Protein AF-0000000079813641 (afdb_homodimer)

Secondary structure (DSSP, 8-state):
-------------------------------------------------HHHHHHHHHHHHH-HHHHTSTTSSEEEEEEEEEEEE-TT--HHHHHHHHHHHHHHHHH-B-TTS-BS-SEEEEEE----SS-STT--EEEEEEEEEHHHHHHHH-TTT---GGGS-HHHHHHHHHHGGGEEEEEEEEEE------------------------/-------------------------------------------------HHHHHHHHHHHHH-HHHHTSTTSSEEEEEEEEEEEE-TT--HHHHHHHHHHHHHHHHH-B-TTS-BS-SEEEEEE----SS-STT--EEEEEEEEEHHHHHHHH-TTT---GGGS-HHHHHHHHHHGGGEEEEEEEEEE------------------------

Sequence (424 aa):
MKLQFTNTVGATLFAAGCFSFAGPLHADTAPASAPAAGATGNVAAEQISDATRAERLMASQIGLRVFTSAGFHPGTVRHIVLFRFLPTITDAQRAEVVRRFMALGQISRREDGSPVVAAIETGAQISGEGVDEGLQQAFLVTFRSEGDRNYYVGRPVVTDPAYFDPAHEAFKKFAAPYVIATVVFDYAIPPKSVPRKAPVRTGRVQVPQLQGMKLQFTNTVGATLFAAGCFSFAGPLHADTAPASAPAAGATGNVAAEQISDATRAERLMASQIGLRVFTSAGFHPGTVRHIVLFRFLPTITDAQRAEVVRRFMALGQISRREDGSPVVAAIETGAQISGEGVDEGLQQAFLVTFRSEGDRNYYVGRPVVTDPAYFDPAHEAFKKFAAPYVIATVVFDYAIPPKSVPRKAPVRTGRVQVPQLQG

InterPro domains:
  IPR011008 Dimeric alpha-beta barrel [SSF54909] (77-189)
  IPR013097 Stress responsive alpha+beta-barrel [PF07876] (77-188)
  IPR013097 Stress responsive alpha+beta-barrel [PS51502] (77-187)
  IPR013097 Stress responsive alpha+beta-barrel [SM00886] (77-189)

Solvent-accessible surface area (backbone atoms only — not comparable to full-atom values): 25219 Å² total; per-residue (Å²): 138,80,79,68,90,72,86,80,84,86,71,86,67,85,74,84,84,79,80,69,87,67,77,80,77,68,83,77,75,76,78,78,77,71,77,79,76,66,71,69,72,69,71,70,68,82,84,69,39,71,46,19,51,53,46,34,52,50,28,67,72,68,30,57,70,50,46,29,24,66,74,28,65,64,41,47,25,43,40,39,40,35,31,19,61,39,90,81,58,46,73,66,56,50,49,48,51,54,51,55,58,58,46,40,55,73,64,29,48,46,96,87,61,46,74,40,46,73,45,70,51,60,30,51,55,67,55,31,70,62,39,38,86,76,43,44,39,39,35,46,34,30,21,57,6,51,3,23,44,40,13,44,61,19,64,76,44,44,78,56,73,91,52,30,31,65,56,48,52,51,46,52,65,67,43,51,86,46,48,73,42,65,42,44,48,22,26,55,47,72,72,76,72,64,74,71,72,67,76,76,76,78,72,78,78,76,74,79,77,74,80,126,146,81,82,73,89,79,74,87,85,78,83,78,78,87,74,83,86,81,83,72,83,70,78,82,73,83,77,83,73,74,77,75,78,70,76,77,74,65,69,69,71,70,68,71,69,81,82,73,38,71,47,19,52,55,47,33,52,50,29,68,74,67,31,58,70,50,47,30,24,66,74,28,66,64,41,46,25,44,41,38,39,35,32,19,61,37,88,82,58,46,72,68,55,52,50,48,52,53,52,55,57,58,46,39,53,72,62,29,48,47,96,87,63,45,75,42,45,73,45,70,49,61,31,51,56,68,54,32,71,61,39,38,88,73,44,44,38,41,36,46,36,31,21,56,6,50,3,22,46,42,14,45,61,17,64,75,43,43,80,56,73,92,52,29,32,65,55,49,52,51,46,51,65,68,42,51,87,45,48,73,42,65,42,45,49,21,24,56,49,72,73,76,73,63,75,70,69,70,77,76,75,77,73,78,80,79,74,79,77,77,77,127

Nearest PDB structures (foldseek):
  7w6e-assembly1_A  TM=8.570E-01  e=6.498E-09  Cannabis sativa
  5b0e-assembly1_A  TM=8.551E-01  e=2.233E-08  Cannabis sativa
  5b08-assembly1_A  TM=8.560E-01  e=2.858E-08  Cannabis sativa
  8ozo-assembly1_A  TM=8.310E-01  e=9.821E-08  Populus tremula
  4v8m-assembly1_AQ  TM=3.017E-01  e=2.833E-01  Trypanosoma brucei brucei TREU927

pLDDT: mean 76.83, std 30.69, range [17.89, 98.88]

Foldseek 3Di:
DDDDDDDDDDDPPPDDDDDDPPPCPPPPPPPDDDPPPPPVPPPVPPPDDPVLVVLLVVCVVPHLCQLQDLPAAFAKKKKKKWFAWDPPDDPVNVVVLVVLVQCCQQQFADPVRDGLWPDKDKDFDDDPPPPCVRTTMMMITMGRGSSSVCQAPAPPNNPDVNRHTVSNVVSCVSCVNTTDDMDIDMDGDDDPPPPPPDPPPPPPPPDPPPDD/DDDDDDDDDDDDDDDDDDPPPPDPDDDDPPPDDDPPPPPVPPPVPPPDDPVLVVLLVVCVVPHLCQLQDLPAAFAKKKKKKWFAWDPPDDPVNVVVLVVLVQCCQQQFADPVRDGLWPDKDKDFDDDPPPPCVRTTMMMITMGRGSSSVCQAPAPPNNPDVNRHTVSNVVSCVSCVNTTDDMDIDMDGDPDPPPPPPDPPPPPPPPDPPPDD

Organism: NCBI:txid265959

Radius of gyration: 43.56 Å; Cα contacts (8 Å, |Δi|>4): 606; chains: 2; bounding box: 112×153×140 Å

Structure (mmCIF, N/CA/C/O backbone):
data_AF-0000000079813641-model_v1
#
loop_
_entity.id
_entity.type
_entity.pdbx_description
1 polymer 'Stress responsive A/B Barrel Domain protein'
#
loop_
_atom_site.group_PDB
_atom_site.id
_atom_site.type_symbol
_atom_site.label_atom_id
_atom_site.label_alt_id
_atom_site.label_comp_id
_atom_site.label_asym_id
_atom_site.label_entity_id
_atom_site.label_seq_id
_atom_site.pdbx_PDB_ins_code
_atom_site.Cartn_x
_atom_site.Cartn_y
_atom_site.Cartn_z
_atom_site.occupancy
_atom_site.B_iso_or_equiv
_atom_site.auth_seq_id
_atom_site.auth_comp_id
_atom_site.auth_asym_id
_atom_site.auth_atom_id
_atom_site.pdbx_PDB_model_num
ATOM 1 N N . MET A 1 1 ? -55.406 -58.969 -68.938 1 21.22 1 MET A N 1
ATOM 2 C CA . MET A 1 1 ? -55.25 -58.906 -70.375 1 21.22 1 MET A CA 1
ATOM 3 C C . MET A 1 1 ? -54.25 -57.812 -70.75 1 21.22 1 MET A C 1
ATOM 5 O O . MET A 1 1 ? -54.438 -56.625 -70.438 1 21.22 1 MET A O 1
ATOM 9 N N . LYS A 1 2 ? -53.094 -58.281 -71.062 1 23.44 2 LYS A N 1
ATOM 10 C CA . LYS A 1 2 ? -51.688 -57.969 -71.125 1 23.44 2 LYS A CA 1
ATOM 11 C C . LYS A 1 2 ? -51.312 -57.156 -72.312 1 23.44 2 LYS A C 1
ATOM 13 O O . LYS A 1 2 ? -50.156 -57.031 -72.688 1 23.44 2 LYS A O 1
ATOM 18 N N . LEU A 1 3 ? -52.344 -56.312 -72.625 1 20.34 3 LEU A N 1
ATOM 19 C CA . LEU A 1 3 ? -52.156 -55.938 -74 1 20.34 3 LEU A CA 1
ATOM 20 C C . LEU A 1 3 ? -50.812 -55.25 -74.25 1 20.34 3 LEU A C 1
ATOM 22 O O . LEU A 1 3 ? -50.281 -54.594 -73.312 1 20.34 3 LEU A O 1
ATOM 26 N N . GLN A 1 4 ? -50.406 -55.25 -75.438 1 18.39 4 GLN A N 1
ATOM 27 C CA . GLN A 1 4 ? -49.25 -55.469 -76.312 1 18.39 4 GLN A CA 1
ATOM 28 C C . GLN A 1 4 ? -48.594 -54.156 -76.75 1 18.39 4 GLN A C 1
ATOM 30 O O . GLN A 1 4 ? -47.406 -54.125 -77.062 1 18.39 4 GLN A O 1
ATOM 35 N N . PHE A 1 5 ? -49.312 -53.031 -76.625 1 21.02 5 PHE A N 1
ATOM 36 C CA . PHE A 1 5 ? -49.031 -52.375 -77.875 1 21.02 5 PHE A CA 1
ATOM 37 C C . PHE A 1 5 ? -47.562 -51.938 -77.938 1 21.02 5 PHE A C 1
ATOM 39 O O . PHE A 1 5 ? -47 -51.438 -77 1 21.02 5 PHE A O 1
ATOM 46 N N . THR A 1 6 ? -46.969 -52.156 -79.125 1 18.34 6 THR A N 1
ATOM 47 C CA . THR A 1 6 ? -45.656 -52.406 -79.75 1 18.34 6 THR A CA 1
ATOM 48 C C . THR A 1 6 ? -44.938 -51.094 -80.062 1 18.34 6 THR A C 1
ATOM 50 O O . THR A 1 6 ? -43.75 -50.969 -79.875 1 18.34 6 THR A O 1
ATOM 53 N N . ASN A 1 7 ? -45.656 -50.062 -80.562 1 19.39 7 ASN A N 1
ATOM 54 C CA . ASN A 1 7 ? -45.062 -49.719 -81.875 1 19.39 7 ASN A CA 1
ATOM 55 C C . ASN A 1 7 ? -43.688 -49.094 -81.75 1 19.39 7 ASN A C 1
ATOM 57 O O . ASN A 1 7 ? -43.375 -48.5 -80.688 1 19.39 7 ASN A O 1
ATOM 61 N N . THR A 1 8 ? -43.031 -48.844 -82.875 1 18.17 8 THR A N 1
ATOM 62 C CA . THR A 1 8 ? -41.781 -49 -83.625 1 18.17 8 THR A CA 1
ATOM 63 C C . THR A 1 8 ? -40.906 -47.75 -83.438 1 18.17 8 THR A C 1
ATOM 65 O O . THR A 1 8 ? -39.75 -47.844 -83.062 1 18.17 8 THR A O 1
ATOM 68 N N . VAL A 1 9 ? -40.875 -46.875 -84.5 1 18.95 9 VAL A N 1
ATOM 69 C CA . VAL A 1 9 ? -39.781 -46.938 -85.438 1 18.95 9 VAL A CA 1
ATOM 70 C C . VAL A 1 9 ? -38.719 -45.906 -85.062 1 18.95 9 VAL A C 1
ATOM 72 O O . VAL A 1 9 ? -37.531 -46.25 -84.875 1 18.95 9 VAL A O 1
ATOM 75 N N . GLY A 1 10 ? -38.625 -44.688 -85.875 1 17.91 10 GLY A N 1
ATOM 76 C CA . GLY A 1 10 ? -37.625 -44.406 -86.875 1 17.91 10 GLY A CA 1
ATOM 77 C C . GLY A 1 10 ? -36.5 -43.5 -86.312 1 17.91 10 GLY A C 1
ATOM 78 O O . GLY A 1 10 ? -36.75 -42.688 -85.438 1 17.91 10 GLY A O 1
ATOM 79 N N . ALA A 1 11 ? -35.25 -43.781 -86.688 1 19.7 11 ALA A N 1
ATOM 80 C CA . ALA A 1 11 ? -33.812 -43.656 -86.375 1 19.7 11 ALA A CA 1
ATOM 81 C C . ALA A 1 11 ? -33.25 -42.312 -86.75 1 19.7 11 ALA A C 1
ATOM 83 O O . ALA A 1 11 ? -32.125 -42 -86.5 1 19.7 11 ALA A O 1
ATOM 84 N N . THR A 1 12 ? -34.125 -41.281 -87.125 1 19.95 12 THR A N 1
ATOM 85 C CA . THR A 1 12 ? -33.344 -40.5 -88.125 1 19.95 12 THR A CA 1
ATOM 86 C C . THR A 1 12 ? -32.094 -39.906 -87.5 1 19.95 12 THR A C 1
ATOM 88 O O . THR A 1 12 ? -32.188 -39.25 -86.438 1 19.95 12 THR A O 1
ATOM 91 N N . LEU A 1 13 ? -30.938 -40.25 -88 1 20.05 13 LEU A N 1
ATOM 92 C CA . LEU A 1 13 ? -29.5 -40.219 -87.75 1 20.05 13 LEU A CA 1
ATOM 93 C C . LEU A 1 13 ? -28.938 -38.812 -87.938 1 20.05 13 LEU A C 1
ATOM 95 O O . LEU A 1 13 ? -27.797 -38.531 -87.562 1 20.05 13 LEU A O 1
ATOM 99 N N . PHE A 1 14 ? -29.734 -37.75 -88.125 1 20.22 14 PHE A N 1
ATOM 100 C CA . PHE A 1 14 ? -28.953 -36.875 -89 1 20.22 14 PHE A CA 1
ATOM 101 C C . PHE A 1 14 ? -27.672 -36.438 -88.312 1 20.22 14 PHE A C 1
ATOM 103 O O . PHE A 1 14 ? -27.688 -36.031 -87.125 1 20.22 14 PHE A O 1
ATOM 110 N N . ALA A 1 15 ? -26.469 -36.656 -88.938 1 18.14 15 ALA A N 1
ATOM 111 C CA . ALA A 1 15 ? -25.031 -36.719 -88.75 1 18.14 15 ALA A CA 1
ATOM 112 C C . ALA A 1 15 ? -24.422 -35.344 -88.625 1 18.14 15 ALA A C 1
ATOM 114 O O . ALA A 1 15 ? -23.359 -35.156 -88 1 18.14 15 ALA A O 1
ATOM 115 N N . ALA A 1 16 ? -25.062 -34.219 -89 1 19.45 16 ALA A N 1
ATOM 116 C CA . ALA A 1 16 ? -24.125 -33.406 -89.75 1 19.45 16 ALA A CA 1
ATOM 117 C C . ALA A 1 16 ? -22.938 -33 -88.875 1 19.45 16 ALA A C 1
ATOM 119 O O . ALA A 1 16 ? -23.031 -32.938 -87.688 1 19.45 16 ALA A O 1
ATOM 120 N N . GLY A 1 17 ? -21.812 -32.312 -89.625 1 19.31 17 GLY A N 1
ATOM 121 C CA . GLY A 1 17 ? -20.391 -32.125 -89.812 1 19.31 17 GLY A CA 1
ATOM 122 C C . GLY A 1 17 ? -19.781 -31.109 -88.875 1 19.31 17 GLY A C 1
ATOM 123 O O . GLY A 1 17 ? -20.391 -30.062 -88.625 1 19.31 17 GLY A O 1
ATOM 124 N N . CYS A 1 18 ? -18.859 -31.469 -88 1 22 18 CYS A N 1
ATOM 125 C CA . CYS A 1 18 ? -18.094 -31 -86.875 1 22 18 CYS A CA 1
ATOM 126 C C . CYS A 1 18 ? -17.062 -29.953 -87.25 1 22 18 CYS A C 1
ATOM 128 O O . CYS A 1 18 ? -16.141 -29.656 -86.5 1 22 18 CYS A O 1
ATOM 130 N N . PHE A 1 19 ? -17.422 -28.922 -88.125 1 21.42 19 PHE A N 1
ATOM 131 C CA . PHE A 1 19 ? -16.234 -28.234 -88.688 1 21.42 19 PHE A CA 1
ATOM 132 C C . PHE A 1 19 ? -15.367 -27.703 -87.562 1 21.42 19 PHE A C 1
ATOM 134 O O . PHE A 1 19 ? -15.867 -27.375 -86.5 1 21.42 19 PHE A O 1
ATOM 141 N N . SER A 1 20 ? -13.984 -27.719 -87.75 1 20.69 20 SER A N 1
ATOM 142 C CA . SER A 1 20 ? -12.688 -27.781 -87.062 1 20.69 20 SER A CA 1
ATOM 143 C C . SER A 1 20 ? -12.242 -26.391 -86.625 1 20.69 20 SER A C 1
ATOM 145 O O . SER A 1 20 ? -11.227 -26.266 -85.938 1 20.69 20 SER A O 1
ATOM 147 N N . PHE A 1 21 ? -12.961 -25.281 -86.688 1 22.2 21 PHE A N 1
ATOM 148 C CA . PHE A 1 21 ? -12.039 -24.156 -86.875 1 22.2 21 PHE A CA 1
ATOM 149 C C . PHE A 1 21 ? -11.195 -23.953 -85.625 1 22.2 21 PHE A C 1
ATOM 151 O O . PHE A 1 21 ? -11.727 -23.781 -84.5 1 22.2 21 PHE A O 1
ATOM 158 N N . ALA A 1 22 ? -9.938 -24.375 -85.625 1 22.78 22 ALA A N 1
ATOM 159 C CA . ALA A 1 22 ? -8.875 -24.453 -84.625 1 22.78 22 ALA A CA 1
ATOM 160 C C . ALA A 1 22 ? -8.375 -23.078 -84.25 1 22.78 22 ALA A C 1
ATOM 162 O O . ALA A 1 22 ? -7.582 -22.922 -83.312 1 22.78 22 ALA A O 1
ATOM 163 N N . GLY A 1 23 ? -9.008 -21.922 -84.375 1 23.77 23 GLY A N 1
ATOM 164 C CA . GLY A 1 23 ? -8.023 -20.859 -84.375 1 23.77 23 GLY A CA 1
ATOM 165 C C . GLY A 1 23 ? -7.254 -20.75 -83.062 1 23.77 23 GLY A C 1
ATOM 166 O O . GLY A 1 23 ? -7.723 -21.219 -82 1 23.77 23 GLY A O 1
ATOM 167 N N . PRO A 1 24 ? -5.852 -20.5 -83.062 1 25.61 24 PRO A N 1
ATOM 168 C CA . PRO A 1 24 ? -4.777 -20.609 -82.062 1 25.61 24 PRO A CA 1
ATOM 169 C C . PRO A 1 24 ? -4.875 -19.562 -81 1 25.61 24 PRO A C 1
ATOM 171 O O . PRO A 1 24 ? -4.832 -18.359 -81.25 1 25.61 24 PRO A O 1
ATOM 174 N N . LEU A 1 25 ? -5.945 -19.344 -80.25 1 23.94 25 LEU A N 1
ATOM 175 C CA . LEU A 1 25 ? -5.887 -18.141 -79.438 1 23.94 25 LEU A CA 1
ATOM 176 C C . LEU A 1 25 ? -4.793 -18.266 -78.375 1 23.94 25 LEU A C 1
ATOM 178 O O . LEU A 1 25 ? -4.891 -19.109 -77.5 1 23.94 25 LEU A O 1
ATOM 182 N N . HIS A 1 26 ? -3.547 -18.047 -78.625 1 24.98 26 HIS A N 1
ATOM 183 C CA . HIS A 1 26 ? -2.469 -18.234 -77.688 1 24.98 26 HIS A CA 1
ATOM 184 C C . HIS A 1 26 ? -2.578 -17.234 -76.5 1 24.98 26 HIS A C 1
ATOM 186 O O . HIS A 1 26 ? -1.84 -17.328 -75.562 1 24.98 26 HIS A O 1
ATOM 192 N N . ALA A 1 27 ? -3.43 -16.219 -76.375 1 25.55 27 ALA A N 1
ATOM 193 C CA . ALA A 1 27 ? -2.764 -15.117 -75.688 1 25.55 27 ALA A CA 1
ATOM 194 C C . ALA A 1 27 ? -2.391 -15.508 -74.25 1 25.55 27 ALA A C 1
ATOM 196 O O . ALA A 1 27 ? -3.178 -16.156 -73.562 1 25.55 27 ALA A O 1
ATOM 197 N N . ASP A 1 28 ? -1.131 -15.367 -73.812 1 26.09 28 ASP A N 1
ATOM 198 C CA . ASP A 1 28 ? -0.282 -15.617 -72.688 1 26.09 28 ASP A CA 1
ATOM 199 C C . ASP A 1 28 ? -0.764 -14.82 -71.438 1 26.09 28 ASP A C 1
ATOM 201 O O . ASP A 1 28 ? -0.632 -13.602 -71.438 1 26.09 28 ASP A O 1
ATOM 205 N N . THR A 1 29 ? -2.025 -14.75 -71.125 1 27.91 29 THR A N 1
ATOM 206 C CA . THR A 1 29 ? -2.23 -13.805 -70.062 1 27.91 29 THR A CA 1
ATOM 207 C C . THR A 1 29 ? -1.458 -14.242 -68.812 1 27.91 29 THR A C 1
ATOM 209 O O . THR A 1 29 ? -1.613 -15.375 -68.312 1 27.91 29 THR A O 1
ATOM 212 N N . ALA A 1 30 ? -0.322 -13.508 -68.438 1 32.5 30 ALA A N 1
ATOM 213 C CA . ALA A 1 30 ? 0.564 -13.664 -67.312 1 32.5 30 ALA A CA 1
ATOM 214 C C . ALA A 1 30 ? -0.228 -13.695 -66 1 32.5 30 ALA A C 1
ATOM 216 O O . ALA A 1 30 ? -1.146 -12.891 -65.812 1 32.5 30 ALA A O 1
ATOM 217 N N . PRO A 1 31 ? -0.259 -14.836 -65.312 1 28.67 31 PRO A N 1
ATOM 218 C CA . PRO A 1 31 ? -0.98 -14.938 -64 1 28.67 31 PRO A CA 1
ATOM 219 C C . PRO A 1 31 ? -0.53 -13.898 -63 1 28.67 31 PRO A C 1
ATOM 221 O O . PRO A 1 31 ? 0.638 -13.5 -63 1 28.67 31 PRO A O 1
ATOM 224 N N . ALA A 1 32 ? -1.348 -12.859 -62.719 1 32.66 32 ALA A N 1
ATOM 225 C CA . ALA A 1 32 ? -1.156 -11.914 -61.625 1 32.66 32 ALA A CA 1
ATOM 226 C C . ALA A 1 32 ? -0.747 -12.641 -60.344 1 32.66 32 ALA A C 1
ATOM 228 O O . ALA A 1 32 ? -1.289 -13.703 -60.031 1 32.66 32 ALA A O 1
ATOM 229 N N . SER A 1 33 ? 0.541 -12.445 -59.969 1 31.84 33 SER A N 1
ATOM 230 C CA . SER A 1 33 ? 1.157 -12.906 -58.75 1 31.84 33 SER A CA 1
ATOM 231 C C . SER A 1 33 ? 0.3 -12.547 -57.531 1 31.84 33 SER A C 1
ATOM 233 O O . SER A 1 33 ? -0.199 -11.422 -57.438 1 31.84 33 SER A O 1
ATOM 235 N N . ALA A 1 34 ? -0.418 -13.508 -56.938 1 34.38 34 ALA A N 1
ATOM 236 C CA . ALA A 1 34 ? -1.125 -13.359 -55.656 1 34.38 34 ALA A CA 1
ATOM 237 C C . ALA A 1 34 ? -0.231 -12.711 -54.625 1 34.38 34 ALA A C 1
ATOM 239 O O . ALA A 1 34 ? 0.959 -13.023 -54.531 1 34.38 34 ALA A O 1
ATOM 240 N N . PRO A 1 35 ? -0.516 -11.391 -54.344 1 34.47 35 PRO A N 1
ATOM 241 C CA . PRO A 1 35 ? 0.304 -10.844 -53.25 1 34.47 35 PRO A CA 1
ATOM 242 C C . PRO A 1 35 ? 0.397 -11.789 -52.062 1 34.47 35 PRO A C 1
ATOM 244 O O . PRO A 1 35 ? -0.548 -12.531 -51.781 1 34.47 35 PRO A O 1
ATOM 247 N N . ALA A 1 36 ? 1.587 -12.367 -51.844 1 35.09 36 ALA A N 1
ATOM 248 C CA . ALA A 1 36 ? 1.888 -13.117 -50.625 1 35.09 36 ALA A CA 1
ATOM 249 C C . ALA A 1 36 ? 1.379 -12.375 -49.375 1 35.09 36 ALA A C 1
ATOM 251 O O . ALA A 1 36 ? 1.699 -11.203 -49.188 1 35.09 36 ALA A O 1
ATOM 252 N N . ALA A 1 37 ? 0.202 -12.625 -48.906 1 34.47 37 ALA A N 1
ATOM 253 C CA . ALA A 1 37 ? -0.339 -12.227 -47.625 1 34.47 37 ALA A CA 1
ATOM 254 C C . ALA A 1 37 ? 0.644 -12.531 -46.5 1 34.47 37 ALA A C 1
ATOM 256 O O . ALA A 1 37 ? 0.408 -13.438 -45.688 1 34.47 37 ALA A O 1
ATOM 257 N N . GLY A 1 38 ? 1.891 -12.75 -46.781 1 30 38 GLY A N 1
ATOM 258 C CA . GLY A 1 38 ? 2.549 -13.109 -45.531 1 30 38 GLY A CA 1
ATOM 259 C C . GLY A 1 38 ? 2.496 -12 -44.5 1 30 38 GLY A C 1
ATOM 260 O O . GLY A 1 38 ? 3.408 -11.18 -44.406 1 30 38 GLY A O 1
ATOM 261 N N . ALA A 1 39 ? 1.464 -11.164 -44.375 1 34.56 39 ALA A N 1
ATOM 262 C CA . ALA A 1 39 ? 1.639 -10.406 -43.125 1 34.56 39 ALA A CA 1
ATOM 263 C C . ALA A 1 39 ? 1.993 -11.328 -41.969 1 34.56 39 ALA A C 1
ATOM 265 O O . ALA A 1 39 ? 1.174 -12.148 -41.531 1 34.56 39 ALA A O 1
ATOM 266 N N . THR A 1 40 ? 3.186 -11.844 -41.938 1 33.69 40 THR A N 1
ATOM 267 C CA . THR A 1 40 ? 3.57 -12.375 -40.656 1 33.69 40 THR A CA 1
ATOM 268 C C . THR A 1 40 ? 3.047 -11.477 -39.531 1 33.69 40 THR A C 1
ATOM 270 O O . THR A 1 40 ? 3.359 -10.289 -39.469 1 33.69 40 THR A O 1
ATOM 273 N N . GLY A 1 41 ? 1.825 -11.586 -39.188 1 35.03 41 GLY A N 1
ATOM 274 C CA . GLY A 1 41 ? 1.418 -11 -37.906 1 35.03 41 GLY A CA 1
ATOM 275 C C . GLY A 1 41 ? 2.514 -11.031 -36.875 1 35.03 41 GLY A C 1
ATOM 276 O O . GLY A 1 41 ? 2.949 -12.102 -36.438 1 35.03 41 GLY A O 1
ATOM 277 N N . ASN A 1 42 ? 3.545 -10.156 -37 1 35.22 42 ASN A N 1
ATOM 278 C CA . ASN A 1 42 ? 4.379 -9.867 -35.844 1 35.22 42 ASN A CA 1
ATOM 279 C C . ASN A 1 42 ? 3.59 -9.977 -34.531 1 35.22 42 ASN A C 1
ATOM 281 O O . ASN A 1 42 ? 2.715 -9.156 -34.25 1 35.22 42 ASN A O 1
ATOM 285 N N . VAL A 1 43 ? 3.129 -11.102 -34.156 1 35.72 43 VAL A N 1
ATOM 286 C CA . VAL A 1 43 ? 2.783 -11.148 -32.719 1 35.72 43 VAL A CA 1
ATOM 287 C C . VAL A 1 43 ? 3.703 -10.227 -31.938 1 35.72 43 VAL A C 1
ATOM 289 O O . VAL A 1 43 ? 4.918 -10.438 -31.891 1 35.72 43 VAL A O 1
ATOM 292 N N . ALA A 1 44 ? 3.527 -8.977 -31.969 1 40.12 44 ALA A N 1
ATOM 293 C CA . ALA A 1 44 ? 4.254 -8.07 -31.078 1 40.12 44 ALA A CA 1
ATOM 294 C C . ALA A 1 44 ? 4.633 -8.758 -29.781 1 40.12 44 ALA A C 1
ATOM 296 O O . ALA A 1 44 ? 3.768 -9.273 -29.062 1 40.12 44 ALA A O 1
ATOM 297 N N . ALA A 1 45 ? 5.676 -9.562 -29.641 1 44.03 45 ALA A N 1
ATOM 298 C CA . ALA A 1 45 ? 6.238 -10.047 -28.391 1 44.03 45 ALA A CA 1
ATOM 299 C C . ALA A 1 45 ? 5.781 -9.195 -27.219 1 44.03 45 ALA A C 1
ATOM 301 O O . ALA A 1 45 ? 5.73 -7.965 -27.312 1 44.03 45 ALA A O 1
ATOM 302 N N . GLU A 1 46 ? 4.887 -9.664 -26.391 1 59.03 46 GLU A N 1
ATOM 303 C CA . GLU A 1 46 ? 4.438 -8.969 -25.188 1 59.03 46 GLU A CA 1
ATOM 304 C C . GLU A 1 46 ? 5.57 -8.156 -24.578 1 59.03 46 GLU A C 1
ATOM 306 O O . GLU A 1 46 ? 6.633 -8.703 -24.266 1 59.03 46 GLU A O 1
ATOM 311 N N . GLN A 1 47 ? 5.734 -6.836 -24.828 1 80.94 47 GLN A N 1
ATOM 312 C CA . GLN A 1 47 ? 6.793 -5.98 -24.312 1 80.94 47 GLN A CA 1
ATOM 313 C C . GLN A 1 47 ? 6.793 -5.977 -22.781 1 80.94 47 GLN A C 1
ATOM 315 O O . GLN A 1 47 ? 5.836 -5.512 -22.156 1 80.94 47 GLN A O 1
ATOM 320 N N . ILE A 1 48 ? 7.566 -6.895 -22.156 1 89 48 ILE A N 1
ATOM 321 C CA . ILE A 1 48 ? 7.703 -6.953 -20.719 1 89 48 ILE A CA 1
ATOM 322 C C . ILE A 1 48 ? 8.492 -5.742 -20.219 1 89 48 ILE A C 1
ATOM 324 O O . ILE A 1 48 ? 9.305 -5.176 -20.953 1 89 48 ILE A O 1
ATOM 328 N N . SER A 1 49 ? 8.172 -5.289 -19.016 1 92.88 49 SER A N 1
ATOM 329 C CA . SER A 1 49 ? 8.797 -4.113 -18.422 1 92.88 49 SER A CA 1
ATOM 330 C C . SER A 1 49 ? 10.273 -4.363 -18.125 1 92.88 49 SER A C 1
ATOM 332 O O . SER A 1 49 ? 10.727 -5.512 -18.109 1 92.88 49 SER A O 1
ATOM 334 N N . ASP A 1 50 ? 11.023 -3.295 -17.875 1 93.88 50 ASP A N 1
ATOM 335 C CA . ASP A 1 50 ? 12.422 -3.418 -17.469 1 93.88 50 ASP A CA 1
ATOM 336 C C . ASP A 1 50 ? 12.539 -4.156 -16.125 1 93.88 50 ASP A C 1
ATOM 338 O O . ASP A 1 50 ? 13.469 -4.938 -15.93 1 93.88 50 ASP A O 1
ATOM 342 N N . ALA A 1 51 ? 11.625 -3.91 -15.258 1 93.88 51 ALA A N 1
ATOM 343 C CA . ALA A 1 51 ? 11.625 -4.598 -13.969 1 93.88 51 ALA A CA 1
ATOM 344 C C . ALA A 1 51 ? 11.453 -6.102 -14.148 1 93.88 51 ALA A C 1
ATOM 346 O O . ALA A 1 51 ? 12.133 -6.895 -13.5 1 93.88 51 ALA A O 1
ATOM 347 N N . THR A 1 52 ? 10.625 -6.473 -15.016 1 96.25 52 THR A N 1
ATOM 348 C CA . THR A 1 52 ? 10.422 -7.887 -15.305 1 96.25 52 THR A CA 1
ATOM 349 C C . THR A 1 52 ? 11.695 -8.508 -15.883 1 96.25 52 THR A C 1
ATOM 351 O O . THR A 1 52 ? 12.109 -9.586 -15.453 1 96.25 52 THR A O 1
ATOM 354 N N . ARG A 1 53 ? 12.25 -7.836 -16.812 1 96.62 53 ARG A N 1
ATOM 355 C CA . ARG A 1 53 ? 13.469 -8.328 -17.453 1 96.62 53 ARG A CA 1
ATOM 356 C C . ARG A 1 53 ? 14.578 -8.547 -16.422 1 96.62 53 ARG A C 1
ATOM 358 O O . ARG A 1 53 ? 15.281 -9.555 -16.469 1 96.62 53 ARG A O 1
ATOM 365 N N . ALA A 1 54 ? 14.711 -7.629 -15.508 1 95.69 54 ALA A N 1
ATOM 366 C CA . ALA A 1 54 ? 15.758 -7.727 -14.492 1 95.69 54 ALA A CA 1
ATOM 367 C C . ALA A 1 54 ? 15.539 -8.938 -13.594 1 95.69 54 ALA A C 1
ATOM 369 O O . ALA A 1 54 ? 16.484 -9.68 -13.297 1 95.69 54 ALA A O 1
ATOM 370 N N . GLU A 1 55 ? 14.312 -9.18 -13.211 1 96.69 55 GLU A N 1
ATOM 371 C CA . GLU A 1 55 ? 14.008 -10.32 -12.352 1 96.69 55 GLU A CA 1
ATOM 372 C C . GLU A 1 55 ? 14.18 -11.641 -13.102 1 96.69 55 GLU A C 1
ATOM 374 O O . GLU A 1 55 ? 14.641 -12.633 -12.531 1 96.69 55 GLU A O 1
ATOM 379 N N . ARG A 1 56 ? 13.805 -11.656 -14.359 1 97.38 56 ARG A N 1
ATOM 380 C CA . ARG A 1 56 ? 13.992 -12.859 -15.164 1 97.38 56 ARG A CA 1
ATOM 381 C C . ARG A 1 56 ? 15.477 -13.18 -15.328 1 97.38 56 ARG A C 1
ATOM 383 O O . ARG A 1 56 ? 15.867 -14.352 -15.32 1 97.38 56 ARG A O 1
ATOM 390 N N . LEU A 1 57 ? 16.25 -12.141 -15.531 1 96.94 57 LEU A N 1
ATOM 391 C CA . LEU A 1 57 ? 17.688 -12.352 -15.648 1 96.94 57 LEU A CA 1
ATOM 392 C C . LEU A 1 57 ? 18.25 -12.969 -14.367 1 96.94 57 LEU A C 1
ATOM 394 O O . LEU A 1 57 ? 19.031 -13.922 -14.43 1 96.94 57 LEU A O 1
ATOM 398 N N . MET A 1 58 ? 17.828 -12.43 -13.266 1 97.31 58 MET A N 1
ATOM 399 C CA . MET A 1 58 ? 18.266 -12.992 -11.992 1 97.31 58 MET A CA 1
ATOM 400 C C . MET A 1 58 ? 17.844 -14.453 -11.859 1 97.31 58 MET A C 1
ATOM 402 O O . MET A 1 58 ? 18.641 -15.312 -11.516 1 97.31 58 MET A O 1
ATOM 406 N N . ALA A 1 59 ? 16.641 -14.719 -12.133 1 98 59 ALA A N 1
ATOM 407 C CA . ALA A 1 59 ? 16.109 -16.078 -12.062 1 98 59 ALA A CA 1
ATOM 408 C C . ALA A 1 59 ? 16.891 -17.016 -12.961 1 98 59 ALA A C 1
ATOM 410 O O . ALA A 1 59 ? 17.172 -18.156 -12.586 1 98 59 ALA A O 1
ATOM 411 N N . SER A 1 60 ? 17.234 -16.547 -14.141 1 97.5 60 SER A N 1
ATOM 412 C CA . SER A 1 60 ? 17.984 -17.375 -15.094 1 97.5 60 SER A CA 1
ATOM 413 C C . SER A 1 60 ? 19.391 -17.688 -14.578 1 97.5 60 SER A C 1
ATOM 415 O O . SER A 1 60 ? 19.922 -18.766 -14.828 1 97.5 60 SER A O 1
ATOM 417 N N . GLN A 1 61 ? 19.922 -16.797 -13.859 1 97.81 61 GLN A N 1
ATOM 418 C CA . GLN A 1 61 ? 21.297 -16.938 -13.375 1 97.81 61 GLN A CA 1
ATOM 419 C C . GLN A 1 61 ? 21.359 -17.906 -12.195 1 97.81 61 GLN A C 1
ATOM 421 O O . GLN A 1 61 ? 22.25 -18.75 -12.125 1 97.81 61 GLN A O 1
ATOM 426 N N . ILE A 1 62 ? 20.375 -17.938 -11.375 1 97.75 62 ILE A N 1
ATOM 427 C CA . ILE A 1 62 ? 20.5 -18.703 -10.141 1 97.75 62 ILE A CA 1
ATOM 428 C C . ILE A 1 62 ? 19.625 -19.953 -10.211 1 97.75 62 ILE A C 1
ATOM 430 O O . ILE A 1 62 ? 19.75 -20.844 -9.383 1 97.75 62 ILE A O 1
ATOM 434 N N . GLY A 1 63 ? 18.688 -19.953 -11.148 1 98.5 63 GLY A N 1
ATOM 435 C CA . GLY A 1 63 ? 17.766 -21.062 -11.297 1 98.5 63 GLY A CA 1
ATOM 436 C C . GLY A 1 63 ? 16.438 -20.844 -10.609 1 98.5 63 GLY A C 1
ATOM 437 O O . GLY A 1 63 ? 16.391 -20.312 -9.492 1 98.5 63 GLY A O 1
ATOM 438 N N . LEU A 1 64 ? 15.367 -21.312 -11.195 1 98.56 64 LEU A N 1
ATOM 439 C CA . LEU A 1 64 ? 14.016 -21.062 -10.719 1 98.56 64 LEU A CA 1
ATOM 440 C C . LEU A 1 64 ? 13.773 -21.734 -9.375 1 98.56 64 LEU A C 1
ATOM 442 O O . LEU A 1 64 ? 13.023 -21.219 -8.539 1 98.56 64 LEU A O 1
ATOM 446 N N . ARG A 1 65 ? 14.438 -22.891 -9.203 1 98.19 65 ARG A N 1
ATOM 447 C CA . ARG A 1 65 ? 14.273 -23.578 -7.938 1 98.19 65 ARG A CA 1
ATOM 448 C C . ARG A 1 65 ? 14.734 -22.719 -6.77 1 98.19 65 ARG A C 1
ATOM 450 O O . ARG A 1 65 ? 14.039 -22.594 -5.762 1 98.19 65 ARG A O 1
ATOM 457 N N . VAL A 1 66 ? 15.844 -22.141 -6.902 1 98.56 66 VAL A N 1
ATOM 458 C CA . VAL A 1 66 ? 16.406 -21.297 -5.859 1 98.56 66 VAL A CA 1
ATOM 459 C C . VAL A 1 66 ? 15.633 -19.969 -5.793 1 98.56 66 VAL A C 1
ATOM 461 O O . VAL A 1 66 ? 15.258 -19.531 -4.707 1 98.56 66 VAL A O 1
ATOM 464 N N . PHE A 1 67 ? 15.336 -19.406 -6.941 1 98.69 67 PHE A N 1
ATOM 465 C CA . PHE A 1 67 ? 14.688 -18.109 -7.078 1 98.69 67 PHE A CA 1
ATOM 466 C C . PHE A 1 67 ? 13.32 -18.109 -6.398 1 98.69 67 PHE A C 1
ATOM 468 O O . PHE A 1 67 ? 12.898 -17.094 -5.844 1 98.69 67 PHE A O 1
ATOM 475 N N . THR A 1 68 ? 12.633 -19.266 -6.352 1 98.69 68 THR A N 1
ATOM 476 C CA . THR A 1 68 ? 11.289 -19.344 -5.801 1 98.69 68 THR A CA 1
ATOM 477 C C . THR A 1 68 ? 11.289 -20.094 -4.473 1 98.69 68 THR A C 1
ATOM 479 O O . THR A 1 68 ? 10.227 -20.406 -3.928 1 98.69 68 THR A O 1
ATOM 482 N N . SER A 1 69 ? 12.477 -20.391 -3.932 1 98.44 69 SER A N 1
ATOM 483 C CA . SER A 1 69 ? 12.547 -21.125 -2.674 1 98.44 69 SER A CA 1
ATOM 484 C C . SER A 1 69 ? 12.289 -20.219 -1.482 1 98.44 69 SER A C 1
ATOM 486 O O . SER A 1 69 ? 12.562 -19.016 -1.544 1 98.44 69 SER A O 1
ATOM 488 N N . ALA A 1 70 ? 11.836 -20.812 -0.406 1 98 70 ALA A N 1
ATOM 489 C CA . ALA A 1 70 ? 11.555 -20.047 0.81 1 98 70 ALA A CA 1
ATOM 490 C C . ALA A 1 70 ? 12.828 -19.438 1.384 1 98 70 ALA A C 1
ATOM 492 O O . ALA A 1 70 ? 12.773 -18.469 2.146 1 98 70 ALA A O 1
ATOM 493 N N . GLY A 1 71 ? 13.914 -19.953 1.017 1 97.31 71 GLY A N 1
ATOM 494 C CA . GLY A 1 71 ? 15.18 -19.516 1.575 1 97.31 71 GLY A CA 1
ATOM 495 C C . GLY A 1 71 ? 15.828 -18.406 0.767 1 97.31 71 GLY A C 1
ATOM 496 O O . GLY A 1 71 ? 16.859 -17.859 1.169 1 97.31 71 GLY A O 1
ATOM 497 N N . PHE A 1 72 ? 15.266 -18.062 -0.37 1 97.88 72 PHE A N 1
ATOM 498 C CA . PHE A 1 72 ? 15.859 -17.031 -1.215 1 97.88 72 PHE A CA 1
ATOM 499 C C . PHE A 1 72 ? 15.586 -15.648 -0.642 1 97.88 72 PHE A C 1
ATOM 501 O O . PHE A 1 72 ? 14.438 -15.219 -0.551 1 97.88 72 PHE A O 1
ATOM 508 N N . HIS A 1 73 ? 16.609 -14.852 -0.232 1 97 73 HIS A N 1
ATOM 509 C CA . HIS A 1 73 ? 16.547 -13.516 0.343 1 97 73 HIS A CA 1
ATOM 510 C C . HIS A 1 73 ? 15.547 -13.453 1.485 1 97 73 HIS A C 1
ATOM 512 O O . HIS A 1 73 ? 14.531 -12.758 1.384 1 97 73 HIS A O 1
ATOM 518 N N . PRO A 1 74 ? 15.945 -14.133 2.555 1 97.38 74 PRO A N 1
ATOM 519 C CA . PRO A 1 74 ? 15.039 -14.133 3.701 1 97.38 74 PRO A CA 1
ATOM 520 C C . PRO A 1 74 ? 14.812 -12.742 4.281 1 97.38 74 PRO A C 1
ATOM 522 O O . PRO A 1 74 ? 15.68 -11.867 4.148 1 97.38 74 PRO A O 1
ATOM 525 N N . GLY A 1 75 ? 13.672 -12.5 4.852 1 97.25 75 GLY A N 1
ATOM 526 C CA . GLY A 1 75 ? 13.234 -11.25 5.438 1 97.25 75 GLY A CA 1
ATOM 527 C C . GLY A 1 75 ? 11.797 -10.898 5.102 1 97.25 75 GLY A C 1
ATOM 528 O O . GLY A 1 75 ? 11.211 -11.477 4.184 1 97.25 75 GLY A O 1
ATOM 529 N N . THR A 1 76 ? 11.266 -9.969 5.809 1 98.25 76 THR A N 1
ATOM 530 C CA . THR A 1 76 ? 9.867 -9.594 5.594 1 98.25 76 THR A CA 1
ATOM 531 C C . THR A 1 76 ? 9.703 -8.852 4.273 1 98.25 76 THR A C 1
ATOM 533 O O . THR A 1 76 ? 10.43 -7.887 4.004 1 98.25 76 THR A O 1
ATOM 536 N N . VAL A 1 77 ? 8.844 -9.328 3.449 1 98.62 77 VAL A N 1
ATOM 537 C CA . VAL A 1 77 ? 8.484 -8.664 2.197 1 98.62 77 VAL A CA 1
ATOM 538 C C . VAL A 1 77 ? 7.004 -8.289 2.219 1 98.62 77 VAL A C 1
ATOM 540 O O . VAL A 1 77 ? 6.148 -9.133 2.518 1 98.62 77 VAL A O 1
ATOM 543 N N . ARG A 1 78 ? 6.762 -7.008 1.95 1 98.81 78 ARG A N 1
ATOM 544 C CA . ARG A 1 78 ? 5.391 -6.547 1.756 1 98.81 78 ARG A CA 1
ATOM 545 C C . ARG A 1 78 ? 5.016 -6.551 0.278 1 98.81 78 ARG A C 1
ATOM 547 O O . ARG A 1 78 ? 5.801 -6.113 -0.569 1 98.81 78 ARG A O 1
ATOM 554 N N . HIS A 1 79 ? 3.877 -7.121 -0.008 1 98.88 79 HIS A N 1
ATOM 555 C CA . HIS A 1 79 ? 3.262 -7.137 -1.33 1 98.88 79 HIS A CA 1
ATOM 556 C C . HIS A 1 79 ? 1.923 -6.402 -1.322 1 98.88 79 HIS A C 1
ATOM 558 O O . HIS A 1 79 ? 0.905 -6.969 -0.916 1 98.88 79 HIS A O 1
ATOM 564 N N . ILE A 1 80 ? 1.963 -5.113 -1.736 1 98.88 80 ILE A N 1
ATOM 565 C CA . ILE A 1 80 ? 0.759 -4.293 -1.821 1 98.88 80 ILE A CA 1
ATOM 566 C C . ILE A 1 80 ? 0.096 -4.488 -3.184 1 98.88 80 ILE A C 1
ATOM 568 O O . ILE A 1 80 ? 0.757 -4.395 -4.223 1 98.88 80 ILE A O 1
ATOM 572 N N . VAL A 1 81 ? -1.166 -4.809 -3.168 1 98.88 81 VAL A N 1
ATOM 573 C CA . VAL A 1 81 ? -1.979 -4.922 -4.375 1 98.88 81 VAL A CA 1
ATOM 574 C C . VAL A 1 81 ? -3.195 -4.004 -4.266 1 98.88 81 VAL A C 1
ATOM 576 O O . VAL A 1 81 ? -3.971 -4.102 -3.312 1 98.88 81 VAL A O 1
ATOM 579 N N . LEU A 1 82 ? -3.363 -3.09 -5.203 1 98.75 82 LEU A N 1
ATOM 580 C CA . LEU A 1 82 ? -4.488 -2.166 -5.258 1 98.75 82 LEU A CA 1
ATOM 581 C C . LEU A 1 82 ? -5.301 -2.375 -6.531 1 98.75 82 LEU A C 1
ATOM 583 O O . LEU A 1 82 ? -4.742 -2.414 -7.633 1 98.75 82 LEU A O 1
ATOM 587 N N . PHE A 1 83 ? -6.668 -2.5 -6.359 1 98.75 83 PHE A N 1
ATOM 588 C CA . PHE A 1 83 ? -7.535 -2.768 -7.5 1 98.75 83 PHE A CA 1
ATOM 589 C C . PHE A 1 83 ? -8.461 -1.584 -7.77 1 98.75 83 PHE A C 1
ATOM 591 O O . PHE A 1 83 ? -8.961 -0.957 -6.832 1 98.75 83 PHE A O 1
ATOM 598 N N . ARG A 1 84 ? -8.648 -1.336 -9.023 1 98.25 84 ARG A N 1
ATOM 599 C CA . ARG A 1 84 ? -9.836 -0.662 -9.531 1 98.25 84 ARG A CA 1
ATOM 600 C C . ARG A 1 84 ? -10.734 -1.635 -10.289 1 98.25 84 ARG A C 1
ATOM 602 O O . ARG A 1 84 ? -10.281 -2.328 -11.203 1 98.25 84 ARG A O 1
ATOM 609 N N . PHE A 1 85 ? -11.977 -1.677 -9.906 1 98.5 85 PHE A N 1
ATOM 610 C CA . PHE A 1 85 ? -12.898 -2.646 -10.484 1 98.5 85 PHE A CA 1
ATOM 611 C C . PHE A 1 85 ? -13.578 -2.07 -11.719 1 98.5 85 PHE A C 1
ATOM 613 O O . PHE A 1 85 ? -13.609 -0.852 -11.906 1 98.5 85 PHE A O 1
ATOM 620 N N . LEU A 1 86 ? -14.047 -3.016 -12.539 1 97.69 86 LEU A N 1
ATOM 621 C CA . LEU A 1 86 ? -14.969 -2.615 -13.594 1 97.69 86 LEU A CA 1
ATOM 622 C C . LEU A 1 86 ? -16.172 -1.872 -13.023 1 97.69 86 LEU A C 1
ATOM 624 O O . LEU A 1 86 ? -16.719 -2.281 -12 1 97.69 86 LEU A O 1
ATOM 628 N N . PRO A 1 87 ? -16.5 -0.782 -13.75 1 96.75 87 PRO A N 1
ATOM 629 C CA . PRO A 1 87 ? -17.609 0.007 -13.219 1 96.75 87 PRO A CA 1
ATOM 630 C C . PRO A 1 87 ? -18.906 -0.795 -13.109 1 96.75 87 PRO A C 1
ATOM 632 O O . PRO A 1 87 ? -19.766 -0.483 -12.281 1 96.75 87 PRO A O 1
ATOM 635 N N . THR A 1 88 ? -19.031 -1.862 -13.867 1 97.31 88 THR A N 1
ATOM 636 C CA . THR A 1 88 ? -20.266 -2.627 -13.922 1 97.31 88 THR A CA 1
ATOM 637 C C . THR A 1 88 ? -20.234 -3.775 -12.914 1 97.31 88 THR A C 1
ATOM 639 O O . THR A 1 88 ? -21.188 -4.559 -12.828 1 97.31 88 THR A O 1
ATOM 642 N N . ILE A 1 89 ? -19.141 -3.842 -12.156 1 97.75 89 ILE A N 1
ATOM 643 C CA . ILE A 1 89 ? -19.047 -4.945 -11.203 1 97.75 89 ILE A CA 1
ATOM 644 C C . ILE A 1 89 ? -20.156 -4.836 -10.164 1 97.75 89 ILE A C 1
ATOM 646 O O . ILE A 1 89 ? -20.5 -3.736 -9.719 1 97.75 89 ILE A O 1
ATOM 650 N N . THR A 1 90 ? -20.719 -6.012 -9.781 1 98.19 90 THR A N 1
ATOM 651 C CA . THR A 1 90 ? -21.734 -6.027 -8.734 1 98.19 90 THR A CA 1
ATOM 652 C C . THR A 1 90 ? -21.094 -6.16 -7.359 1 98.19 90 THR A C 1
ATOM 654 O O . THR A 1 90 ? -19.922 -6.555 -7.246 1 98.19 90 THR A O 1
ATOM 657 N N . ASP A 1 91 ? -21.875 -5.824 -6.336 1 97.56 91 ASP A N 1
ATOM 658 C CA . ASP A 1 91 ? -21.391 -5.984 -4.969 1 97.56 91 ASP A CA 1
ATOM 659 C C . ASP A 1 91 ? -21.047 -7.445 -4.676 1 97.56 91 ASP A C 1
ATOM 661 O O . ASP A 1 91 ? -20.047 -7.727 -3.996 1 97.56 91 ASP A O 1
ATOM 665 N N . ALA A 1 92 ? -21.812 -8.312 -5.203 1 98.19 92 ALA A N 1
ATOM 666 C CA . ALA A 1 92 ? -21.578 -9.734 -4.988 1 98.19 92 ALA A CA 1
ATOM 667 C C . ALA A 1 92 ? -20.281 -10.18 -5.66 1 98.19 92 ALA A C 1
ATOM 669 O O . ALA A 1 92 ? -19.516 -10.961 -5.09 1 98.19 92 ALA A O 1
ATOM 670 N N . GLN A 1 93 ? -20.062 -9.688 -6.867 1 98.31 93 GLN A N 1
ATOM 671 C CA . GLN A 1 93 ? -18.844 -10.008 -7.59 1 98.31 93 GLN A CA 1
ATOM 672 C C . GLN A 1 93 ? -17.609 -9.445 -6.879 1 98.31 93 GLN A C 1
ATOM 674 O O . GLN A 1 93 ? -16.594 -10.141 -6.738 1 98.31 93 GLN A O 1
ATOM 679 N N . ARG A 1 94 ? -17.719 -8.258 -6.434 1 98.44 94 ARG A N 1
ATOM 680 C CA . ARG A 1 94 ? -16.641 -7.641 -5.672 1 98.44 94 ARG A CA 1
ATOM 681 C C . ARG A 1 94 ? -16.328 -8.438 -4.406 1 98.44 94 ARG A C 1
ATOM 683 O O . ARG A 1 94 ? -15.172 -8.727 -4.113 1 98.44 94 ARG A O 1
ATOM 690 N N . ALA A 1 95 ? -17.406 -8.812 -3.697 1 98.25 95 ALA A N 1
ATOM 691 C CA . ALA A 1 95 ? -17.25 -9.594 -2.477 1 98.25 95 ALA A CA 1
ATOM 692 C C . ALA A 1 95 ? -16.562 -10.93 -2.768 1 98.25 95 ALA A C 1
ATOM 694 O O . ALA A 1 95 ? -15.75 -11.406 -1.977 1 98.25 95 ALA A O 1
ATOM 695 N N . GLU A 1 96 ? -16.891 -11.461 -3.871 1 98.69 96 GLU A N 1
ATOM 696 C CA . GLU A 1 96 ? -16.297 -12.75 -4.242 1 98.69 96 GLU A CA 1
ATOM 697 C C . GLU A 1 96 ? -14.82 -12.602 -4.578 1 98.69 96 GLU A C 1
ATOM 699 O O . GLU A 1 96 ? -14.008 -13.453 -4.219 1 98.69 96 GLU A O 1
ATOM 704 N N . VAL A 1 97 ? -14.469 -11.523 -5.266 1 98.81 97 VAL A N 1
ATOM 705 C CA . VAL A 1 97 ? -13.062 -11.25 -5.551 1 98.81 97 VAL A CA 1
ATOM 706 C C . VAL A 1 97 ? -12.281 -11.133 -4.246 1 98.81 97 VAL A C 1
ATOM 708 O O . VAL A 1 97 ? -11.227 -11.742 -4.09 1 98.81 97 VAL A O 1
ATOM 711 N N . VAL A 1 98 ? -12.867 -10.406 -3.303 1 98.69 98 VAL A N 1
ATOM 712 C CA . VAL A 1 98 ? -12.203 -10.172 -2.023 1 98.69 98 VAL A CA 1
ATOM 713 C C . VAL A 1 98 ? -12.086 -11.484 -1.254 1 98.69 98 VAL A C 1
ATOM 715 O O . VAL A 1 98 ? -11.023 -11.805 -0.71 1 98.69 98 VAL A O 1
ATOM 718 N N . ARG A 1 99 ? -13.164 -12.281 -1.259 1 98.62 99 ARG A N 1
ATOM 719 C CA . ARG A 1 99 ? -13.18 -13.555 -0.553 1 98.62 99 ARG A CA 1
ATOM 720 C C . ARG A 1 99 ? -12.102 -14.492 -1.1 1 98.62 99 ARG A C 1
ATOM 722 O O . ARG A 1 99 ? -11.359 -15.102 -0.333 1 98.62 99 ARG A O 1
ATOM 729 N N . ARG A 1 100 ? -12.023 -14.594 -2.359 1 98.75 100 ARG A N 1
ATOM 730 C CA . ARG A 1 100 ? -11.078 -15.516 -2.98 1 98.75 100 ARG A CA 1
ATOM 731 C C . ARG A 1 100 ? -9.641 -15.039 -2.787 1 98.75 100 ARG A C 1
ATOM 733 O O . ARG A 1 100 ? -8.734 -15.852 -2.617 1 98.75 100 ARG A O 1
ATOM 740 N N . PHE A 1 101 ? -9.445 -13.742 -2.822 1 98.81 101 PHE A N 1
ATOM 741 C CA . PHE A 1 101 ? -8.117 -13.234 -2.537 1 98.81 101 PHE A CA 1
ATOM 742 C C . PHE A 1 101 ? -7.695 -13.57 -1.112 1 98.81 101 PHE A C 1
ATOM 744 O O . PHE A 1 101 ? -6.594 -14.078 -0.888 1 98.81 101 PHE A O 1
ATOM 751 N N . MET A 1 102 ? -8.57 -13.352 -0.193 1 98.44 102 MET A N 1
ATOM 752 C CA . MET A 1 102 ? -8.258 -13.594 1.213 1 98.44 102 MET A CA 1
ATOM 753 C C . MET A 1 102 ? -8.031 -15.078 1.475 1 98.44 102 MET A C 1
ATOM 755 O O . MET A 1 102 ? -7.219 -15.445 2.324 1 98.44 102 MET A O 1
ATOM 759 N N . ALA A 1 103 ? -8.672 -15.945 0.735 1 98.62 103 ALA A N 1
ATOM 760 C CA . ALA A 1 103 ? -8.531 -17.391 0.884 1 98.62 103 ALA A CA 1
ATOM 761 C C . ALA A 1 103 ? -7.109 -17.844 0.54 1 98.62 103 ALA A C 1
ATOM 763 O O . ALA A 1 103 ? -6.672 -18.922 0.955 1 98.62 103 ALA A O 1
ATOM 764 N N . LEU A 1 104 ? -6.391 -17 -0.234 1 98.62 104 LEU A N 1
ATOM 765 C CA . LEU A 1 104 ? -5.023 -17.328 -0.616 1 98.62 104 LEU A CA 1
ATOM 766 C C . LEU A 1 104 ? -4.133 -17.469 0.615 1 98.62 104 LEU A C 1
ATOM 768 O O . LEU A 1 104 ? -3.129 -18.188 0.587 1 98.62 104 LEU A O 1
ATOM 772 N N . GLY A 1 105 ? -4.5 -16.766 1.692 1 98.31 105 GLY A N 1
ATOM 773 C CA . GLY A 1 105 ? -3.77 -16.922 2.939 1 98.31 105 GLY A CA 1
ATOM 774 C C . GLY A 1 105 ? -3.721 -18.359 3.42 1 98.31 105 GLY A C 1
ATOM 775 O O . GLY A 1 105 ? -2.775 -18.766 4.102 1 98.31 105 GLY A O 1
ATOM 776 N N . GLN A 1 106 ? -4.695 -19.141 3.035 1 97.56 106 GLN A N 1
ATOM 777 C CA . GLN A 1 106 ? -4.816 -20.516 3.51 1 97.56 106 GLN A CA 1
ATOM 778 C C . GLN A 1 106 ? -4.461 -21.5 2.408 1 97.56 106 GLN A C 1
ATOM 780 O O . GLN A 1 106 ? -3.801 -22.516 2.666 1 97.56 106 GLN A O 1
ATOM 785 N N . ILE A 1 107 ? -4.781 -21.172 1.186 1 98.06 107 ILE A N 1
ATOM 786 C CA . ILE A 1 107 ? -4.727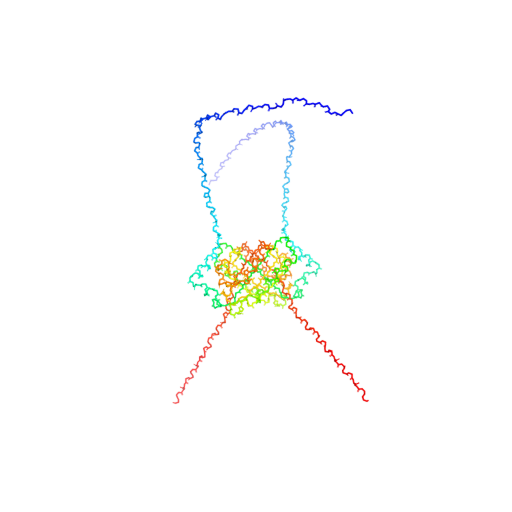 -22.219 0.166 1 98.06 107 ILE A CA 1
ATOM 787 C C . ILE A 1 107 ? -3.418 -22.109 -0.612 1 98.06 107 ILE A C 1
ATOM 789 O O . ILE A 1 107 ? -3.059 -23.016 -1.366 1 98.06 107 ILE A O 1
ATOM 793 N N . SER A 1 108 ? -2.729 -20.984 -0.552 1 98.44 108 SER A N 1
ATOM 794 C CA . SER A 1 108 ? -1.39 -20.891 -1.125 1 98.44 108 SER A CA 1
ATOM 795 C C . SER A 1 108 ? -0.388 -21.719 -0.318 1 98.44 108 SER A C 1
ATOM 797 O O . SER A 1 108 ? -0.031 -21.344 0.801 1 98.44 108 SER A O 1
ATOM 799 N N . ARG A 1 109 ? 0.026 -22.812 -0.881 1 97.88 109 ARG A N 1
ATOM 800 C CA . ARG A 1 109 ? 0.936 -23.75 -0.234 1 97.88 109 ARG A CA 1
ATOM 801 C C . ARG A 1 109 ? 1.98 -24.281 -1.218 1 97.88 109 ARG A C 1
ATOM 803 O O . ARG A 1 109 ? 1.729 -24.344 -2.422 1 97.88 109 ARG A O 1
ATOM 810 N N . ARG A 1 110 ? 3.092 -24.672 -0.637 1 97.19 110 ARG A N 1
ATOM 811 C CA . ARG A 1 110 ? 4.082 -25.391 -1.436 1 97.19 110 ARG A CA 1
ATOM 812 C C . ARG A 1 110 ? 3.748 -26.875 -1.523 1 97.19 110 ARG A C 1
ATOM 814 O O . ARG A 1 110 ? 2.785 -27.328 -0.908 1 97.19 110 ARG A O 1
ATOM 821 N N . GLU A 1 111 ? 4.535 -27.547 -2.289 1 94.06 111 GLU A N 1
ATOM 822 C CA . GLU A 1 111 ? 4.301 -28.969 -2.496 1 94.06 111 GLU A CA 1
ATOM 823 C C . GLU A 1 111 ? 4.359 -29.734 -1.177 1 94.06 111 GLU A C 1
ATOM 825 O O . GLU A 1 111 ? 3.617 -30.703 -0.98 1 94.06 111 GLU A O 1
ATOM 830 N N . ASP A 1 112 ? 5.145 -29.266 -0.22 1 95.5 112 ASP A N 1
ATOM 831 C CA . ASP A 1 112 ? 5.309 -29.953 1.052 1 95.5 112 ASP A CA 1
ATOM 832 C C . ASP A 1 112 ? 4.254 -29.516 2.062 1 95.5 112 ASP A C 1
ATOM 834 O O . ASP A 1 112 ? 4.293 -29.922 3.227 1 95.5 112 ASP A O 1
ATOM 838 N N . GLY A 1 113 ? 3.395 -28.625 1.657 1 96 113 GLY A N 1
ATOM 839 C CA . GLY A 1 113 ? 2.303 -28.172 2.508 1 96 113 GLY A CA 1
ATOM 840 C C . GLY A 1 113 ? 2.631 -26.906 3.283 1 96 113 GLY A C 1
ATOM 841 O O . GLY A 1 113 ? 1.762 -26.344 3.943 1 96 113 GLY A O 1
ATOM 842 N N . SER A 1 114 ? 3.809 -26.422 3.17 1 96.56 114 SER A N 1
ATOM 843 C CA . SER A 1 114 ? 4.211 -25.25 3.928 1 96.56 114 SER A CA 1
ATOM 844 C C . SER A 1 114 ? 3.523 -23.984 3.4 1 96.56 114 SER A C 1
ATOM 846 O O . SER A 1 114 ? 3.293 -23.859 2.197 1 96.56 114 SER A O 1
ATOM 848 N N . PRO A 1 115 ? 3.25 -23.172 4.344 1 97.25 115 PRO A N 1
ATOM 849 C CA . PRO A 1 115 ? 2.6 -21.922 3.926 1 97.25 115 PRO A CA 1
ATOM 850 C C . PRO A 1 115 ? 3.527 -21.016 3.125 1 97.25 115 PRO A C 1
ATOM 852 O O . PRO A 1 115 ? 4.73 -20.953 3.396 1 97.25 115 PRO A O 1
ATOM 855 N N . VAL A 1 116 ? 2.969 -20.312 2.184 1 98.5 116 VAL A N 1
ATOM 856 C CA . VAL A 1 116 ? 3.693 -19.328 1.381 1 98.5 116 VAL A CA 1
ATOM 857 C C . VAL A 1 116 ? 3.445 -17.938 1.928 1 98.5 116 VAL A C 1
ATOM 859 O O . VAL A 1 116 ? 4.383 -17.141 2.07 1 98.5 116 VAL A O 1
ATOM 862 N N . VAL A 1 117 ? 2.201 -17.609 2.266 1 98.81 117 VAL A N 1
ATOM 863 C CA . VAL A 1 117 ? 1.753 -16.312 2.762 1 98.81 117 VAL A CA 1
ATOM 864 C C . VAL A 1 117 ? 1.867 -16.281 4.285 1 98.81 117 VAL A C 1
ATOM 866 O O . VAL A 1 117 ? 1.356 -17.156 4.973 1 98.81 117 VAL A O 1
ATOM 869 N N . ALA A 1 118 ? 2.598 -15.297 4.84 1 98.56 118 ALA A N 1
ATOM 870 C CA . ALA A 1 118 ? 2.752 -15.141 6.285 1 98.56 118 ALA A CA 1
ATOM 871 C C . ALA A 1 118 ? 1.552 -14.414 6.887 1 98.56 118 ALA A C 1
ATOM 873 O O . ALA A 1 118 ? 1.125 -14.734 8 1 98.56 118 ALA A O 1
ATOM 874 N N . ALA A 1 119 ? 1.053 -13.453 6.246 1 98.19 119 ALA A N 1
ATOM 875 C CA . ALA A 1 119 ? -0.118 -12.688 6.668 1 98.19 119 ALA A CA 1
ATOM 876 C C . ALA A 1 119 ? -0.791 -12.016 5.473 1 98.19 119 ALA A C 1
ATOM 878 O O . ALA A 1 119 ? -0.143 -11.742 4.461 1 98.19 119 ALA A O 1
ATOM 879 N N . ILE A 1 120 ? -2.092 -11.789 5.59 1 98.38 120 ILE A N 1
ATOM 880 C CA . ILE A 1 120 ? -2.859 -11.133 4.539 1 98.38 120 ILE A CA 1
ATOM 881 C C . ILE A 1 120 ? -3.977 -10.297 5.16 1 98.38 120 ILE A C 1
ATOM 883 O O . ILE A 1 120 ? -4.617 -10.719 6.121 1 98.38 120 ILE A O 1
ATOM 887 N N . GLU A 1 121 ? -4.113 -9.086 4.746 1 98.12 121 GLU A N 1
ATOM 888 C CA . GLU A 1 121 ? -5.203 -8.211 5.156 1 98.12 121 GLU A CA 1
ATOM 889 C C . GLU A 1 121 ? -5.758 -7.422 3.973 1 98.12 121 GLU A C 1
ATOM 891 O O . GLU A 1 121 ? -5.148 -7.395 2.9 1 98.12 121 GLU A O 1
ATOM 896 N N . THR A 1 122 ? -6.984 -6.91 4.152 1 98.31 122 THR A N 1
ATOM 897 C CA . THR A 1 122 ? -7.641 -6.168 3.082 1 98.31 122 THR A CA 1
ATOM 898 C C . THR A 1 122 ? -8.453 -5.008 3.646 1 98.31 122 THR A C 1
ATOM 900 O O . THR A 1 122 ? -8.711 -4.953 4.852 1 98.31 122 THR A O 1
ATOM 903 N N . GLY A 1 123 ? -8.758 -4.051 2.738 1 98 123 GLY A N 1
ATOM 904 C CA . GLY A 1 123 ? -9.68 -2.982 3.082 1 98 123 GLY A CA 1
ATOM 905 C C . GLY A 1 123 ? -10.102 -2.15 1.885 1 98 123 GLY A C 1
ATOM 906 O O . GLY A 1 123 ? -9.391 -2.09 0.881 1 98 123 GLY A O 1
ATOM 907 N N . ALA A 1 124 ? -11.266 -1.566 2.09 1 97.62 124 ALA A N 1
ATOM 908 C CA . ALA A 1 124 ? -11.781 -0.655 1.071 1 97.62 124 ALA A CA 1
ATOM 909 C C . ALA A 1 124 ? -11.227 0.752 1.263 1 97.62 124 ALA A C 1
ATOM 911 O O . ALA A 1 124 ? -10.977 1.18 2.393 1 97.62 124 ALA A O 1
ATOM 912 N N . GLN A 1 125 ? -11.055 1.473 0.107 1 97.69 125 GLN A N 1
ATOM 913 C CA . GLN A 1 125 ? -10.547 2.84 0.12 1 97.69 125 GLN A CA 1
ATOM 914 C C . GLN A 1 125 ? -11.438 3.752 0.959 1 97.69 125 GLN A C 1
ATOM 916 O O . GLN A 1 125 ? -12.664 3.742 0.808 1 97.69 125 GLN A O 1
ATOM 921 N N . ILE A 1 126 ? -10.773 4.543 1.908 1 97.06 126 ILE A N 1
ATOM 922 C CA . ILE A 1 126 ? -11.562 5.488 2.688 1 97.06 126 ILE A CA 1
ATOM 923 C C . ILE A 1 126 ? -10.852 6.84 2.738 1 97.06 126 ILE A C 1
ATOM 925 O O . ILE A 1 126 ? -11.227 7.719 3.518 1 97.06 126 ILE A O 1
ATOM 929 N N . SER A 1 127 ? -9.781 6.98 1.92 1 95.88 127 SER A N 1
ATOM 930 C CA . SER A 1 127 ? -9.047 8.242 1.925 1 95.88 127 SER A CA 1
ATOM 931 C C . SER A 1 127 ? -9.898 9.383 1.382 1 95.88 127 SER A C 1
ATOM 933 O O . SER A 1 127 ? -10.633 9.203 0.405 1 95.88 127 SER A O 1
ATOM 935 N N . GLY A 1 128 ? -9.82 10.57 1.904 1 95.31 128 GLY A N 1
ATOM 936 C CA . GLY A 1 128 ? -10.461 11.781 1.412 1 95.31 128 GLY A CA 1
ATOM 937 C C . GLY A 1 128 ? -9.508 12.695 0.672 1 95.31 128 GLY A C 1
ATOM 938 O O . GLY A 1 128 ? -9.883 13.805 0.279 1 95.31 128 GLY A O 1
ATOM 939 N N . GLU A 1 129 ? -8.266 12.289 0.398 1 93.81 129 GLU A N 1
ATOM 940 C CA . GLU A 1 129 ? -7.219 13.188 -0.07 1 93.81 129 GLU A CA 1
ATOM 941 C C . GLU A 1 129 ? -7.332 13.438 -1.571 1 93.81 129 GLU A C 1
ATOM 943 O O . GLU A 1 129 ? -6.734 14.375 -2.098 1 93.81 129 GLU A O 1
ATOM 948 N N . GLY A 1 130 ? -8.008 12.602 -2.277 1 91.88 130 GLY A N 1
ATOM 949 C CA . GLY A 1 130 ? -8.273 12.828 -3.689 1 91.88 130 GLY A CA 1
ATOM 950 C C . GLY A 1 130 ? -7.141 12.383 -4.59 1 91.88 130 GLY A C 1
ATOM 951 O O . GLY A 1 130 ? -7.078 12.773 -5.758 1 91.88 130 GLY A O 1
ATOM 952 N N . VAL A 1 131 ? -6.215 11.641 -4.121 1 90.94 131 VAL A N 1
ATOM 953 C CA . VAL A 1 131 ? -5.094 11.18 -4.93 1 90.94 131 VAL A CA 1
ATOM 954 C C . VAL A 1 131 ? -5.035 9.656 -4.906 1 90.94 131 VAL A C 1
ATOM 956 O O . VAL A 1 131 ? -3.959 9.07 -4.746 1 90.94 131 VAL A O 1
ATOM 959 N N . ASP A 1 132 ? -6.148 9 -5.02 1 89.69 132 ASP A N 1
ATOM 960 C CA . ASP A 1 132 ? -6.254 7.547 -4.902 1 89.69 132 ASP A CA 1
ATOM 961 C C . ASP A 1 132 ? -6.246 6.883 -6.277 1 89.69 132 ASP A C 1
ATOM 963 O O . ASP A 1 132 ? -6.227 5.656 -6.383 1 89.69 132 ASP A O 1
ATOM 967 N N . GLU A 1 133 ? -6.324 7.672 -7.41 1 93 133 GLU A N 1
ATOM 968 C CA . GLU A 1 133 ? -6.289 7.176 -8.781 1 93 133 GLU A CA 1
ATOM 969 C C . GLU A 1 133 ? -7.441 6.211 -9.047 1 93 133 GLU A C 1
ATOM 971 O O . GLU A 1 133 ? -7.289 5.25 -9.805 1 93 133 GLU A O 1
ATOM 976 N N . GLY A 1 134 ? -8.539 6.379 -8.273 1 95.31 134 GLY A N 1
ATOM 977 C CA . GLY A 1 134 ? -9.727 5.555 -8.469 1 95.31 134 GLY A CA 1
ATOM 978 C C . GLY A 1 134 ? -9.578 4.152 -7.914 1 95.31 134 GLY A C 1
ATOM 979 O O . GLY A 1 134 ? -10.438 3.297 -8.141 1 95.31 134 GLY A O 1
ATOM 980 N N . LEU A 1 135 ? -8.5 3.842 -7.23 1 98.12 135 LEU A N 1
ATOM 981 C CA . LEU A 1 135 ? -8.281 2.527 -6.637 1 98.12 135 LEU A CA 1
ATOM 982 C C . LEU A 1 135 ? -9.266 2.277 -5.496 1 98.12 135 LEU A C 1
ATOM 984 O O . LEU A 1 135 ? -9.531 3.172 -4.691 1 98.12 135 LEU A O 1
ATOM 988 N N . GLN A 1 136 ? -9.789 1.016 -5.383 1 98.25 136 GLN A N 1
ATOM 989 C CA . GLN A 1 136 ? -10.961 0.803 -4.539 1 98.25 136 GLN A CA 1
ATOM 990 C C . GLN A 1 136 ? -10.68 -0.249 -3.471 1 98.25 136 GLN A C 1
ATOM 992 O O . GLN A 1 136 ? -11.328 -0.26 -2.42 1 98.25 136 GLN A O 1
ATOM 997 N N . GLN A 1 137 ? -9.82 -1.141 -3.748 1 98.62 137 GLN A N 1
ATOM 998 C CA . GLN A 1 137 ? -9.57 -2.268 -2.855 1 98.62 137 GLN A CA 1
ATOM 999 C C . GLN A 1 137 ? -8.078 -2.525 -2.693 1 98.62 137 GLN A C 1
ATOM 1001 O O . GLN A 1 137 ? -7.34 -2.58 -3.68 1 98.62 137 GLN A O 1
ATOM 1006 N N . ALA A 1 138 ? -7.73 -2.633 -1.454 1 98.75 138 ALA A N 1
ATOM 1007 C CA . ALA A 1 138 ? -6.332 -2.943 -1.168 1 98.75 138 ALA A CA 1
ATOM 1008 C C . ALA A 1 138 ? -6.191 -4.34 -0.568 1 98.75 138 ALA A C 1
ATOM 1010 O O . ALA A 1 138 ? -7.055 -4.785 0.194 1 98.75 138 ALA A O 1
ATOM 1011 N N . PHE A 1 139 ? -5.098 -4.969 -0.919 1 98.69 139 PHE A N 1
ATOM 1012 C CA . PHE A 1 139 ? -4.59 -6.148 -0.232 1 98.69 139 PHE A CA 1
ATOM 1013 C C . PHE A 1 139 ? -3.129 -5.961 0.165 1 98.69 139 PHE A C 1
ATOM 1015 O O . PHE A 1 139 ? -2.32 -5.484 -0.635 1 98.69 139 PHE A O 1
ATOM 1022 N N . LEU A 1 140 ? -2.852 -6.234 1.403 1 98.75 140 LEU A N 1
ATOM 1023 C CA . LEU A 1 140 ? -1.479 -6.293 1.895 1 98.75 140 LEU A CA 1
ATOM 1024 C C . LEU A 1 140 ? -1.092 -7.727 2.254 1 98.75 140 LEU A C 1
ATOM 1026 O O . LEU A 1 140 ? -1.627 -8.297 3.205 1 98.75 140 LEU A O 1
ATOM 1030 N N . VAL A 1 141 ? -0.176 -8.266 1.466 1 98.88 141 VAL A N 1
ATOM 1031 C CA . VAL A 1 141 ? 0.316 -9.617 1.698 1 98.88 141 VAL A CA 1
ATOM 1032 C C . VAL A 1 141 ? 1.744 -9.562 2.236 1 98.88 141 VAL A C 1
ATOM 1034 O O . VAL A 1 141 ? 2.568 -8.789 1.749 1 98.88 141 VAL A O 1
ATOM 1037 N N . THR A 1 142 ? 1.99 -10.344 3.234 1 98.81 142 THR A N 1
ATOM 1038 C CA . THR A 1 142 ? 3.311 -10.414 3.85 1 98.81 142 THR A CA 1
ATOM 1039 C C . THR A 1 142 ? 3.951 -11.773 3.598 1 98.81 142 THR A C 1
ATOM 1041 O O . THR A 1 142 ? 3.303 -12.812 3.756 1 98.81 142 THR A O 1
ATOM 1044 N N . PHE A 1 143 ? 5.203 -11.719 3.193 1 98.75 143 PHE A N 1
ATOM 1045 C CA . PHE A 1 143 ? 6 -12.922 2.992 1 98.75 143 PHE A CA 1
ATOM 1046 C C . PHE A 1 143 ? 7.215 -12.93 3.916 1 98.75 143 PHE A C 1
ATOM 1048 O O . PHE A 1 143 ? 7.594 -11.891 4.453 1 98.75 143 PHE A O 1
ATOM 1055 N N . ARG A 1 144 ? 7.789 -14.109 4.016 1 98 144 ARG A N 1
ATOM 1056 C CA . ARG A 1 144 ? 8.969 -14.242 4.863 1 98 144 ARG A CA 1
ATOM 1057 C C . ARG A 1 144 ? 10.25 -14.188 4.031 1 98 144 ARG A C 1
ATOM 1059 O O . ARG A 1 144 ? 11.352 -14.203 4.582 1 98 144 ARG A O 1
ATOM 1066 N N . SER A 1 145 ? 10.109 -14.211 2.742 1 98.19 145 SER A N 1
ATOM 1067 C CA . SER A 1 145 ? 11.258 -14.133 1.837 1 98.19 145 SER A CA 1
ATOM 1068 C C . SER A 1 145 ? 10.836 -13.617 0.463 1 98.19 145 SER A C 1
ATOM 1070 O O . SER A 1 145 ? 9.656 -13.688 0.101 1 98.19 145 SER A O 1
ATOM 1072 N N . GLU A 1 146 ? 11.812 -13.078 -0.29 1 98.44 146 GLU A N 1
ATOM 1073 C CA . GLU A 1 146 ? 11.539 -12.781 -1.692 1 98.44 146 GLU A CA 1
ATOM 1074 C C . GLU A 1 146 ? 11.18 -14.047 -2.467 1 98.44 146 GLU A C 1
ATOM 1076 O O . GLU A 1 146 ? 10.383 -14 -3.402 1 98.44 146 GLU A O 1
ATOM 1081 N N . GLY A 1 147 ? 11.773 -15.164 -2.08 1 98.62 147 GLY A N 1
ATOM 1082 C CA . GLY A 1 147 ? 11.453 -16.438 -2.715 1 98.62 147 GLY A CA 1
ATOM 1083 C C . GLY A 1 147 ? 9.984 -16.812 -2.58 1 98.62 147 GLY A C 1
ATOM 1084 O O . GLY A 1 147 ? 9.367 -17.266 -3.543 1 98.62 147 GLY A O 1
ATOM 1085 N N . ASP A 1 148 ? 9.461 -16.609 -1.375 1 98.75 148 ASP A N 1
ATOM 1086 C CA . ASP A 1 148 ? 8.039 -16.859 -1.179 1 98.75 148 ASP A CA 1
ATOM 1087 C C . ASP A 1 148 ? 7.199 -15.945 -2.074 1 98.75 148 ASP A C 1
ATOM 1089 O O . ASP A 1 148 ? 6.234 -16.391 -2.695 1 98.75 148 ASP A O 1
ATOM 1093 N N . ARG A 1 149 ? 7.574 -14.688 -2.16 1 98.81 149 ARG A N 1
ATOM 1094 C CA . ARG A 1 149 ? 6.875 -13.75 -3.035 1 98.81 149 ARG A CA 1
ATOM 1095 C C . ARG A 1 149 ? 6.992 -14.172 -4.496 1 98.81 149 ARG A C 1
ATOM 1097 O O . ARG A 1 149 ? 6.004 -14.148 -5.234 1 98.81 149 ARG A O 1
ATOM 1104 N N . ASN A 1 150 ? 8.203 -14.602 -4.898 1 98.75 150 ASN A N 1
ATOM 1105 C CA . ASN A 1 150 ? 8.422 -15.031 -6.273 1 98.75 150 ASN A CA 1
ATOM 1106 C C . ASN A 1 150 ? 7.559 -16.234 -6.633 1 98.75 150 ASN A C 1
ATOM 1108 O O . ASN A 1 150 ? 6.969 -16.281 -7.715 1 98.75 150 ASN A O 1
ATOM 1112 N N . TYR A 1 151 ? 7.488 -17.172 -5.719 1 98.75 151 TYR A N 1
ATOM 1113 C CA . TYR A 1 151 ? 6.656 -18.344 -5.918 1 98.75 151 TYR A CA 1
ATOM 1114 C C . TYR A 1 151 ? 5.184 -17.969 -6.008 1 98.75 151 TYR A C 1
ATOM 1116 O O . TYR A 1 151 ? 4.473 -18.422 -6.91 1 98.75 151 TYR A O 1
ATOM 1124 N N . TYR A 1 152 ? 4.777 -17.172 -5.109 1 98.88 152 TYR A N 1
ATOM 1125 C CA . TYR A 1 152 ? 3.391 -16.734 -5.008 1 98.88 152 TYR A CA 1
ATOM 1126 C C . TYR A 1 152 ? 2.951 -16 -6.27 1 98.88 152 TYR A C 1
ATOM 1128 O O . TYR A 1 152 ? 1.92 -16.328 -6.859 1 98.88 152 TYR A O 1
ATOM 1136 N N . VAL A 1 153 ? 3.727 -15.016 -6.746 1 98.44 153 VAL A N 1
ATOM 1137 C CA . VAL A 1 153 ? 3.359 -14.133 -7.848 1 98.44 153 VAL A CA 1
ATOM 1138 C C . VAL A 1 153 ? 3.412 -14.898 -9.164 1 98.44 153 VAL A C 1
ATOM 1140 O O . VAL A 1 153 ? 2.449 -14.891 -9.938 1 98.44 153 VAL A O 1
ATOM 1143 N N . GLY A 1 154 ? 4.496 -15.523 -9.43 1 97.94 154 GLY A N 1
ATOM 1144 C CA . GLY A 1 154 ? 4.656 -16.234 -10.688 1 97.94 154 GLY A CA 1
ATOM 1145 C C . GLY A 1 154 ? 4.867 -15.32 -11.875 1 97.94 154 GLY A C 1
ATOM 1146 O O . GLY A 1 154 ? 5.77 -14.484 -11.867 1 97.94 154 GLY A O 1
ATOM 1147 N N . ARG A 1 155 ? 3.908 -15.438 -12.844 1 96.12 155 ARG A N 1
ATOM 1148 C CA . ARG A 1 155 ? 3.99 -14.594 -14.031 1 96.12 155 ARG A CA 1
ATOM 1149 C C . ARG A 1 155 ? 3.834 -13.125 -13.672 1 96.12 155 ARG A C 1
ATOM 1151 O O . ARG A 1 155 ? 3.105 -12.781 -12.742 1 96.12 155 ARG A O 1
ATOM 1158 N N . PRO A 1 156 ? 4.645 -12.289 -14.461 1 96.75 156 PRO A N 1
ATOM 1159 C CA . PRO A 1 156 ? 5.402 -12.555 -15.688 1 96.75 156 PRO A CA 1
ATOM 1160 C C . PRO A 1 156 ? 6.863 -12.906 -15.406 1 96.75 156 PRO A C 1
ATOM 1162 O O . PRO A 1 156 ? 7.621 -13.188 -16.344 1 96.75 156 PRO A O 1
ATOM 1165 N N . VAL A 1 157 ? 7.238 -12.938 -14.148 1 97.06 157 VAL A N 1
ATOM 1166 C CA . VAL A 1 157 ? 8.648 -13.148 -13.836 1 97.06 157 VAL A CA 1
ATOM 1167 C C . VAL A 1 157 ? 8.977 -14.641 -13.93 1 97.06 157 VAL A C 1
ATOM 1169 O O . VAL A 1 157 ? 9.938 -15.023 -14.602 1 97.06 157 VAL A O 1
ATOM 1172 N N . VAL A 1 158 ? 8.242 -15.453 -13.305 1 98.12 158 VAL A N 1
ATOM 1173 C CA . VAL A 1 158 ? 8.344 -16.906 -13.359 1 98.12 158 VAL A CA 1
ATOM 1174 C C . VAL A 1 158 ? 7.273 -17.469 -14.297 1 98.12 158 VAL A C 1
ATOM 1176 O O . VAL A 1 158 ? 6.074 -17.344 -14.023 1 98.12 158 VAL A O 1
ATOM 1179 N N . THR A 1 159 ? 7.668 -18.125 -15.398 1 96.5 159 THR A N 1
ATOM 1180 C CA . THR A 1 159 ? 6.688 -18.5 -16.422 1 96.5 159 THR A CA 1
ATOM 1181 C C . THR A 1 159 ? 6.48 -20 -16.453 1 96.5 159 THR A C 1
ATOM 1183 O O . THR A 1 159 ? 5.531 -20.5 -17.062 1 96.5 159 THR A O 1
ATOM 1186 N N . ASP A 1 160 ? 7.379 -20.75 -15.766 1 97.88 160 ASP A N 1
ATOM 1187 C CA . ASP A 1 160 ? 7.223 -22.203 -15.633 1 97.88 160 ASP A CA 1
ATOM 1188 C C . ASP A 1 160 ? 6.277 -22.547 -14.484 1 97.88 160 ASP A C 1
ATOM 1190 O O . ASP A 1 160 ? 6.578 -22.266 -13.32 1 97.88 160 ASP A O 1
ATOM 1194 N N . PRO A 1 161 ? 5.164 -23.234 -14.742 1 97.31 161 PRO A N 1
ATOM 1195 C CA . PRO A 1 161 ? 4.152 -23.516 -13.711 1 97.31 161 PRO A CA 1
ATOM 1196 C C . PRO A 1 161 ? 4.668 -24.438 -12.617 1 97.31 161 PRO A C 1
ATOM 1198 O O . PRO A 1 161 ? 4.047 -24.547 -11.555 1 97.31 161 PRO A O 1
ATOM 1201 N N . ALA A 1 162 ? 5.777 -25.109 -12.812 1 97.5 162 ALA A N 1
ATOM 1202 C CA . ALA A 1 162 ? 6.348 -25.984 -11.789 1 97.5 162 ALA A CA 1
ATOM 1203 C C . ALA A 1 162 ? 6.902 -25.172 -10.625 1 97.5 162 ALA A C 1
ATOM 1205 O O . ALA A 1 162 ? 7.16 -25.703 -9.547 1 97.5 162 ALA A O 1
ATOM 1206 N N . TYR A 1 163 ? 7.023 -23.844 -10.867 1 98.12 163 TYR A N 1
ATOM 1207 C CA . TYR A 1 163 ? 7.785 -23.078 -9.883 1 98.12 163 TYR A CA 1
ATOM 1208 C C . TYR A 1 163 ? 6.969 -21.906 -9.367 1 98.12 163 TYR A C 1
ATOM 1210 O O . TYR A 1 163 ? 7.52 -20.984 -8.766 1 98.12 163 TYR A O 1
ATOM 1218 N N . PHE A 1 164 ? 5.594 -21.875 -9.625 1 97.88 164 PHE A N 1
ATOM 1219 C CA . PHE A 1 164 ? 4.801 -20.812 -9.016 1 97.88 164 PHE A CA 1
ATOM 1220 C C . PHE A 1 164 ? 3.492 -21.375 -8.461 1 97.88 164 PHE A C 1
ATOM 1222 O O . PHE A 1 164 ? 3.158 -22.531 -8.688 1 97.88 164 PHE A O 1
ATOM 1229 N N . ASP A 1 165 ? 2.803 -20.578 -7.688 1 98.56 165 ASP A N 1
ATOM 1230 C CA . ASP A 1 165 ? 1.636 -20.938 -6.891 1 98.56 165 ASP A CA 1
ATOM 1231 C C . ASP A 1 165 ? 0.4 -21.109 -7.773 1 98.56 165 ASP A C 1
ATOM 1233 O O . ASP A 1 165 ? -0.138 -20.125 -8.289 1 98.56 165 ASP A O 1
ATOM 1237 N N . PRO A 1 166 ? -0.085 -22.375 -7.91 1 98.31 166 PRO A N 1
ATOM 1238 C CA . PRO A 1 166 ? -1.269 -22.562 -8.758 1 98.31 166 PRO A CA 1
ATOM 1239 C C . PRO A 1 166 ? -2.508 -21.875 -8.195 1 98.31 166 PRO A C 1
ATOM 1241 O O . PRO A 1 166 ? -3.387 -21.453 -8.953 1 98.31 166 PRO A O 1
ATOM 1244 N N . ALA A 1 167 ? -2.527 -21.703 -6.902 1 98.62 167 ALA A N 1
ATOM 1245 C CA . ALA A 1 167 ? -3.682 -21.047 -6.293 1 98.62 167 ALA A CA 1
ATOM 1246 C C . ALA A 1 167 ? -3.76 -19.578 -6.703 1 98.62 167 ALA A C 1
ATOM 1248 O O . ALA A 1 167 ? -4.828 -19.078 -7.066 1 98.62 167 ALA A O 1
ATOM 1249 N N . HIS A 1 168 ? -2.67 -18.891 -6.641 1 98.81 168 HIS A N 1
ATOM 1250 C CA . HIS A 1 168 ? -2.66 -17.484 -7.039 1 98.81 168 HIS A CA 1
ATOM 1251 C C . HIS A 1 168 ? -2.92 -17.328 -8.531 1 98.81 168 HIS A C 1
ATOM 1253 O O . HIS A 1 168 ? -3.625 -16.406 -8.953 1 98.81 168 HIS A O 1
ATOM 1259 N N . GLU A 1 169 ? -2.408 -18.25 -9.336 1 98.38 169 GLU A N 1
ATOM 1260 C CA . GLU A 1 169 ? -2.664 -18.219 -10.773 1 98.38 169 GLU A CA 1
ATOM 1261 C C . GLU A 1 169 ? -4.152 -18.359 -11.07 1 98.38 169 GLU A C 1
ATOM 1263 O O . GLU A 1 169 ? -4.691 -17.672 -11.93 1 98.38 169 GLU A O 1
ATOM 1268 N N . ALA A 1 170 ? -4.734 -19.25 -10.359 1 98.56 170 ALA A N 1
ATOM 1269 C CA . ALA A 1 170 ? -6.172 -19.453 -10.531 1 98.56 170 ALA A CA 1
ATOM 1270 C C . ALA A 1 170 ? -6.953 -18.203 -10.141 1 98.56 170 ALA A C 1
ATOM 1272 O O . ALA A 1 170 ? -7.93 -17.844 -10.797 1 98.56 170 ALA A O 1
ATOM 1273 N N . PHE A 1 171 ? -6.543 -17.594 -9.133 1 98.81 171 PHE A N 1
ATOM 1274 C CA . PHE A 1 171 ? -7.191 -16.344 -8.727 1 98.81 171 PHE A CA 1
ATOM 1275 C C . PHE A 1 171 ? -7.062 -15.281 -9.812 1 98.81 171 PHE A C 1
ATOM 1277 O O . PHE A 1 171 ? -8.039 -14.594 -10.133 1 98.81 171 PHE A O 1
ATOM 1284 N N . LYS A 1 172 ? -5.84 -15.133 -10.32 1 98.38 172 LYS A N 1
ATOM 1285 C CA . LYS A 1 172 ? -5.633 -14.148 -11.375 1 98.38 172 LYS A CA 1
ATOM 1286 C C . LYS A 1 172 ? -6.602 -14.375 -12.539 1 98.38 172 LYS A C 1
ATOM 1288 O O . LYS A 1 172 ? -7.219 -13.422 -13.023 1 98.38 172 LYS A O 1
ATOM 1293 N N . LYS A 1 173 ? -6.762 -15.555 -12.953 1 98.12 173 LYS A N 1
ATOM 1294 C CA . LYS A 1 173 ? -7.66 -15.906 -14.047 1 98.12 173 LYS A CA 1
ATOM 1295 C C . LYS A 1 173 ? -9.109 -15.562 -13.703 1 98.12 173 LYS A C 1
ATOM 1297 O O . LYS A 1 173 ? -9.836 -15.008 -14.539 1 98.12 173 LYS A O 1
ATOM 1302 N N . PHE A 1 174 ? -9.453 -15.852 -12.539 1 98.62 174 PHE A N 1
ATOM 1303 C CA . PHE A 1 174 ? -10.805 -15.586 -12.078 1 98.62 174 PHE A CA 1
ATOM 1304 C C . PHE A 1 174 ? -11.078 -14.086 -12.039 1 98.62 174 PHE A C 1
ATOM 1306 O O . PHE A 1 174 ? -12.148 -13.633 -12.461 1 98.62 174 PHE A O 1
ATOM 1313 N N . ALA A 1 175 ? -10.094 -13.305 -11.539 1 98.5 175 ALA A N 1
ATOM 1314 C CA . ALA A 1 175 ? -10.312 -11.898 -11.219 1 98.5 175 ALA A CA 1
ATOM 1315 C C . ALA A 1 175 ? -10.203 -11.023 -12.461 1 98.5 175 ALA A C 1
ATOM 1317 O O . ALA A 1 175 ? -10.711 -9.898 -12.492 1 98.5 175 ALA A O 1
ATOM 1318 N N . ALA A 1 176 ? -9.641 -11.484 -13.492 1 97.75 176 ALA A N 1
ATOM 1319 C CA . ALA A 1 176 ? -9.242 -10.727 -14.672 1 97.75 176 ALA A CA 1
ATOM 1320 C C . ALA A 1 176 ? -10.438 -9.984 -15.273 1 97.75 176 ALA A C 1
ATOM 1322 O O . ALA A 1 176 ? -10.336 -8.797 -15.586 1 97.75 176 ALA A O 1
ATOM 1323 N N . PRO A 1 177 ? -11.602 -10.578 -15.32 1 97.88 177 PRO A N 1
ATOM 1324 C CA . PRO A 1 177 ? -12.711 -9.875 -15.969 1 97.88 177 PRO A CA 1
ATOM 1325 C C . PRO A 1 177 ? -13.32 -8.797 -15.086 1 97.88 177 PRO A C 1
ATOM 1327 O O . PRO A 1 177 ? -14.141 -8 -15.555 1 97.88 177 PRO A O 1
ATOM 1330 N N . TYR A 1 178 ? -12.922 -8.758 -13.844 1 98.5 178 TYR A N 1
ATOM 1331 C CA . TYR A 1 178 ? -13.586 -7.852 -12.914 1 98.5 178 TYR A CA 1
ATOM 1332 C C . TYR A 1 178 ? -12.711 -6.637 -12.625 1 98.5 178 TYR A C 1
ATOM 1334 O O . TYR A 1 178 ? -13.18 -5.652 -12.047 1 98.5 178 TYR A O 1
ATOM 1342 N N . VAL A 1 179 ? -11.445 -6.691 -13 1 98.38 179 VAL A N 1
ATOM 1343 C CA . VAL A 1 179 ? -10.461 -5.699 -12.578 1 98.38 179 VAL A CA 1
ATOM 1344 C C . VAL A 1 179 ? -9.961 -4.918 -13.789 1 98.38 179 VAL A C 1
ATOM 1346 O O . VAL A 1 179 ? -9.516 -5.508 -14.773 1 98.38 179 VAL A O 1
ATOM 1349 N N . ILE A 1 180 ? -10.023 -3.572 -13.703 1 96.81 180 ILE A N 1
ATOM 1350 C CA . ILE A 1 180 ? -9.625 -2.783 -14.867 1 96.81 180 ILE A CA 1
ATOM 1351 C C . ILE A 1 180 ? -8.242 -2.18 -14.633 1 96.81 180 ILE A C 1
ATOM 1353 O O . ILE A 1 180 ? -7.578 -1.753 -15.578 1 96.81 180 ILE A O 1
ATOM 1357 N N . ALA A 1 181 ? -7.836 -2.061 -13.398 1 96.81 181 ALA A N 1
ATOM 1358 C CA . ALA A 1 181 ? -6.484 -1.599 -13.094 1 96.81 181 ALA A CA 1
ATOM 1359 C C . ALA A 1 181 ? -5.945 -2.268 -11.836 1 96.81 181 ALA A C 1
ATOM 1361 O O . ALA A 1 181 ? -6.695 -2.496 -10.883 1 96.81 181 ALA A O 1
ATOM 1362 N N . THR A 1 182 ? -4.695 -2.594 -11.93 1 97.69 182 THR A N 1
ATOM 1363 C CA . THR A 1 182 ? -3.949 -3.129 -10.797 1 97.69 182 THR A CA 1
ATOM 1364 C C . THR A 1 182 ? -2.65 -2.352 -10.594 1 97.69 182 THR A C 1
ATOM 1366 O O . THR A 1 182 ? -1.93 -2.07 -11.547 1 97.69 182 THR A O 1
ATOM 1369 N N . VAL A 1 183 ? -2.428 -1.934 -9.375 1 98.06 183 VAL A N 1
ATOM 1370 C CA . VAL A 1 183 ? -1.139 -1.378 -8.977 1 98.06 183 VAL A CA 1
ATOM 1371 C C . VAL A 1 183 ? -0.484 -2.281 -7.938 1 98.06 183 VAL A C 1
ATOM 1373 O O . VAL A 1 183 ? -1.104 -2.623 -6.926 1 98.06 183 VAL A O 1
ATOM 1376 N N . VAL A 1 184 ? 0.747 -2.645 -8.266 1 98.56 184 VAL A N 1
ATOM 1377 C CA . VAL A 1 184 ? 1.476 -3.514 -7.348 1 98.56 184 VAL A CA 1
ATOM 1378 C C . VAL A 1 184 ? 2.738 -2.807 -6.863 1 98.56 184 VAL A C 1
ATOM 1380 O O . VAL A 1 184 ? 3.436 -2.156 -7.645 1 98.56 184 VAL A O 1
ATOM 1383 N N . PHE A 1 185 ? 3.016 -2.924 -5.598 1 98.75 185 PHE A N 1
ATOM 1384 C CA . PHE A 1 185 ? 4.23 -2.418 -4.969 1 98.75 185 PHE A CA 1
ATOM 1385 C C . PHE A 1 185 ? 4.789 -3.43 -3.977 1 98.75 185 PHE A C 1
ATOM 1387 O O . PHE A 1 185 ? 4.094 -3.838 -3.041 1 98.75 185 PHE A O 1
ATOM 1394 N N . ASP A 1 186 ? 6.043 -3.857 -4.184 1 98.69 186 ASP A N 1
ATOM 1395 C CA . ASP A 1 186 ? 6.734 -4.762 -3.27 1 98.69 186 ASP A CA 1
ATOM 1396 C C . ASP A 1 186 ? 7.91 -4.059 -2.594 1 98.69 186 ASP A C 1
ATOM 1398 O O . ASP A 1 186 ? 8.648 -3.314 -3.238 1 98.69 186 ASP A O 1
ATOM 1402 N N . TYR A 1 187 ? 8.039 -4.344 -1.328 1 98.5 187 TYR A N 1
ATOM 1403 C CA . TYR A 1 187 ? 9.258 -3.855 -0.686 1 98.5 187 TYR A CA 1
ATOM 1404 C C . TYR A 1 187 ? 9.672 -4.773 0.457 1 98.5 187 TYR A C 1
ATOM 1406 O O . TYR A 1 187 ? 8.844 -5.473 1.038 1 98.5 187 TYR A O 1
ATOM 1414 N N . ALA A 1 188 ? 10.992 -4.773 0.711 1 97.56 188 ALA A N 1
ATOM 1415 C CA . ALA A 1 188 ? 11.57 -5.539 1.813 1 97.56 188 ALA A CA 1
ATOM 1416 C C . ALA A 1 188 ? 11.805 -4.648 3.031 1 97.56 188 ALA A C 1
ATOM 1418 O O . ALA A 1 188 ? 12.234 -3.5 2.896 1 97.56 188 ALA A O 1
ATOM 1419 N N . ILE A 1 189 ? 11.477 -5.152 4.172 1 94.62 189 ILE A N 1
ATOM 1420 C CA . ILE A 1 189 ? 11.766 -4.457 5.422 1 94.62 189 ILE A CA 1
ATOM 1421 C C . ILE A 1 189 ? 13.141 -4.883 5.945 1 94.62 189 ILE A C 1
ATOM 1423 O O . ILE A 1 189 ? 13.359 -6.059 6.23 1 94.62 189 ILE A O 1
ATOM 1427 N N . PRO A 1 190 ? 14.07 -3.918 5.957 1 79.19 190 PRO A N 1
ATOM 1428 C CA . PRO A 1 190 ? 15.398 -4.301 6.449 1 79.19 190 PRO A CA 1
ATOM 1429 C C . PRO A 1 190 ? 15.375 -4.797 7.895 1 79.19 190 PRO A C 1
ATOM 1431 O O . PRO A 1 190 ? 14.523 -4.371 8.68 1 79.19 190 PRO A O 1
ATOM 1434 N N . PRO A 1 191 ? 16.172 -5.777 8.062 1 72.31 191 PRO A N 1
ATOM 1435 C CA . PRO A 1 191 ? 16.234 -6.242 9.453 1 72.31 191 PRO A CA 1
ATOM 1436 C C . PRO A 1 191 ? 16.609 -5.133 10.43 1 72.31 191 PRO A C 1
ATOM 1438 O O . PRO A 1 191 ? 17.312 -4.191 10.055 1 72.31 191 PRO A O 1
ATOM 1441 N N . LYS A 1 192 ? 15.695 -4.891 11.367 1 59.09 192 LYS A N 1
ATOM 1442 C CA . LYS A 1 192 ? 16.016 -3.883 12.375 1 59.09 192 LYS A CA 1
ATOM 1443 C C . LYS A 1 192 ? 17.438 -4.055 12.891 1 59.09 192 LYS A C 1
ATOM 1445 O O . LYS A 1 192 ? 17.875 -5.172 13.188 1 59.09 192 LYS A O 1
ATOM 1450 N N . SER A 1 193 ? 18.328 -3.277 12.258 1 51.22 193 SER A N 1
ATOM 1451 C CA . SER A 1 193 ? 19.688 -3.361 12.773 1 51.22 193 SER A CA 1
ATOM 1452 C C . SER A 1 193 ? 19.703 -3.41 14.297 1 51.22 193 SER A C 1
ATOM 1454 O O . SER A 1 193 ? 19.094 -2.566 14.953 1 51.22 193 SER A O 1
ATOM 1456 N N . VAL A 1 194 ? 19.562 -4.445 14.836 1 45.75 194 VAL A N 1
ATOM 1457 C CA . VAL A 1 194 ? 19.875 -4.445 16.25 1 45.75 194 VAL A CA 1
ATOM 1458 C C . VAL A 1 194 ? 21.188 -3.686 16.5 1 45.75 194 VAL A C 1
ATOM 1460 O O . VAL A 1 194 ? 22.219 -4.035 15.938 1 45.75 194 VAL A O 1
ATOM 1463 N N . PRO A 1 195 ? 20.875 -2.445 16.953 1 42.22 195 PRO A N 1
ATOM 1464 C CA . PRO A 1 195 ? 22.172 -1.848 17.281 1 42.22 195 PRO A CA 1
ATOM 1465 C C . PRO A 1 195 ? 23.109 -2.82 18 1 42.22 195 PRO A C 1
ATOM 1467 O O . PRO A 1 195 ? 22.703 -3.465 18.969 1 42.22 195 PRO A O 1
ATOM 1470 N N . ARG A 1 196 ? 24.016 -3.275 17.281 1 36.66 196 ARG A N 1
ATOM 1471 C CA . ARG A 1 196 ? 25.016 -4.02 18.031 1 36.66 196 ARG A CA 1
ATOM 1472 C C . ARG A 1 196 ? 25.516 -3.209 19.219 1 36.66 196 ARG A C 1
ATOM 1474 O O . ARG A 1 196 ? 26.031 -2.098 19.047 1 36.66 196 ARG A O 1
ATOM 1481 N N . LYS A 1 197 ? 24.906 -3.518 20.391 1 40.09 197 LYS A N 1
ATOM 1482 C CA . LYS A 1 197 ? 25.516 -2.982 21.609 1 40.09 197 LYS A CA 1
ATOM 1483 C C . LYS A 1 197 ? 27.047 -2.994 21.5 1 40.09 197 LYS A C 1
ATOM 1485 O O . LYS A 1 197 ? 27.641 -4.031 21.219 1 40.09 197 LYS A O 1
ATOM 1490 N N . ALA A 1 198 ? 27.531 -1.896 21.312 1 45.56 198 ALA A N 1
ATOM 1491 C CA . ALA A 1 198 ? 28.984 -1.804 21.359 1 45.56 198 ALA A CA 1
ATOM 1492 C C . ALA A 1 198 ? 29.547 -2.629 22.516 1 45.56 198 ALA A C 1
ATOM 1494 O O . ALA A 1 198 ? 28.969 -2.66 23.609 1 45.56 198 ALA A O 1
ATOM 1495 N N . PRO A 1 199 ? 30.359 -3.447 22.203 1 44.94 199 PRO A N 1
ATOM 1496 C CA . PRO A 1 199 ? 30.938 -4.164 23.344 1 44.94 199 PRO A CA 1
ATOM 1497 C C . PRO A 1 199 ? 31.422 -3.227 24.453 1 44.94 199 PRO A C 1
ATOM 1499 O O . PRO A 1 199 ? 32.094 -2.23 24.172 1 44.94 199 PRO A O 1
ATOM 1502 N N . VAL A 1 200 ? 30.719 -3.025 25.484 1 43.75 200 VAL A N 1
ATOM 1503 C CA . VAL A 1 200 ? 31.25 -2.312 26.641 1 43.75 200 VAL A CA 1
ATOM 1504 C C . VAL A 1 200 ? 32.688 -2.744 26.891 1 43.75 200 VAL A C 1
ATOM 1506 O O . VAL A 1 200 ? 32.969 -3.918 27.172 1 43.75 200 VAL A O 1
ATOM 1509 N N . ARG A 1 201 ? 33.625 -2.053 26.344 1 40.44 201 ARG A N 1
ATOM 1510 C CA . ARG A 1 201 ? 35 -2.311 26.734 1 40.44 201 ARG A CA 1
ATOM 1511 C C . ARG A 1 201 ? 35.156 -2.293 28.25 1 40.44 201 ARG A C 1
ATOM 1513 O O . ARG A 1 201 ? 34.969 -1.252 28.891 1 40.44 201 ARG A O 1
ATOM 1520 N N . THR A 1 202 ? 34.844 -3.32 28.953 1 47.66 202 THR A N 1
ATOM 1521 C CA . THR A 1 202 ? 35.25 -3.441 30.359 1 47.66 202 THR A CA 1
ATOM 1522 C C . THR A 1 202 ? 36.719 -3.119 30.516 1 47.66 202 THR A C 1
ATOM 1524 O O . THR A 1 202 ? 37.594 -3.91 30.125 1 47.66 202 THR A O 1
ATOM 1527 N N . GLY A 1 203 ? 37.156 -1.916 30.219 1 42.16 203 GLY A N 1
ATOM 1528 C CA . GLY A 1 203 ? 38.5 -1.521 30.578 1 42.16 203 GLY A CA 1
ATOM 1529 C C . GLY A 1 203 ? 38.844 -1.79 32.031 1 42.16 203 GLY A C 1
ATOM 1530 O O . GLY A 1 203 ? 38.156 -1.269 32.938 1 42.16 203 GLY A O 1
ATOM 1531 N N . ARG A 1 204 ? 39.406 -2.965 32.375 1 45.62 204 ARG A N 1
ATOM 1532 C CA . ARG A 1 204 ? 40 -3.273 33.688 1 45.62 204 ARG A CA 1
ATOM 1533 C C . ARG A 1 204 ? 41 -2.199 34.094 1 45.62 204 ARG A C 1
ATOM 1535 O O . ARG A 1 204 ? 42.031 -2.021 33.438 1 45.62 204 ARG A O 1
ATOM 1542 N N . VAL A 1 205 ? 40.594 -1.176 34.75 1 46.72 205 VAL A N 1
ATOM 1543 C CA . VAL A 1 205 ? 41.5 -0.245 35.438 1 46.72 205 VAL A CA 1
ATOM 1544 C C . VAL A 1 205 ? 42.5 -1.019 36.281 1 46.72 205 VAL A C 1
ATOM 1546 O O . VAL A 1 205 ? 42.094 -1.711 37.219 1 46.72 205 VAL A O 1
ATOM 1549 N N . GLN A 1 206 ? 43.594 -1.466 35.781 1 48.34 206 GLN A N 1
ATOM 1550 C CA . GLN A 1 206 ? 44.688 -1.973 36.562 1 48.34 206 GLN A CA 1
ATOM 1551 C C . GLN A 1 206 ? 45.188 -0.909 37.562 1 48.34 206 GLN A C 1
ATOM 1553 O O . GLN A 1 206 ? 45.688 0.135 37.125 1 48.34 206 GLN A O 1
ATOM 1558 N N . VAL A 1 207 ? 44.719 -0.843 38.75 1 49.56 207 VAL A N 1
ATOM 1559 C CA . VAL A 1 207 ? 45.25 -0.047 39.844 1 49.56 207 VAL A CA 1
ATOM 1560 C C . VAL A 1 207 ? 46.719 -0.442 40.125 1 49.56 207 VAL A C 1
ATOM 1562 O O . VAL A 1 207 ? 47.031 -1.626 40.281 1 49.56 207 VAL A O 1
ATOM 1565 N N . PRO A 1 208 ? 47.656 0.375 39.844 1 49.22 208 PRO A N 1
ATOM 1566 C CA . PRO A 1 208 ? 49.062 0.089 40.156 1 49.22 208 PRO A CA 1
ATOM 1567 C C . PRO A 1 208 ? 49.281 -0.27 41.625 1 49.22 208 PRO A C 1
ATOM 1569 O O . PRO A 1 208 ? 48.75 0.406 42.531 1 49.22 208 PRO A O 1
ATOM 1572 N N . GLN A 1 209 ? 49.469 -1.518 41.906 1 45.56 209 GLN A N 1
ATOM 1573 C CA . GLN A 1 209 ? 49.875 -1.957 43.25 1 45.56 209 GLN A CA 1
ATOM 1574 C C . GLN A 1 209 ? 51.094 -1.172 43.75 1 45.56 209 GLN A C 1
ATOM 1576 O O . GLN A 1 209 ? 52.156 -1.18 43.125 1 45.56 209 GLN A O 1
ATOM 1581 N N . LEU A 1 210 ? 50.906 -0.103 44.469 1 43.97 210 LEU A N 1
ATOM 1582 C CA . LEU A 1 210 ? 52 0.554 45.188 1 43.97 210 LEU A CA 1
ATOM 1583 C C . LEU A 1 210 ? 52.781 -0.458 46 1 43.97 210 LEU A C 1
ATOM 1585 O O . LEU A 1 210 ? 52.219 -1.187 46.812 1 43.97 210 LEU A O 1
ATOM 1589 N N . GLN A 1 211 ? 53.906 -0.983 45.5 1 42.34 211 GLN A N 1
ATOM 1590 C CA . GLN A 1 211 ? 54.906 -1.726 46.25 1 42.34 211 GLN A CA 1
ATOM 1591 C C . GLN A 1 211 ? 55.219 -1.061 47.594 1 42.34 211 GLN A C 1
ATOM 1593 O O . GLN A 1 211 ? 55.625 0.105 47.625 1 42.34 211 GLN A O 1
ATOM 1598 N N . GLY A 1 212 ? 54.531 -1.406 48.688 1 32.72 212 GLY A N 1
ATOM 1599 C CA . GLY A 1 212 ? 55.188 -1.259 50 1 32.72 212 GLY A CA 1
ATOM 1600 C C . GLY A 1 212 ? 56.469 -2.078 50.125 1 32.72 212 GLY A C 1
ATOM 1601 O O . GLY A 1 212 ? 56.656 -3.051 49.375 1 32.72 212 GLY A O 1
ATOM 1602 N N . MET B 1 1 ? 57.812 88.312 -30.328 1 20.34 1 MET B N 1
ATOM 1603 C CA . MET B 1 1 ? 57 89.125 -31.266 1 20.34 1 MET B CA 1
ATOM 1604 C C . MET B 1 1 ? 55.531 88.75 -31.109 1 20.34 1 MET B C 1
ATOM 1606 O O . MET B 1 1 ? 55.094 87.688 -31.516 1 20.34 1 MET B O 1
ATOM 1610 N N . LYS B 1 2 ? 54.969 89.312 -29.906 1 19.5 2 LYS B N 1
ATOM 1611 C CA . LYS B 1 2 ? 53.969 89.062 -28.875 1 19.5 2 LYS B CA 1
ATOM 1612 C C . LYS B 1 2 ? 52.562 89.125 -29.453 1 19.5 2 LYS B C 1
ATOM 1614 O O . LYS B 1 2 ? 51.781 88.188 -29.312 1 19.5 2 LYS B O 1
ATOM 1619 N N . LEU B 1 3 ? 51.812 90.25 -29.375 1 21.25 3 LEU B N 1
ATOM 1620 C CA . LEU B 1 3 ? 50.656 90.5 -28.531 1 21.25 3 LEU B CA 1
ATOM 1621 C C . LEU B 1 3 ? 49.406 90.75 -29.375 1 21.25 3 LEU B C 1
ATOM 1623 O O . LEU B 1 3 ? 48.406 91.25 -28.875 1 21.25 3 LEU B O 1
ATOM 1627 N N . GLN B 1 4 ? 49.562 90.125 -30.656 1 17.89 4 GLN B N 1
ATOM 1628 C CA . GLN B 1 4 ? 48.781 91 -31.531 1 17.89 4 GLN B CA 1
ATOM 1629 C C . GLN B 1 4 ? 47.312 91.125 -31.062 1 17.89 4 GLN B C 1
ATOM 1631 O O . GLN B 1 4 ? 46.812 92.188 -30.781 1 17.89 4 GLN B O 1
ATOM 1636 N N . PHE B 1 5 ? 46.469 90.5 -31.828 1 22.14 5 PHE B N 1
ATOM 1637 C CA . PHE B 1 5 ? 45.469 91.062 -32.719 1 22.14 5 PHE B CA 1
ATOM 1638 C C . PHE B 1 5 ? 44.094 91.062 -32.062 1 22.14 5 PHE B C 1
ATOM 1640 O O . PHE B 1 5 ? 43.656 90.062 -31.484 1 22.14 5 PHE B O 1
ATOM 1647 N N . THR B 1 6 ? 43.531 92.25 -31.703 1 22.09 6 THR B N 1
ATOM 1648 C CA . THR B 1 6 ? 42.562 93 -30.922 1 22.09 6 THR B CA 1
ATOM 1649 C C . THR B 1 6 ? 41.156 92.562 -31.281 1 22.09 6 THR B C 1
ATOM 1651 O O . THR B 1 6 ? 40.281 92.5 -30.422 1 22.09 6 THR B O 1
ATOM 1654 N N . ASN B 1 7 ? 40.938 92.312 -32.688 1 19.55 7 ASN B N 1
ATOM 1655 C CA . ASN B 1 7 ? 39.906 93.25 -33.062 1 19.55 7 ASN B CA 1
ATOM 1656 C C . ASN B 1 7 ? 38.531 92.875 -32.531 1 19.55 7 ASN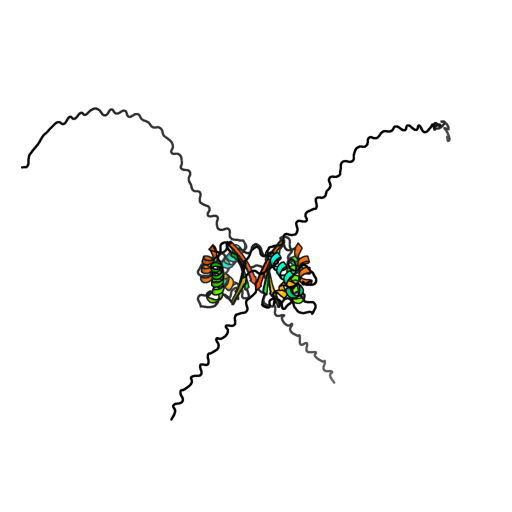 B C 1
ATOM 1658 O O . ASN B 1 7 ? 37.812 93.688 -31.969 1 19.55 7 ASN B O 1
ATOM 1662 N N . THR B 1 8 ? 37.906 91.812 -33.219 1 22.41 8 THR B N 1
ATOM 1663 C CA . THR B 1 8 ? 36.656 92.125 -33.906 1 22.41 8 THR B CA 1
ATOM 1664 C C . THR B 1 8 ? 35.469 92 -33 1 22.41 8 THR B C 1
ATOM 1666 O O . THR B 1 8 ? 35.375 91 -32.25 1 22.41 8 THR B O 1
ATOM 1669 N N . VAL B 1 9 ? 34.719 93 -32.938 1 24.2 9 VAL B N 1
ATOM 1670 C CA . VAL B 1 9 ? 33.594 93.75 -32.281 1 24.2 9 VAL B CA 1
ATOM 1671 C C . VAL B 1 9 ? 32.344 92.875 -32.25 1 24.2 9 VAL B C 1
ATOM 1673 O O . VAL B 1 9 ? 31.922 92.375 -33.312 1 24.2 9 VAL B O 1
ATOM 1676 N N . GLY B 1 10 ? 32.125 92.062 -31.078 1 19.16 10 GLY B N 1
ATOM 1677 C CA . GLY B 1 10 ? 31.203 91.188 -30.469 1 19.16 10 GLY B CA 1
ATOM 1678 C C . GLY B 1 10 ? 29.75 91.438 -30.797 1 19.16 10 GLY B C 1
ATOM 1679 O O . GLY B 1 10 ? 29.422 92.562 -31.234 1 19.16 10 GLY B O 1
ATOM 1680 N N . ALA B 1 11 ? 28.984 90.562 -30.453 1 21.48 11 ALA B N 1
ATOM 1681 C CA . ALA B 1 11 ? 27.812 89.75 -30.641 1 21.48 11 ALA B CA 1
ATOM 1682 C C . ALA B 1 11 ? 26.562 90.438 -30.141 1 21.48 11 ALA B C 1
ATOM 1684 O O . ALA B 1 11 ? 26.391 90.625 -28.938 1 21.48 11 ALA B O 1
ATOM 1685 N N . THR B 1 12 ? 26.203 91.438 -31.031 1 18.81 12 THR B N 1
ATOM 1686 C CA . THR B 1 12 ? 25.156 92.375 -30.641 1 18.81 12 THR B CA 1
ATOM 1687 C C . THR B 1 12 ? 23.953 91.625 -30.062 1 18.81 12 THR B C 1
ATOM 1689 O O . THR B 1 12 ? 23.781 90.438 -30.312 1 18.81 12 THR B O 1
ATOM 1692 N N . LEU B 1 13 ? 22.844 92.375 -29.844 1 19.89 13 LEU B N 1
ATOM 1693 C CA . LEU B 1 13 ? 21.906 92.812 -28.812 1 19.89 13 LEU B CA 1
ATOM 1694 C C . LEU B 1 13 ? 20.594 92 -28.906 1 19.89 13 LEU B C 1
ATOM 1696 O O . LEU B 1 13 ? 20.016 91.688 -27.875 1 19.89 13 LEU B O 1
ATOM 1700 N N . PHE B 1 14 ? 20.156 91.438 -30.234 1 20.22 14 PHE B N 1
ATOM 1701 C CA . PHE B 1 14 ? 18.812 91.938 -30.406 1 20.22 14 PHE B CA 1
ATOM 1702 C C . PHE B 1 14 ? 17.797 91.125 -29.625 1 20.22 14 PHE B C 1
ATOM 1704 O O . PHE B 1 14 ? 17.734 89.938 -29.766 1 20.22 14 PHE B O 1
ATOM 1711 N N . ALA B 1 15 ? 17.219 91.562 -28.469 1 19.28 15 ALA B N 1
ATOM 1712 C CA . ALA B 1 15 ? 16.406 91.062 -27.359 1 19.28 15 ALA B CA 1
ATOM 1713 C C . ALA B 1 15 ? 15.008 90.688 -27.828 1 19.28 15 ALA B C 1
ATOM 1715 O O . ALA B 1 15 ? 14.328 89.875 -27.172 1 19.28 15 ALA B O 1
ATOM 1716 N N . ALA B 1 16 ? 14.508 91.062 -29.141 1 19.27 16 ALA B N 1
ATOM 1717 C CA . ALA B 1 16 ? 13.164 91.625 -28.922 1 19.27 16 ALA B CA 1
ATOM 1718 C C . ALA B 1 16 ? 12.211 90.5 -28.484 1 19.27 16 ALA B C 1
ATOM 1720 O O . ALA B 1 16 ? 12.461 89.312 -28.75 1 19.27 16 ALA B O 1
ATOM 1721 N N . GLY B 1 17 ? 10.812 90.75 -28.234 1 19.17 17 GLY B N 1
ATOM 1722 C CA . GLY B 1 17 ? 9.625 90.688 -27.406 1 19.17 17 GLY B CA 1
ATOM 1723 C C . GLY B 1 17 ? 8.758 89.5 -27.766 1 19.17 17 GLY B C 1
ATOM 1724 O O . GLY B 1 17 ? 8.914 88.875 -28.844 1 19.17 17 GLY B O 1
ATOM 1725 N N . CYS B 1 18 ? 7.812 89.062 -26.859 1 24.05 18 CYS B N 1
ATOM 1726 C CA . CYS B 1 18 ? 7.051 88 -26.219 1 24.05 18 CYS B CA 1
ATOM 1727 C C . CYS B 1 18 ? 5.801 87.625 -27.031 1 24.05 18 CYS B C 1
ATOM 1729 O O . CYS B 1 18 ? 4.891 87 -26.531 1 24.05 18 CYS B O 1
ATOM 1731 N N . PHE B 1 19 ? 5.781 87.5 -28.453 1 21.73 19 PHE B N 1
ATOM 1732 C CA . PHE B 1 19 ? 4.453 87.562 -29.062 1 21.73 19 PHE B CA 1
ATOM 1733 C C . PHE B 1 19 ? 3.617 86.375 -28.578 1 21.73 19 PHE B C 1
ATOM 1735 O O . PHE B 1 19 ? 4.121 85.25 -28.484 1 21.73 19 PHE B O 1
ATOM 1742 N N . SER B 1 20 ? 2.373 86.625 -28.016 1 22.84 20 SER B N 1
ATOM 1743 C CA . SER B 1 20 ? 1.312 86 -27.234 1 22.84 20 SER B CA 1
ATOM 1744 C C . SER B 1 20 ? 0.512 85 -28.078 1 22.84 20 SER B C 1
ATOM 1746 O O . SER B 1 20 ? -0.444 84.375 -27.594 1 22.84 20 SER B O 1
ATOM 1748 N N . PHE B 1 21 ? 0.957 84.438 -29.234 1 22.27 21 PHE B N 1
ATOM 1749 C CA . PHE B 1 21 ? -0.178 84.062 -30.062 1 22.27 21 PHE B CA 1
ATOM 1750 C C . PHE B 1 21 ? -0.934 82.875 -29.422 1 22.27 21 PHE B C 1
ATOM 1752 O O . PHE B 1 21 ? -0.338 81.875 -29.078 1 22.27 21 PHE B O 1
ATOM 1759 N N . ALA B 1 22 ? -2.166 83.062 -28.891 1 25.34 22 ALA B N 1
ATOM 1760 C CA . ALA B 1 22 ? -3.162 82.375 -28.109 1 25.34 22 ALA B CA 1
ATOM 1761 C C . ALA B 1 22 ? -3.766 81.188 -28.922 1 25.34 22 ALA B C 1
ATOM 1763 O O . ALA B 1 22 ? -4.555 80.438 -28.391 1 25.34 22 ALA B O 1
ATOM 1764 N N . GLY B 1 23 ? -3.279 80.688 -30.016 1 23.86 23 GLY B N 1
ATOM 1765 C CA . GLY B 1 23 ? -4.371 80.062 -30.781 1 23.86 23 GLY B CA 1
ATOM 1766 C C . GLY B 1 23 ? -4.977 78.875 -30.094 1 23.86 23 GLY B C 1
ATOM 1767 O O . GLY B 1 23 ? -4.316 78.188 -29.297 1 23.86 23 GLY B O 1
ATOM 1768 N N . PRO B 1 24 ? -6.348 78.688 -30.031 1 29.52 24 PRO B N 1
ATOM 1769 C CA . PRO B 1 24 ? -7.262 77.812 -29.25 1 29.52 24 PRO B CA 1
ATOM 1770 C C . PRO B 1 24 ? -7.219 76.375 -29.672 1 29.52 24 PRO B C 1
ATOM 1772 O O . PRO B 1 24 ? -8.047 75.562 -29.219 1 29.52 24 PRO B O 1
ATOM 1775 N N . LEU B 1 25 ? -6.039 75.75 -29.875 1 23.42 25 LEU B N 1
ATOM 1776 C CA . LEU B 1 25 ? -6.188 74.562 -30.75 1 23.42 25 LEU B CA 1
ATOM 1777 C C . LEU B 1 25 ? -7.113 73.562 -30.125 1 23.42 25 LEU B C 1
ATOM 1779 O O . LEU B 1 25 ? -8.023 73 -30.781 1 23.42 25 LEU B O 1
ATOM 1783 N N . HIS B 1 26 ? -6.676 72.688 -29.141 1 25.94 26 HIS B N 1
ATOM 1784 C CA . HIS B 1 26 ? -6.59 71.25 -29.359 1 25.94 26 HIS B CA 1
ATOM 1785 C C . HIS B 1 26 ? -7.906 70.562 -29.031 1 25.94 26 HIS B C 1
ATOM 1787 O O . HIS B 1 26 ? -8.562 70.938 -28.047 1 25.94 26 HIS B O 1
ATOM 1793 N N . ALA B 1 27 ? -8.445 69.875 -30.016 1 27.05 27 ALA B N 1
ATOM 1794 C CA . ALA B 1 27 ? -9.609 69 -30.156 1 27.05 27 ALA B CA 1
ATOM 1795 C C . ALA B 1 27 ? -9.594 67.875 -29.094 1 27.05 27 ALA B C 1
ATOM 1797 O O . ALA B 1 27 ? -8.531 67.375 -28.75 1 27.05 27 ALA B O 1
ATOM 1798 N N . ASP B 1 28 ? -10.68 67.688 -28.406 1 27.66 28 ASP B N 1
ATOM 1799 C CA . ASP B 1 28 ? -11.109 66.875 -27.266 1 27.66 28 ASP B CA 1
ATOM 1800 C C . ASP B 1 28 ? -11.031 65.375 -27.578 1 27.66 28 ASP B C 1
ATOM 1802 O O . ASP B 1 28 ? -11.82 64.875 -28.375 1 27.66 28 ASP B O 1
ATOM 1806 N N . THR B 1 29 ? -9.867 64.875 -28.094 1 30.62 29 THR B N 1
ATOM 1807 C CA . THR B 1 29 ? -9.984 63.438 -28.391 1 30.62 29 THR B CA 1
ATOM 1808 C C . THR B 1 29 ? -10.469 62.656 -27.172 1 30.62 29 THR B C 1
ATOM 1810 O O . THR B 1 29 ? -9.883 62.781 -26.094 1 30.62 29 THR B O 1
ATOM 1813 N N . ALA B 1 30 ? -11.742 62.156 -27.219 1 30.73 30 ALA B N 1
ATOM 1814 C CA . ALA B 1 30 ? -12.438 61.375 -26.203 1 30.73 30 ALA B CA 1
ATOM 1815 C C . ALA B 1 30 ? -11.617 60.156 -25.797 1 30.73 30 ALA B C 1
ATOM 1817 O O . ALA B 1 30 ? -11.055 59.469 -26.641 1 30.73 30 ALA B O 1
ATOM 1818 N N . PRO B 1 31 ? -11.023 60.125 -24.609 1 29.09 31 PRO B N 1
ATOM 1819 C CA . PRO B 1 31 ? -10.227 59 -24.172 1 29.09 31 PRO B CA 1
ATOM 1820 C C . PRO B 1 31 ? -10.961 57.656 -24.328 1 29.09 31 PRO B C 1
ATOM 1822 O O . PRO B 1 31 ? -12.188 57.625 -24.188 1 29.09 31 PRO B O 1
ATOM 1825 N N . ALA B 1 32 ? -10.578 56.781 -25.281 1 35 32 ALA B N 1
ATOM 1826 C CA . ALA B 1 32 ? -11.008 55.406 -25.438 1 35 32 ALA B CA 1
ATOM 1827 C C . ALA B 1 32 ? -11.086 54.688 -24.078 1 35 32 ALA B C 1
ATOM 1829 O O . ALA B 1 32 ? -10.219 54.906 -23.219 1 35 32 ALA B O 1
ATOM 1830 N N . SER B 1 33 ? -12.32 54.406 -23.719 1 30.14 33 SER B N 1
ATOM 1831 C CA . SER B 1 33 ? -12.656 53.656 -22.516 1 30.14 33 SER B CA 1
ATOM 1832 C C . SER B 1 33 ? -11.766 52.438 -22.359 1 30.14 33 SER B C 1
ATOM 1834 O O . SER B 1 33 ? -11.523 51.688 -23.344 1 30.14 33 SER B O 1
ATOM 1836 N N . ALA B 1 34 ? -10.766 52.438 -21.469 1 34.22 34 ALA B N 1
ATOM 1837 C CA . ALA B 1 34 ? -9.961 51.281 -21.094 1 34.22 34 ALA B CA 1
ATOM 1838 C C . ALA B 1 34 ? -10.844 50.062 -20.875 1 34.22 34 ALA B C 1
ATOM 1840 O O . ALA B 1 34 ? -11.906 50.156 -20.266 1 34.22 34 ALA B O 1
ATOM 1841 N N . PRO B 1 35 ? -10.781 49.125 -21.891 1 35.59 35 PRO B N 1
ATOM 1842 C CA . PRO B 1 35 ? -11.555 47.938 -21.578 1 35.59 35 PRO B CA 1
ATOM 1843 C C . PRO B 1 35 ? -11.359 47.469 -20.141 1 35.59 35 PRO B C 1
ATOM 1845 O O . PRO B 1 35 ? -10.305 47.719 -19.547 1 35.59 35 PRO B O 1
ATOM 1848 N N . ALA B 1 36 ? -12.406 47.562 -19.328 1 34.34 36 ALA B N 1
ATOM 1849 C CA . ALA B 1 36 ? -12.398 46.969 -18 1 34.34 36 ALA B CA 1
ATOM 1850 C C . ALA B 1 36 ? -11.766 45.594 -18.016 1 34.34 36 ALA B C 1
ATOM 1852 O O . ALA B 1 36 ? -12.172 44.719 -18.812 1 34.34 36 ALA B O 1
ATOM 1853 N N . ALA B 1 37 ? -10.508 45.469 -17.75 1 34.78 37 ALA B N 1
ATOM 1854 C CA . ALA B 1 37 ? -9.789 44.219 -17.422 1 34.78 37 ALA B CA 1
ATOM 1855 C C . ALA B 1 37 ? -10.562 43.375 -16.406 1 34.78 37 ALA B C 1
ATOM 1857 O O . ALA B 1 37 ? -10.141 43.25 -15.266 1 34.78 37 ALA B O 1
ATOM 1858 N N . GLY B 1 38 ? -11.828 43.656 -16.234 1 30.31 38 GLY B N 1
ATOM 1859 C CA . GLY B 1 38 ? -12.234 42.781 -15.164 1 30.31 38 GLY B CA 1
ATOM 1860 C C . GLY B 1 38 ? -12.062 41.312 -15.508 1 30.31 38 GLY B C 1
ATOM 1861 O O . GLY B 1 38 ? -13 40.656 -15.969 1 30.31 38 GLY B O 1
ATOM 1862 N N . ALA B 1 39 ? -11.156 40.875 -16.406 1 34.91 39 ALA B N 1
ATOM 1863 C CA . ALA B 1 39 ? -11.133 39.406 -16.297 1 34.91 39 ALA B CA 1
ATOM 1864 C C . ALA B 1 39 ? -11.062 38.969 -14.828 1 34.91 39 ALA B C 1
ATOM 1866 O O . ALA B 1 39 ? -10.047 39.188 -14.164 1 34.91 39 ALA B O 1
ATOM 1867 N N . THR B 1 40 ? -12.117 39.156 -14.07 1 33.53 40 THR B N 1
ATOM 1868 C CA . THR B 1 40 ? -12.086 38.375 -12.852 1 33.53 40 THR B CA 1
ATOM 1869 C C . THR B 1 40 ? -11.445 37 -13.102 1 33.53 40 THR B C 1
ATOM 1871 O O . THR B 1 40 ? -11.914 36.25 -13.945 1 33.53 40 THR B O 1
ATOM 1874 N N . GLY B 1 41 ? -10.172 36.938 -13.203 1 34.78 41 GLY B N 1
ATOM 1875 C CA . GLY B 1 41 ? -9.547 35.625 -13.078 1 34.78 41 GLY B CA 1
ATOM 1876 C C . GLY B 1 41 ? -10.336 34.688 -12.203 1 34.78 41 GLY B C 1
ATOM 1877 O O . GLY B 1 41 ? -10.523 34.938 -11.008 1 34.78 41 GLY B O 1
ATOM 1878 N N . ASN B 1 42 ? -11.469 34.156 -12.719 1 34.88 42 ASN B N 1
ATOM 1879 C CA . ASN B 1 42 ? -12.008 32.969 -12.094 1 34.88 42 ASN B CA 1
ATOM 1880 C C . ASN B 1 42 ? -10.898 32.094 -11.5 1 34.88 42 ASN B C 1
ATOM 1882 O O . ASN B 1 42 ? -10.109 31.5 -12.234 1 34.88 42 ASN B O 1
ATOM 1886 N N . VAL B 1 43 ? -10.148 32.5 -10.562 1 36.19 43 VAL B N 1
ATOM 1887 C CA . VAL B 1 43 ? -9.453 31.453 -9.828 1 36.19 43 VAL B CA 1
ATOM 1888 C C . VAL B 1 43 ? -10.273 30.172 -9.875 1 36.19 43 VAL B C 1
ATOM 1890 O O . VAL B 1 43 ? -11.391 30.125 -9.359 1 36.19 43 VAL B O 1
ATOM 1893 N N . ALA B 1 44 ? -10.273 29.469 -10.922 1 40.38 44 ALA B N 1
ATOM 1894 C CA . ALA B 1 44 ? -10.883 28.141 -10.922 1 40.38 44 ALA B CA 1
ATOM 1895 C C . ALA B 1 44 ? -10.836 27.516 -9.531 1 40.38 44 ALA B C 1
ATOM 1897 O O . ALA B 1 44 ? -9.758 27.375 -8.945 1 40.38 44 ALA B O 1
ATOM 1898 N N . ALA B 1 45 ? -11.688 27.797 -8.562 1 44.25 45 ALA B N 1
ATOM 1899 C CA . ALA B 1 45 ? -11.844 27.047 -7.316 1 44.25 45 ALA B CA 1
ATOM 1900 C C . ALA B 1 45 ? -11.227 25.656 -7.426 1 44.25 45 ALA B C 1
ATOM 1902 O O . ALA B 1 45 ? -11.383 24.969 -8.445 1 44.25 45 ALA B O 1
ATOM 1903 N N . GLU B 1 46 ? -10.07 25.422 -6.852 1 59 46 GLU B N 1
ATOM 1904 C CA . GLU B 1 46 ? -9.438 24.109 -6.82 1 59 46 GLU B CA 1
ATOM 1905 C C . GLU B 1 46 ? -10.477 23 -6.766 1 59 46 GLU B C 1
ATOM 1907 O O . GLU B 1 46 ? -11.32 22.969 -5.871 1 59 46 GLU B O 1
ATOM 1912 N N . GLN B 1 47 ? -10.891 22.359 -7.887 1 81.06 47 GLN B N 1
ATOM 1913 C CA . GLN B 1 47 ? -11.883 21.297 -7.945 1 81.06 47 GLN B CA 1
ATOM 1914 C C . GLN B 1 47 ? -11.484 20.109 -7.066 1 81.06 47 GLN B C 1
ATOM 1916 O O . GLN B 1 47 ? -10.461 19.469 -7.312 1 81.06 47 GLN B O 1
ATOM 1921 N N . ILE B 1 48 ? -11.938 20.109 -5.793 1 89.25 48 ILE B N 1
ATOM 1922 C CA . ILE B 1 48 ? -11.68 19.016 -4.871 1 89.25 48 ILE B CA 1
ATOM 1923 C C . ILE B 1 48 ? -12.469 17.781 -5.305 1 89.25 48 ILE B C 1
ATOM 1925 O O . ILE B 1 48 ? -13.508 17.891 -5.957 1 89.25 48 ILE B O 1
ATOM 1929 N N . SER B 1 49 ? -11.898 16.609 -5.043 1 92.94 49 SER B N 1
ATOM 1930 C CA . SER B 1 49 ? -12.492 15.344 -5.43 1 92.94 49 SER B CA 1
ATOM 1931 C C . SER B 1 49 ? -13.797 15.086 -4.68 1 92.94 49 SER B C 1
ATOM 1933 O O . SER B 1 49 ? -14.07 15.734 -3.666 1 92.94 49 SER B O 1
ATOM 1935 N N . ASP B 1 50 ? -14.602 14.125 -5.156 1 93.94 50 ASP B N 1
ATOM 1936 C CA . ASP B 1 50 ? -15.812 13.711 -4.457 1 93.94 50 ASP B CA 1
ATOM 1937 C C . ASP B 1 50 ? -15.477 13.133 -3.082 1 93.94 50 ASP B C 1
ATOM 1939 O O . ASP B 1 50 ? -16.219 13.352 -2.117 1 93.94 50 ASP B O 1
ATOM 1943 N N . ALA B 1 51 ? -14.406 12.422 -3.004 1 93.88 51 ALA B N 1
ATOM 1944 C CA . ALA B 1 51 ? -13.977 11.859 -1.728 1 93.88 51 ALA B CA 1
ATOM 1945 C C . ALA B 1 51 ? -13.656 12.969 -0.721 1 93.88 51 ALA B C 1
ATOM 1947 O O . ALA B 1 51 ? -14.039 12.875 0.449 1 93.88 51 ALA B O 1
ATOM 1948 N N . THR B 1 52 ? -13.047 13.969 -1.163 1 96.25 52 THR B N 1
ATOM 1949 C CA . THR B 1 52 ? -12.742 15.102 -0.297 1 96.25 52 THR B CA 1
ATOM 1950 C C . THR B 1 52 ? -14.031 15.773 0.18 1 96.25 52 THR B C 1
ATOM 1952 O O . THR B 1 52 ? -14.172 16.078 1.367 1 96.25 52 THR B O 1
ATOM 1955 N N . ARG B 1 53 ? -14.898 15.992 -0.731 1 96.62 53 ARG B N 1
ATOM 1956 C CA . ARG B 1 53 ? -16.172 16.641 -0.402 1 96.62 53 ARG B CA 1
ATOM 1957 C C . ARG B 1 53 ? -16.938 15.852 0.653 1 96.62 53 ARG B C 1
ATOM 1959 O O . ARG B 1 53 ? -17.484 16.422 1.59 1 96.62 53 ARG B O 1
ATOM 1966 N N . ALA B 1 54 ? -16.938 14.555 0.516 1 95.69 54 ALA B N 1
ATOM 1967 C CA . ALA B 1 54 ? -17.672 13.703 1.456 1 95.69 54 ALA B CA 1
ATOM 1968 C C . ALA B 1 54 ? -17.062 13.797 2.855 1 95.69 54 ALA B C 1
ATOM 1970 O O . ALA B 1 54 ? -17.797 13.914 3.844 1 95.69 54 ALA B O 1
ATOM 1971 N N . GLU B 1 55 ? -15.766 13.812 2.934 1 96.69 55 GLU B N 1
ATOM 1972 C CA . GLU B 1 55 ? -15.102 13.898 4.23 1 96.69 55 GLU B CA 1
ATOM 1973 C C . GLU B 1 55 ? -15.289 15.273 4.855 1 96.69 55 GLU B C 1
ATOM 1975 O O . GLU B 1 55 ? -15.461 15.398 6.07 1 96.69 55 GLU B O 1
ATOM 1980 N N . ARG B 1 56 ? -15.258 16.312 4.039 1 97.38 56 ARG B N 1
ATOM 1981 C CA . ARG B 1 56 ? -15.5 17.656 4.547 1 97.38 56 ARG B CA 1
ATOM 1982 C C . ARG B 1 56 ? -16.906 17.797 5.09 1 97.38 56 ARG B C 1
ATOM 1984 O O . ARG B 1 56 ? -17.141 18.469 6.098 1 97.38 56 ARG B O 1
ATOM 1991 N N . LEU B 1 57 ? -17.844 17.203 4.375 1 96.94 57 LEU B N 1
ATOM 1992 C CA . LEU B 1 57 ? -19.219 17.25 4.852 1 96.94 57 LEU B CA 1
ATOM 1993 C C . LEU B 1 57 ? -19.344 16.578 6.215 1 96.94 57 LEU B C 1
ATOM 1995 O O . LEU B 1 57 ? -19.984 17.109 7.117 1 96.94 57 LEU B O 1
ATOM 1999 N N . MET B 1 58 ? -18.719 15.438 6.332 1 97.31 58 MET B N 1
ATOM 2000 C CA . MET B 1 58 ? -18.734 14.75 7.621 1 97.31 58 MET B CA 1
ATOM 2001 C C . MET B 1 58 ? -18.109 15.617 8.703 1 97.31 58 MET B C 1
ATOM 2003 O O . MET B 1 58 ? -18.672 15.789 9.781 1 97.31 58 MET B O 1
ATOM 2007 N N . ALA B 1 59 ? -17 16.141 8.438 1 98 59 ALA B N 1
ATOM 2008 C CA . ALA B 1 59 ? -16.297 17.016 9.375 1 98 59 ALA B CA 1
ATOM 2009 C C . ALA B 1 59 ? -17.172 18.188 9.789 1 98 59 ALA B C 1
ATOM 2011 O O . ALA B 1 59 ? -17.188 18.578 10.961 1 98 59 ALA B O 1
ATOM 2012 N N . SER B 1 60 ? -17.875 18.75 8.836 1 97.5 60 SER B N 1
ATOM 2013 C CA . SER B 1 60 ? -18.719 19.906 9.109 1 97.5 60 SER B CA 1
ATOM 2014 C C . SER B 1 60 ? -19.891 19.516 10.023 1 97.5 60 SER B C 1
ATOM 2016 O O . SER B 1 60 ? -20.328 20.328 10.852 1 97.5 60 SER B O 1
ATOM 2018 N N . GLN B 1 61 ? -20.328 18.359 9.906 1 97.81 61 GLN B N 1
ATOM 2019 C CA . GLN B 1 61 ? -21.484 17.891 10.664 1 97.81 61 GLN B CA 1
ATOM 2020 C C . GLN B 1 61 ? -21.109 17.594 12.117 1 97.81 61 GLN B C 1
ATOM 2022 O O . GLN B 1 61 ? -21.844 17.938 13.039 1 97.81 61 GLN B O 1
ATOM 2027 N N . ILE B 1 62 ? -19.953 17.094 12.344 1 97.75 62 ILE B N 1
ATOM 2028 C CA . ILE B 1 62 ? -19.656 16.609 13.688 1 97.75 62 ILE B CA 1
ATOM 2029 C C . ILE B 1 62 ? -18.672 17.562 14.367 1 97.75 62 ILE B C 1
ATOM 2031 O O . ILE B 1 62 ? -18.453 17.469 15.578 1 97.75 62 ILE B O 1
ATOM 2035 N N . GLY B 1 63 ? -18.016 18.391 13.578 1 98.5 63 GLY B N 1
ATOM 2036 C CA . GLY B 1 63 ? -17.031 19.328 14.109 1 98.5 63 GLY B CA 1
ATOM 2037 C C . GLY B 1 63 ? -15.609 18.828 13.992 1 98.5 63 GLY B C 1
ATOM 2038 O O . GLY B 1 63 ? -15.344 17.641 14.227 1 98.5 63 GLY B O 1
ATOM 2039 N N . LEU B 1 64 ? -14.688 19.719 13.727 1 98.56 64 LEU B N 1
ATOM 2040 C CA . LEU B 1 64 ? -13.297 19.375 13.453 1 98.56 64 LEU B CA 1
ATOM 2041 C C . LEU B 1 64 ? -12.625 18.781 14.695 1 98.56 64 LEU B C 1
ATOM 2043 O O . LEU B 1 64 ? -11.758 17.906 14.586 1 98.56 64 LEU B O 1
ATOM 2047 N N . ARG B 1 65 ? -13.078 19.281 15.844 1 98.19 65 ARG B N 1
ATOM 2048 C CA . ARG B 1 65 ? -12.492 18.766 17.078 1 98.19 65 ARG B CA 1
ATOM 2049 C C . ARG B 1 65 ? -12.742 17.266 17.219 1 98.19 65 ARG B C 1
ATOM 2051 O O . ARG B 1 65 ? -11.82 16.516 17.516 1 98.19 65 ARG B O 1
ATOM 2058 N N . VAL B 1 66 ? -13.914 16.859 17 1 98.5 66 VAL B N 1
ATOM 2059 C CA . VAL B 1 66 ? -14.281 15.461 17.094 1 98.5 66 VAL B CA 1
ATOM 2060 C C . VAL B 1 66 ? -13.695 14.68 15.922 1 98.5 66 VAL B C 1
ATOM 2062 O O . VAL B 1 66 ? -13.102 13.617 16.109 1 98.5 66 VAL B O 1
ATOM 2065 N N . PHE B 1 67 ? -13.789 15.258 14.742 1 98.69 67 PHE B N 1
ATOM 2066 C CA . PHE B 1 67 ? -13.375 14.633 13.492 1 98.69 67 PHE B CA 1
ATOM 2067 C C . PHE B 1 67 ? -11.891 14.289 13.523 1 98.69 67 PHE B C 1
ATOM 2069 O O . PHE B 1 67 ? -11.469 13.281 12.953 1 98.69 67 PHE B O 1
ATOM 2076 N N . THR B 1 68 ? -11.07 15.055 14.25 1 98.69 68 THR B N 1
ATOM 2077 C CA . THR B 1 68 ? -9.625 14.852 14.273 1 98.69 68 THR B CA 1
ATOM 2078 C C . THR B 1 68 ? -9.18 14.305 15.633 1 98.69 68 THR B C 1
ATOM 2080 O O . THR B 1 68 ? -7.98 14.219 15.906 1 98.69 68 THR B O 1
ATOM 2083 N N . SER B 1 69 ? -10.125 13.922 16.484 1 98.44 69 SER B N 1
ATOM 2084 C CA . SER B 1 69 ? -9.766 13.406 17.812 1 98.44 69 SER B CA 1
ATOM 2085 C C . SER B 1 69 ? -9.32 11.953 17.734 1 98.44 69 SER B C 1
ATOM 2087 O O . SER B 1 69 ? -9.742 11.211 16.844 1 98.44 69 SER B O 1
ATOM 2089 N N . ALA B 1 70 ? -8.523 11.555 18.703 1 98 70 ALA B N 1
ATOM 2090 C CA . ALA B 1 70 ? -8.031 10.18 18.766 1 98 70 ALA B CA 1
ATOM 2091 C C . ALA B 1 70 ? -9.172 9.195 18.969 1 98 70 ALA B C 1
ATOM 2093 O O . ALA B 1 70 ? -9.047 8.008 18.656 1 98 70 ALA B O 1
ATOM 2094 N N . GLY B 1 71 ? -10.242 9.664 19.422 1 97.25 71 GLY B N 1
ATOM 2095 C CA . GLY B 1 71 ? -11.359 8.789 19.734 1 97.25 71 GLY B CA 1
ATOM 2096 C C . GLY B 1 71 ? -12.336 8.641 18.594 1 97.25 71 GLY B C 1
ATOM 2097 O O . GLY B 1 71 ? -13.289 7.859 18.672 1 97.25 71 GLY B O 1
ATOM 2098 N N . PHE B 1 72 ? -12.148 9.367 17.516 1 97.88 72 PHE B N 1
ATOM 2099 C CA . PHE B 1 72 ? -13.07 9.297 16.375 1 97.88 72 PHE B CA 1
ATOM 2100 C C . PHE B 1 72 ? -12.844 8.023 15.578 1 97.88 72 PHE B C 1
ATOM 2102 O O . PHE B 1 72 ? -11.766 7.828 15 1 97.88 72 PHE B O 1
ATOM 2109 N N . HIS B 1 73 ? -13.812 7.094 15.469 1 97 73 HIS B N 1
ATOM 2110 C CA . HIS B 1 73 ? -13.773 5.82 14.766 1 97 73 HIS B CA 1
ATOM 2111 C C . HIS B 1 73 ? -12.523 5.023 15.117 1 97 73 HIS B C 1
ATOM 2113 O O . HIS B 1 73 ? -11.664 4.797 14.266 1 97 73 HIS B O 1
ATOM 2119 N N . PRO B 1 74 ? -12.539 4.578 16.375 1 97.38 74 PRO B N 1
ATOM 2120 C CA . PRO B 1 74 ? -11.367 3.809 16.812 1 97.38 74 PRO B CA 1
ATOM 2121 C C . PRO B 1 74 ? -11.188 2.518 16.016 1 97.38 74 PRO B C 1
ATOM 2123 O O . PRO B 1 74 ? -12.164 1.962 15.5 1 97.38 74 PRO B O 1
ATOM 2126 N N . GLY B 1 75 ? -9.977 2.076 15.859 1 97.25 75 GLY B N 1
ATOM 2127 C CA . GLY B 1 75 ? -9.57 0.895 15.109 1 97.25 75 GLY B CA 1
ATOM 2128 C C . GLY B 1 75 ? -8.328 1.121 14.273 1 97.25 75 GLY B C 1
ATOM 2129 O O . GLY B 1 75 ? -7.941 2.264 14.023 1 97.25 75 GLY B O 1
ATOM 2130 N N . THR B 1 76 ? -7.75 0.066 13.836 1 98.25 76 THR B N 1
ATOM 2131 C CA . THR B 1 76 ? -6.52 0.176 13.062 1 98.25 76 THR B CA 1
ATOM 2132 C C . THR B 1 76 ? -6.809 0.747 11.68 1 98.25 76 THR B C 1
ATOM 2134 O O . THR B 1 76 ? -7.691 0.258 10.969 1 98.25 76 THR B O 1
ATOM 2137 N N . VAL B 1 77 ? -6.133 1.78 11.336 1 98.62 77 VAL B N 1
ATOM 2138 C CA . VAL B 1 77 ? -6.199 2.375 10 1 98.62 77 VAL B CA 1
ATOM 2139 C C . VAL B 1 77 ? -4.824 2.314 9.344 1 98.62 77 VAL B C 1
ATOM 2141 O O . VAL B 1 77 ? -3.824 2.715 9.938 1 98.62 77 VAL B O 1
ATOM 2144 N N . ARG B 1 78 ? -4.828 1.745 8.133 1 98.81 78 ARG B N 1
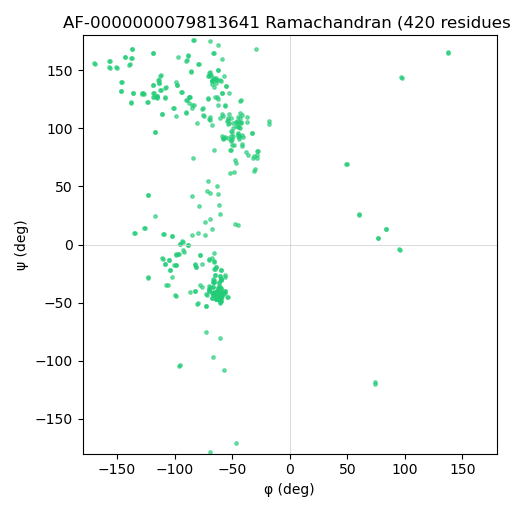ATOM 2145 C CA . ARG B 1 78 ? -3.627 1.782 7.305 1 98.81 78 ARG B CA 1
ATOM 2146 C C . ARG B 1 78 ? -3.656 2.971 6.352 1 98.81 78 ARG B C 1
ATOM 2148 O O . ARG B 1 78 ? -4.684 3.248 5.727 1 98.81 78 ARG B O 1
ATOM 2155 N N . HIS B 1 79 ? -2.564 3.695 6.32 1 98.88 79 HIS B N 1
ATOM 2156 C CA . HIS B 1 79 ? -2.318 4.801 5.398 1 98.88 79 HIS B CA 1
ATOM 2157 C C . HIS B 1 79 ? -1.132 4.504 4.488 1 98.88 79 HIS B C 1
ATOM 2159 O O . HIS B 1 79 ? 0.022 4.672 4.891 1 98.88 79 HIS B O 1
ATOM 2165 N N . ILE B 1 80 ? -1.446 4.008 3.26 1 98.88 80 ILE B N 1
ATOM 2166 C CA . ILE B 1 80 ? -0.423 3.711 2.264 1 98.88 80 ILE B CA 1
ATOM 2167 C C . ILE B 1 80 ? -0.123 4.965 1.444 1 98.88 80 ILE B C 1
ATOM 2169 O O . ILE B 1 80 ? -1.04 5.621 0.942 1 98.88 80 ILE B O 1
ATOM 2173 N N . VAL B 1 81 ? 1.132 5.32 1.375 1 98.88 81 VAL B N 1
ATOM 2174 C CA . VAL B 1 81 ? 1.606 6.422 0.545 1 98.88 81 VAL B CA 1
ATOM 2175 C C . VAL B 1 81 ? 2.682 5.918 -0.417 1 98.88 81 VAL B C 1
ATOM 2177 O O . VAL B 1 81 ? 3.688 5.348 0.01 1 98.88 81 VAL B O 1
ATOM 2180 N N . LEU B 1 82 ? 2.479 6.09 -1.709 1 98.75 82 LEU B N 1
ATOM 2181 C CA . LEU B 1 82 ? 3.424 5.695 -2.748 1 98.75 82 LEU B CA 1
ATOM 2182 C C . LEU B 1 82 ? 3.887 6.906 -3.549 1 98.75 82 LEU B C 1
ATOM 2184 O O . LEU B 1 82 ? 3.066 7.699 -4.016 1 98.75 82 LEU B O 1
ATOM 2188 N N . PHE B 1 83 ? 5.266 7.027 -3.719 1 98.75 83 PHE B N 1
ATOM 2189 C CA . PHE B 1 83 ? 5.828 8.18 -4.41 1 98.75 83 PHE B CA 1
ATOM 2190 C C . PHE B 1 83 ? 6.488 7.758 -5.719 1 98.75 83 PHE B C 1
ATOM 2192 O O . PHE B 1 83 ? 7.137 6.715 -5.785 1 98.75 83 PHE B O 1
ATOM 2199 N N . ARG B 1 84 ? 6.309 8.586 -6.691 1 98.25 84 ARG B N 1
ATOM 2200 C CA . ARG B 1 84 ? 7.223 8.711 -7.82 1 98.25 84 ARG B CA 1
ATOM 2201 C C . ARG B 1 84 ? 8.008 10.023 -7.754 1 98.25 84 ARG B C 1
ATOM 2203 O O . ARG B 1 84 ? 7.418 11.094 -7.625 1 98.25 84 ARG B O 1
ATOM 2210 N N . PHE B 1 85 ? 9.297 9.906 -7.816 1 98.5 85 PHE B N 1
ATOM 2211 C CA . PHE B 1 85 ? 10.141 11.078 -7.656 1 98.5 85 PHE B CA 1
ATOM 2212 C C . PHE B 1 85 ? 10.398 11.758 -9 1 98.5 85 PHE B C 1
ATOM 2214 O O . PHE B 1 85 ? 10.227 11.141 -10.047 1 98.5 85 PHE B O 1
ATOM 2221 N N . LEU B 1 86 ? 10.758 13.031 -8.867 1 97.62 86 LEU B N 1
ATOM 2222 C CA . LEU B 1 86 ? 11.312 13.719 -10.031 1 97.62 86 LEU B CA 1
ATOM 2223 C C . LEU B 1 86 ? 12.516 12.961 -10.586 1 97.62 86 LEU B C 1
ATOM 2225 O O . LEU B 1 86 ? 13.367 12.5 -9.82 1 97.62 86 LEU B O 1
ATOM 2229 N N . PRO B 1 87 ? 12.492 12.883 -11.945 1 96.75 87 PRO B N 1
ATOM 2230 C CA . PRO B 1 87 ? 13.602 12.125 -12.531 1 96.75 87 PRO B CA 1
ATOM 2231 C C . PRO B 1 87 ? 14.969 12.711 -12.195 1 96.75 87 PRO B C 1
ATOM 2233 O O . PRO B 1 87 ? 15.969 11.992 -12.172 1 96.75 87 PRO B O 1
ATOM 2236 N N . THR B 1 88 ? 15.008 13.969 -11.844 1 97.38 88 THR B N 1
ATOM 2237 C CA . THR B 1 88 ? 16.281 14.656 -11.609 1 97.38 88 THR B CA 1
ATOM 2238 C C . THR B 1 88 ? 16.656 14.602 -10.133 1 97.38 88 THR B C 1
ATOM 2240 O O . THR B 1 88 ? 17.688 15.156 -9.734 1 97.38 88 THR B O 1
ATOM 2243 N N . ILE B 1 89 ? 15.828 13.914 -9.359 1 97.75 89 ILE B N 1
ATOM 2244 C CA . ILE B 1 89 ? 16.125 13.867 -7.93 1 97.75 89 ILE B CA 1
ATOM 2245 C C . ILE B 1 89 ? 17.453 13.141 -7.703 1 97.75 89 ILE B C 1
ATOM 2247 O O . ILE B 1 89 ? 17.75 12.148 -8.375 1 97.75 89 ILE B O 1
ATOM 2251 N N . THR B 1 90 ? 18.25 13.656 -6.715 1 98.19 90 THR B N 1
ATOM 2252 C CA . THR B 1 90 ? 19.484 12.992 -6.359 1 98.19 90 THR B CA 1
ATOM 2253 C C . THR B 1 90 ? 19.25 11.93 -5.285 1 98.19 90 THR B C 1
ATOM 2255 O O . THR B 1 90 ? 18.219 11.953 -4.605 1 98.19 90 THR B O 1
ATOM 2258 N N . ASP B 1 91 ? 20.219 11.039 -5.148 1 97.56 91 ASP B N 1
ATOM 2259 C CA . ASP B 1 91 ? 20.141 10.031 -4.098 1 97.56 91 ASP B CA 1
ATOM 2260 C C . ASP B 1 91 ? 20.062 10.68 -2.717 1 97.56 91 ASP B C 1
ATOM 2262 O O . ASP B 1 91 ? 19.344 10.203 -1.842 1 97.56 91 ASP B O 1
ATOM 2266 N N . ALA B 1 92 ? 20.781 11.734 -2.551 1 98.19 92 ALA B N 1
ATOM 2267 C CA . ALA B 1 92 ? 20.797 12.43 -1.269 1 98.19 92 ALA B CA 1
ATOM 2268 C C . ALA B 1 92 ? 19.438 13.062 -0.979 1 98.19 92 ALA B C 1
ATOM 2270 O O . ALA B 1 92 ? 18.953 13.016 0.155 1 98.19 92 ALA B O 1
ATOM 2271 N N . GLN B 1 93 ? 18.844 13.641 -2.014 1 98.31 93 GLN B N 1
ATOM 2272 C CA . GLN B 1 93 ? 17.516 14.242 -1.863 1 98.31 93 GLN B CA 1
ATOM 2273 C C . GLN B 1 93 ? 16.469 13.188 -1.558 1 98.31 93 GLN B C 1
ATOM 2275 O O . GLN B 1 93 ? 15.617 13.375 -0.681 1 98.31 93 GLN B O 1
ATOM 2280 N N . ARG B 1 94 ? 16.531 12.109 -2.242 1 98.44 94 ARG B N 1
ATOM 2281 C CA . ARG B 1 94 ? 15.625 11 -1.983 1 98.44 94 ARG B CA 1
ATOM 2282 C C . ARG B 1 94 ? 15.766 10.492 -0.552 1 98.44 94 ARG B C 1
ATOM 2284 O O . ARG B 1 94 ? 14.773 10.305 0.148 1 98.44 94 ARG B O 1
ATOM 2291 N N . ALA B 1 95 ? 17.031 10.32 -0.131 1 98.31 95 ALA B N 1
ATOM 2292 C CA . ALA B 1 95 ? 17.297 9.852 1.227 1 98.31 95 ALA B CA 1
ATOM 2293 C C . ALA B 1 95 ? 16.75 10.828 2.262 1 98.31 95 ALA B C 1
ATOM 2295 O O . ALA B 1 95 ? 16.234 10.414 3.303 1 98.31 95 ALA B O 1
ATOM 2296 N N . GLU B 1 96 ? 16.828 12.055 1.953 1 98.69 96 GLU B N 1
ATOM 2297 C CA . GLU B 1 96 ? 16.328 13.07 2.875 1 98.69 96 GLU B CA 1
ATOM 2298 C C . GLU B 1 96 ? 14.805 13.047 2.953 1 98.69 96 GLU B C 1
ATOM 2300 O O . GLU B 1 96 ? 14.234 13.195 4.035 1 98.69 96 GLU B O 1
ATOM 2305 N N . VAL B 1 97 ? 14.148 12.852 1.813 1 98.81 97 VAL B N 1
ATOM 2306 C CA . VAL B 1 97 ? 12.695 12.719 1.804 1 98.81 97 VAL B CA 1
ATOM 2307 C C . VAL B 1 97 ? 12.281 11.531 2.678 1 98.81 97 VAL B C 1
ATOM 2309 O O . VAL B 1 97 ? 11.383 11.656 3.516 1 98.81 97 VAL B O 1
ATOM 2312 N N . VAL B 1 98 ? 12.992 10.43 2.525 1 98.69 98 VAL B N 1
ATOM 2313 C CA . VAL B 1 98 ? 12.672 9.211 3.266 1 98.69 98 VAL B CA 1
ATOM 2314 C C . VAL B 1 98 ? 12.93 9.43 4.754 1 98.69 98 VAL B C 1
ATOM 2316 O O . VAL B 1 98 ? 12.102 9.078 5.594 1 98.69 98 VAL B O 1
ATOM 2319 N N . ARG B 1 99 ? 14.062 10.07 5.07 1 98.62 99 ARG B N 1
ATOM 2320 C CA . ARG B 1 99 ? 14.422 10.336 6.461 1 98.62 99 ARG B CA 1
ATOM 2321 C C . ARG B 1 99 ? 13.375 11.203 7.145 1 98.62 99 ARG B C 1
ATOM 2323 O O . ARG B 1 99 ? 12.945 10.898 8.258 1 98.62 99 ARG B O 1
ATOM 2330 N N . ARG B 1 100 ? 12.977 12.227 6.516 1 98.75 100 ARG B N 1
ATOM 2331 C CA . ARG B 1 100 ? 12.023 13.156 7.109 1 98.75 100 ARG B CA 1
ATOM 2332 C C . ARG B 1 100 ? 10.648 12.523 7.234 1 98.75 100 ARG B C 1
ATOM 2334 O O . ARG B 1 100 ? 9.922 12.781 8.203 1 98.75 100 ARG B O 1
ATOM 2341 N N . PHE B 1 101 ? 10.273 11.711 6.266 1 98.81 101 PHE B N 1
ATOM 2342 C CA . PHE B 1 101 ? 9.008 11 6.391 1 98.81 101 PHE B CA 1
ATOM 2343 C C . PHE B 1 101 ? 9.023 10.062 7.594 1 98.81 101 PHE B C 1
ATOM 2345 O O . PHE B 1 101 ? 8.094 10.07 8.406 1 98.81 101 PHE B O 1
ATOM 2352 N N . MET B 1 102 ? 10.078 9.336 7.73 1 98.44 102 MET B N 1
ATOM 2353 C CA . MET B 1 102 ? 10.18 8.367 8.82 1 98.44 102 MET B CA 1
ATOM 2354 C C . MET B 1 102 ? 10.227 9.062 10.172 1 98.44 102 MET B C 1
ATOM 2356 O O . MET B 1 102 ? 9.711 8.539 11.164 1 98.44 102 MET B O 1
ATOM 2360 N N . ALA B 1 103 ? 10.758 10.266 10.242 1 98.62 103 ALA B N 1
ATOM 2361 C CA . ALA B 1 103 ? 10.844 11.031 11.484 1 98.62 103 ALA B CA 1
ATOM 2362 C C . ALA B 1 103 ? 9.453 11.398 11.992 1 98.62 103 ALA B C 1
ATOM 2364 O O . ALA B 1 103 ? 9.273 11.695 13.18 1 98.62 103 ALA B O 1
ATOM 2365 N N . LEU B 1 104 ? 8.453 11.375 11.078 1 98.62 104 LEU B N 1
ATOM 2366 C CA . LEU B 1 104 ? 7.086 11.695 11.469 1 98.62 104 LEU B CA 1
ATOM 2367 C C . LEU B 1 104 ? 6.578 10.719 12.523 1 98.62 104 LEU B C 1
ATOM 2369 O O . LEU B 1 104 ? 5.699 11.062 13.32 1 98.62 104 LEU B O 1
ATOM 2373 N N . GLY B 1 105 ? 7.117 9.508 12.523 1 98.31 105 GLY B N 1
ATOM 2374 C CA . GLY B 1 105 ? 6.77 8.555 13.57 1 98.31 105 GLY B CA 1
ATOM 2375 C C . GLY B 1 105 ? 7.031 9.086 14.961 1 98.31 105 GLY B C 1
ATOM 2376 O O . GLY B 1 105 ? 6.355 8.688 15.922 1 98.31 105 GLY B O 1
ATOM 2377 N N . GLN B 1 106 ? 7.969 9.969 15.078 1 97.56 106 GLN B N 1
ATOM 2378 C CA . GLN B 1 106 ? 8.383 10.484 16.375 1 97.56 106 GLN B CA 1
ATOM 2379 C C . GLN B 1 106 ? 7.879 11.914 16.594 1 97.56 106 GLN B C 1
ATOM 2381 O O . GLN B 1 106 ? 7.441 12.266 17.688 1 97.56 106 GLN B O 1
ATOM 2386 N N . ILE B 1 107 ? 7.82 12.695 15.547 1 98.06 107 ILE B N 1
ATOM 2387 C CA . ILE B 1 107 ? 7.633 14.125 15.766 1 98.06 107 ILE B CA 1
ATOM 2388 C C . ILE B 1 107 ? 6.164 14.492 15.57 1 98.06 107 ILE B C 1
ATOM 2390 O O . ILE B 1 107 ? 5.738 15.594 15.914 1 98.06 107 ILE B O 1
ATOM 2394 N N . SER B 1 108 ? 5.387 13.633 14.906 1 98.44 108 SER B N 1
ATOM 2395 C CA . SER B 1 108 ? 3.943 13.852 14.859 1 98.44 108 SER B CA 1
ATOM 2396 C C . SER B 1 108 ? 3.303 13.617 16.219 1 98.44 108 SER B C 1
ATOM 2398 O O . SER B 1 108 ? 3.215 12.484 16.688 1 98.44 108 SER B O 1
ATOM 2400 N N . ARG B 1 109 ? 2.895 14.703 16.859 1 97.88 109 ARG B N 1
ATOM 2401 C CA . ARG B 1 109 ? 2.316 14.68 18.188 1 97.88 109 ARG B CA 1
ATOM 2402 C C . ARG B 1 109 ? 1.125 15.633 18.281 1 97.88 109 ARG B C 1
ATOM 2404 O O . ARG B 1 109 ? 1.06 16.625 17.562 1 97.88 109 ARG B O 1
ATOM 2411 N N . ARG B 1 110 ? 0.267 15.289 19.234 1 97.25 110 ARG B N 1
ATOM 2412 C CA . ARG B 1 110 ? -0.799 16.234 19.578 1 97.25 110 ARG B CA 1
ATOM 2413 C C . ARG B 1 110 ? -0.313 17.266 20.578 1 97.25 110 ARG B C 1
ATOM 2415 O O . ARG B 1 110 ? 0.829 17.219 21.031 1 97.25 110 ARG B O 1
ATOM 2422 N N . GLU B 1 111 ? -1.199 18.172 20.844 1 94.12 111 GLU B N 1
ATOM 2423 C CA . GLU B 1 111 ? -0.849 19.25 21.766 1 94.12 111 GLU B CA 1
ATOM 2424 C C . GLU B 1 111 ? -0.46 18.719 23.141 1 94.12 111 GLU B C 1
ATOM 2426 O O . GLU B 1 111 ? 0.423 19.266 23.797 1 94.12 111 GLU B O 1
ATOM 2431 N N . ASP B 1 112 ? -1.013 17.594 23.547 1 95.62 112 ASP B N 1
ATOM 2432 C CA . ASP B 1 112 ? -0.748 17.031 24.859 1 95.62 112 ASP B CA 1
ATOM 2433 C C . ASP B 1 112 ? 0.469 16.109 24.828 1 95.62 112 ASP B C 1
ATOM 2435 O O . ASP B 1 112 ? 0.787 15.461 25.828 1 95.62 112 ASP B O 1
ATOM 2439 N N . GLY B 1 113 ? 1.073 15.961 23.672 1 96 113 GLY B N 1
ATOM 2440 C CA . GLY B 1 113 ? 2.283 15.164 23.547 1 96 113 GLY B CA 1
ATOM 2441 C C . GLY B 1 113 ? 2.012 13.734 23.109 1 96 113 GLY B C 1
ATOM 2442 O O . GLY B 1 113 ? 2.945 12.977 22.828 1 96 113 GLY B O 1
ATOM 2443 N N . SER B 1 114 ? 0.795 13.375 23 1 96.56 114 SER B N 1
ATOM 2444 C CA . SER B 1 114 ? 0.457 12 22.641 1 96.56 114 SER B CA 1
ATOM 2445 C C . SER B 1 114 ? 0.82 11.703 21.188 1 96.56 114 SER B C 1
ATOM 2447 O O . SER B 1 114 ? 0.716 12.57 20.312 1 96.56 114 SER B O 1
ATOM 2449 N N . PRO B 1 115 ? 1.215 10.492 21.031 1 97.25 115 PRO B N 1
ATOM 2450 C CA . PRO B 1 115 ? 1.57 10.109 19.656 1 97.25 115 PRO B CA 1
ATOM 2451 C C . PRO B 1 115 ? 0.358 10.039 18.734 1 97.25 115 PRO B C 1
ATOM 2453 O O . PRO B 1 115 ? -0.732 9.656 19.172 1 97.25 115 PRO B O 1
ATOM 2456 N N . VAL B 1 116 ? 0.559 10.383 17.5 1 98.56 116 VAL B N 1
ATOM 2457 C CA . VAL B 1 116 ? -0.469 10.297 16.469 1 98.56 116 VAL B CA 1
ATOM 2458 C C . VAL B 1 116 ? -0.268 9.031 15.641 1 98.56 116 VAL B C 1
ATOM 2460 O O . VAL B 1 116 ? -1.228 8.305 15.359 1 98.56 116 VAL B O 1
ATOM 2463 N N . VAL B 1 117 ? 0.966 8.727 15.273 1 98.81 117 VAL B N 1
ATOM 2464 C CA . VAL B 1 117 ? 1.358 7.59 14.445 1 98.81 117 VAL B CA 1
ATOM 2465 C C . VAL B 1 117 ? 1.645 6.383 15.336 1 98.81 117 VAL B C 1
ATOM 2467 O O . VAL B 1 117 ? 2.424 6.473 16.281 1 98.81 117 VAL B O 1
ATOM 2470 N N . ALA B 1 118 ? 0.977 5.258 15.094 1 98.56 118 ALA B N 1
ATOM 2471 C CA . ALA B 1 118 ? 1.191 4.031 15.859 1 98.56 118 ALA B CA 1
ATOM 2472 C C . ALA B 1 118 ? 2.406 3.268 15.336 1 98.56 118 ALA B C 1
ATOM 2474 O O . ALA B 1 118 ? 3.15 2.67 16.125 1 98.56 118 ALA B O 1
ATOM 2475 N N . ALA B 1 119 ? 2.584 3.209 14.094 1 98.19 119 ALA B N 1
ATOM 2476 C CA . ALA B 1 119 ? 3.717 2.553 13.445 1 98.19 119 ALA B CA 1
ATOM 2477 C C . ALA B 1 119 ? 3.961 3.129 12.055 1 98.19 119 ALA B C 1
ATOM 2479 O O . ALA B 1 119 ? 3.039 3.648 11.422 1 98.19 119 ALA B O 1
ATOM 2480 N N . ILE B 1 120 ? 5.207 3.066 11.609 1 98.38 120 ILE B N 1
ATOM 2481 C CA . ILE B 1 120 ? 5.582 3.557 10.289 1 98.38 120 ILE B CA 1
ATOM 2482 C C . ILE B 1 120 ? 6.703 2.695 9.711 1 98.38 120 ILE B C 1
ATOM 2484 O O . ILE B 1 120 ? 7.625 2.307 10.438 1 98.38 120 ILE B O 1
ATOM 2488 N N . GLU B 1 121 ? 6.566 2.275 8.508 1 98.12 121 GLU B N 1
ATOM 2489 C CA . GLU B 1 121 ? 7.609 1.548 7.785 1 98.12 121 GLU B CA 1
ATOM 2490 C C . GLU B 1 121 ? 7.727 2.041 6.344 1 98.12 121 GLU B C 1
ATOM 2492 O O . GLU B 1 121 ? 6.859 2.77 5.859 1 98.12 121 GLU B O 1
ATOM 2497 N N . THR B 1 122 ? 8.883 1.739 5.742 1 98.31 122 THR B N 1
ATOM 2498 C CA . THR B 1 122 ? 9.133 2.182 4.375 1 98.31 122 THR B CA 1
ATOM 2499 C C . THR B 1 122 ? 9.914 1.127 3.602 1 98.31 122 THR B C 1
ATOM 2501 O O . THR B 1 122 ? 10.477 0.202 4.195 1 98.31 122 THR B O 1
ATOM 2504 N N . GLY B 1 123 ? 9.852 1.267 2.246 1 98 123 GLY B N 1
ATOM 2505 C CA . GLY B 1 123 ? 10.695 0.453 1.383 1 98 123 GLY B CA 1
ATOM 2506 C C . GLY B 1 123 ? 10.672 0.902 -0.066 1 98 123 GLY B C 1
ATOM 2507 O O . GLY B 1 123 ? 9.719 1.544 -0.509 1 98 123 GLY B O 1
ATOM 2508 N N . ALA B 1 124 ? 11.766 0.529 -0.707 1 97.62 124 ALA B N 1
ATOM 2509 C CA . ALA B 1 124 ? 11.867 0.808 -2.137 1 97.62 124 ALA B CA 1
ATOM 2510 C C . ALA B 1 124 ? 11.211 -0.293 -2.961 1 97.62 124 ALA B C 1
ATOM 2512 O O . ALA B 1 124 ? 11.211 -1.462 -2.566 1 97.62 124 ALA B O 1
ATOM 2513 N N . GLN B 1 125 ? 10.664 0.122 -4.152 1 97.75 125 GLN B N 1
ATOM 2514 C CA . GLN B 1 125 ? 10 -0.809 -5.062 1 97.75 125 GLN B CA 1
ATOM 2515 C C . GLN B 1 125 ? 10.953 -1.915 -5.504 1 97.75 125 GLN B C 1
ATOM 2517 O O . GLN B 1 125 ? 12.094 -1.641 -5.902 1 97.75 125 GLN B O 1
ATOM 2522 N N . ILE B 1 126 ? 10.461 -3.217 -5.391 1 97.19 126 ILE B N 1
ATOM 2523 C CA . ILE B 1 126 ? 11.305 -4.309 -5.867 1 97.19 126 ILE B CA 1
ATOM 2524 C C . ILE B 1 126 ? 10.461 -5.285 -6.688 1 97.19 126 ILE B C 1
ATOM 2526 O O . ILE B 1 126 ? 10.914 -6.395 -6.996 1 97.19 126 ILE B O 1
ATOM 2530 N N . SER B 1 127 ? 9.203 -4.891 -7.012 1 96.12 127 SER B N 1
ATOM 2531 C CA . SER B 1 127 ? 8.344 -5.777 -7.781 1 96.12 127 SER B CA 1
ATOM 2532 C C . SER B 1 127 ? 8.867 -5.969 -9.203 1 96.12 127 SER B C 1
ATOM 2534 O O . SER B 1 127 ? 9.336 -5.016 -9.828 1 96.12 127 SER B O 1
ATOM 2536 N N . GLY B 1 128 ? 8.781 -7.125 -9.773 1 95.44 128 GLY B N 1
ATOM 2537 C CA . GLY B 1 128 ? 9.109 -7.43 -11.156 1 95.44 128 GLY B CA 1
ATOM 2538 C C . GLY B 1 128 ? 7.883 -7.559 -12.039 1 95.44 128 GLY B C 1
ATOM 2539 O O . GLY B 1 128 ? 7.996 -7.906 -13.219 1 95.44 128 GLY B O 1
ATOM 2540 N N . GLU B 1 129 ? 6.676 -7.246 -11.555 1 94.12 129 GLU B N 1
ATOM 2541 C CA . GLU B 1 129 ? 5.43 -7.582 -12.242 1 94.12 129 GLU B CA 1
ATOM 2542 C C . GLU B 1 129 ? 5.117 -6.574 -13.344 1 94.12 129 GLU B C 1
ATOM 2544 O O . GLU B 1 129 ? 4.285 -6.832 -14.219 1 94.12 129 GLU B O 1
ATOM 2549 N N . GLY B 1 130 ? 5.695 -5.418 -13.297 1 92.19 130 GLY B N 1
ATOM 2550 C CA . GLY B 1 130 ? 5.551 -4.449 -14.367 1 92.19 130 GLY B CA 1
ATOM 2551 C C . GLY B 1 130 ? 4.289 -3.615 -14.258 1 92.19 130 GLY B C 1
ATOM 2552 O O . GLY B 1 130 ? 3.875 -2.969 -15.219 1 92.19 130 GLY B O 1
ATOM 2553 N N . VAL B 1 131 ? 3.609 -3.611 -13.172 1 91.44 131 VAL B N 1
ATOM 2554 C CA . VAL B 1 131 ? 2.385 -2.84 -12.992 1 91.44 131 VAL B CA 1
ATOM 2555 C C . VAL B 1 131 ? 2.529 -1.911 -11.789 1 91.44 131 VAL B C 1
ATOM 2557 O O . VAL B 1 131 ? 1.619 -1.807 -10.961 1 91.44 131 VAL B O 1
ATOM 2560 N N . ASP B 1 132 ? 3.648 -1.274 -11.633 1 90.06 132 ASP B N 1
ATOM 2561 C CA . ASP B 1 132 ? 3.969 -0.442 -10.477 1 90.06 132 ASP B CA 1
ATOM 2562 C C . ASP B 1 132 ? 3.686 1.03 -10.766 1 90.06 132 ASP B C 1
ATOM 2564 O O . ASP B 1 132 ? 3.805 1.877 -9.875 1 90.06 132 ASP B O 1
ATOM 2568 N N . GLU B 1 133 ? 3.363 1.408 -12.055 1 93.12 133 GLU B N 1
ATOM 2569 C CA . GLU B 1 133 ? 3.033 2.771 -12.469 1 93.12 133 GLU B CA 1
ATOM 2570 C C . GLU B 1 133 ? 4.188 3.727 -12.188 1 93.12 133 GLU B C 1
ATOM 2572 O O . GLU B 1 133 ? 3.971 4.895 -11.852 1 93.12 133 GLU B O 1
ATOM 2577 N N . GLY B 1 134 ? 5.422 3.174 -12.141 1 95.44 134 GLY B N 1
ATOM 2578 C CA . GLY B 1 134 ? 6.605 3.99 -11.938 1 95.44 134 GLY B CA 1
ATOM 2579 C C . GLY B 1 134 ? 6.789 4.426 -10.492 1 95.44 134 GLY B C 1
ATOM 2580 O O . GLY B 1 134 ? 7.664 5.238 -10.195 1 95.44 134 GLY B O 1
ATOM 2581 N N . LEU B 1 135 ? 5.98 3.953 -9.578 1 98.12 135 LEU B N 1
ATOM 2582 C CA . LEU B 1 135 ? 6.094 4.293 -8.164 1 98.12 135 LEU B CA 1
ATOM 2583 C C . LEU B 1 135 ? 7.367 3.701 -7.566 1 98.12 135 LEU B C 1
ATOM 2585 O O . LEU B 1 135 ? 7.723 2.557 -7.859 1 98.12 135 LEU B O 1
ATOM 2589 N N . GLN B 1 136 ? 8.055 4.48 -6.664 1 98.25 136 GLN B N 1
ATOM 2590 C CA . GLN B 1 136 ? 9.43 4.117 -6.316 1 98.25 136 GLN B CA 1
ATOM 2591 C C . GLN B 1 136 ? 9.578 3.916 -4.812 1 98.25 136 GLN B C 1
ATOM 2593 O O . GLN B 1 136 ? 10.477 3.205 -4.359 1 98.25 136 GLN B O 1
ATOM 2598 N N . GLN B 1 137 ? 8.781 4.574 -4.062 1 98.62 137 GLN B N 1
ATOM 2599 C CA . GLN B 1 137 ? 8.922 4.562 -2.611 1 98.62 137 GLN B CA 1
ATOM 2600 C C . GLN B 1 137 ? 7.566 4.406 -1.927 1 98.62 137 GLN B C 1
ATOM 2602 O O . GLN B 1 137 ? 6.609 5.102 -2.271 1 98.62 137 GLN B O 1
ATOM 2607 N N . ALA B 1 138 ? 7.578 3.475 -1.025 1 98.75 138 ALA B N 1
ATOM 2608 C CA . ALA B 1 138 ? 6.355 3.27 -0.252 1 98.75 138 ALA B CA 1
ATOM 2609 C C . ALA B 1 138 ? 6.555 3.664 1.208 1 98.75 138 ALA B C 1
ATOM 2611 O O . ALA B 1 138 ? 7.637 3.463 1.769 1 98.75 138 ALA B O 1
ATOM 2612 N N . PHE B 1 139 ? 5.492 4.199 1.774 1 98.69 139 PHE B N 1
ATOM 2613 C CA . PHE B 1 139 ? 5.34 4.348 3.217 1 98.69 139 PHE B CA 1
ATOM 2614 C C . PHE B 1 139 ? 4.023 3.732 3.686 1 98.69 139 PHE B C 1
ATOM 2616 O O . PHE B 1 139 ? 2.98 3.941 3.064 1 98.69 139 PHE B O 1
ATOM 2623 N N . LEU B 1 140 ? 4.125 2.908 4.691 1 98.75 140 LEU B N 1
ATOM 2624 C CA . LEU B 1 140 ? 2.949 2.389 5.387 1 98.75 140 LEU B CA 1
ATOM 2625 C C . LEU B 1 140 ? 2.855 2.959 6.797 1 98.75 140 LEU B C 1
ATOM 2627 O O . LEU B 1 140 ? 3.691 2.656 7.652 1 98.75 140 LEU B O 1
ATOM 2631 N N . VAL B 1 141 ? 1.843 3.779 6.996 1 98.88 141 VAL B N 1
ATOM 2632 C CA . VAL B 1 141 ? 1.607 4.387 8.305 1 98.88 141 VAL B CA 1
ATOM 2633 C C . VAL B 1 141 ? 0.376 3.76 8.953 1 98.88 141 VAL B C 1
ATOM 2635 O O . VAL B 1 141 ? -0.641 3.543 8.289 1 98.88 141 VAL B O 1
ATOM 2638 N N . THR B 1 142 ? 0.506 3.441 10.195 1 98.81 142 THR B N 1
ATOM 2639 C CA . THR B 1 142 ? -0.586 2.848 10.953 1 98.81 142 THR B CA 1
ATOM 2640 C C . THR B 1 142 ? -1.094 3.818 12.023 1 98.81 142 THR B C 1
ATOM 2642 O O . THR B 1 142 ? -0.3 4.434 12.734 1 98.81 142 THR B O 1
ATOM 2645 N N . PHE B 1 143 ? -2.406 3.93 12.07 1 98.75 143 PHE B N 1
ATOM 2646 C CA . PHE B 1 143 ? -3.066 4.738 13.086 1 98.75 143 PHE B CA 1
ATOM 2647 C C . PHE B 1 143 ? -3.986 3.881 13.945 1 98.75 143 PHE B C 1
ATOM 2649 O O . PHE B 1 143 ? -4.348 2.768 13.555 1 98.75 143 PHE B O 1
ATOM 2656 N N . ARG B 1 144 ? -4.359 4.477 15.062 1 98 144 ARG B N 1
ATOM 2657 C CA . ARG B 1 144 ? -5.25 3.756 15.969 1 98 144 ARG B CA 1
ATOM 2658 C C . ARG B 1 144 ? -6.699 4.195 15.773 1 98 144 ARG B C 1
ATOM 2660 O O . ARG B 1 144 ? -7.609 3.639 16.391 1 98 144 ARG B O 1
ATOM 2667 N N . SER B 1 145 ? -6.902 5.227 15.008 1 98.19 145 SER B N 1
ATOM 2668 C CA . SER B 1 145 ? -8.242 5.73 14.719 1 98.19 145 SER B CA 1
ATOM 2669 C C . SER B 1 145 ? -8.273 6.516 13.414 1 98.19 145 SER B C 1
ATOM 2671 O O . SER B 1 145 ? -7.234 6.988 12.945 1 98.19 145 SER B O 1
ATOM 2673 N N . GLU B 1 146 ? -9.477 6.629 12.82 1 98.44 146 GLU B N 1
ATOM 2674 C CA . GLU B 1 146 ? -9.617 7.555 11.703 1 98.44 146 GLU B CA 1
ATOM 2675 C C . GLU B 1 146 ? -9.32 8.992 12.125 1 98.44 146 GLU B C 1
ATOM 2677 O O . GLU B 1 146 ? -8.812 9.781 11.336 1 98.44 146 GLU B O 1
ATOM 2682 N N . GLY B 1 147 ? -9.641 9.312 13.359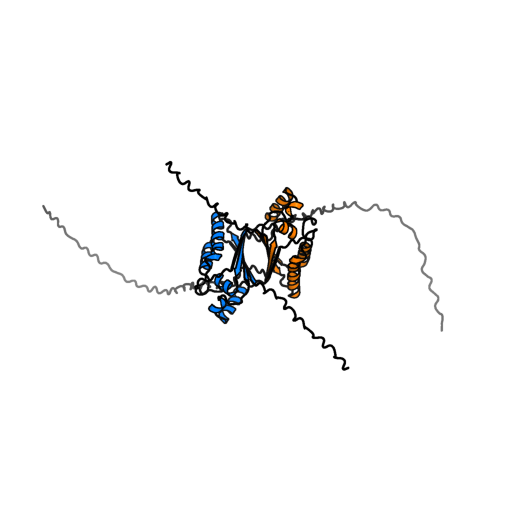 1 98.62 147 GLY B N 1
ATOM 2683 C CA . GLY B 1 147 ? -9.336 10.641 13.883 1 98.62 147 GLY B CA 1
ATOM 2684 C C . GLY B 1 147 ? -7.852 10.961 13.867 1 98.62 147 GLY B C 1
ATOM 2685 O O . GLY B 1 147 ? -7.457 12.07 13.5 1 98.62 147 GLY B O 1
ATOM 2686 N N . ASP B 1 148 ? -7.059 9.969 14.281 1 98.75 148 ASP B N 1
ATOM 2687 C CA . ASP B 1 148 ? -5.613 10.156 14.203 1 98.75 148 ASP B CA 1
ATOM 2688 C C . ASP B 1 148 ? -5.16 10.383 12.766 1 98.75 148 ASP B C 1
ATOM 2690 O O . ASP B 1 148 ? -4.344 11.266 12.492 1 98.75 148 ASP B O 1
ATOM 2694 N N . ARG B 1 149 ? -5.707 9.617 11.852 1 98.81 149 ARG B N 1
ATOM 2695 C CA . ARG B 1 149 ? -5.391 9.789 10.438 1 98.81 149 ARG B CA 1
ATOM 2696 C C . ARG B 1 149 ? -5.828 11.164 9.938 1 98.81 149 ARG B C 1
ATOM 2698 O O . ARG B 1 149 ? -5.082 11.836 9.227 1 98.81 149 ARG B O 1
ATOM 2705 N N . ASN B 1 150 ? -7.035 11.586 10.359 1 98.75 150 ASN B N 1
ATOM 2706 C CA . ASN B 1 150 ? -7.555 12.883 9.938 1 98.75 150 ASN B CA 1
ATOM 2707 C C . ASN B 1 150 ? -6.664 14.023 10.422 1 98.75 150 ASN B C 1
ATOM 2709 O O . ASN B 1 150 ? -6.379 14.961 9.672 1 98.75 150 ASN B O 1
ATOM 2713 N N . TYR B 1 151 ? -6.246 13.906 11.656 1 98.75 151 TYR B N 1
ATOM 2714 C CA . TYR B 1 151 ? -5.352 14.914 12.227 1 98.75 151 TYR B CA 1
ATOM 2715 C C . TYR B 1 151 ? -4.016 14.93 11.492 1 98.75 151 TYR B C 1
ATOM 2717 O O . TYR B 1 151 ? -3.516 15.992 11.125 1 98.75 151 TYR B O 1
ATOM 2725 N N . TYR B 1 152 ? -3.488 13.797 11.297 1 98.88 152 TYR B N 1
ATOM 2726 C CA . TYR B 1 152 ? -2.186 13.617 10.664 1 98.88 152 TYR B CA 1
ATOM 2727 C C . TYR B 1 152 ? -2.188 14.188 9.25 1 98.88 152 TYR B C 1
ATOM 2729 O O . TYR B 1 152 ? -1.313 14.984 8.891 1 98.88 152 TYR B O 1
ATOM 2737 N N . VAL B 1 153 ? -3.18 13.836 8.414 1 98.44 153 VAL B N 1
ATOM 2738 C CA . VAL B 1 153 ? -3.227 14.172 6.996 1 98.44 153 VAL B CA 1
ATOM 2739 C C . VAL B 1 153 ? -3.529 15.656 6.828 1 98.44 153 VAL B C 1
ATOM 2741 O O . VAL B 1 153 ? -2.814 16.375 6.117 1 98.44 153 VAL B O 1
ATOM 2744 N N . GLY B 1 154 ? -4.559 16.109 7.43 1 97.94 154 GLY B N 1
ATOM 2745 C CA . GLY B 1 154 ? -4.957 17.5 7.293 1 97.94 154 GLY B CA 1
ATOM 2746 C C . GLY B 1 154 ? -5.59 17.828 5.949 1 97.94 154 GLY B C 1
ATOM 2747 O O . GLY B 1 154 ? -6.559 17.172 5.551 1 97.94 154 GLY B O 1
ATOM 2748 N N . ARG B 1 155 ? -4.902 18.75 5.215 1 96.19 155 ARG B N 1
ATOM 2749 C CA . ARG B 1 155 ? -5.402 19.141 3.895 1 96.19 155 ARG B CA 1
ATOM 2750 C C . ARG B 1 155 ? -5.348 17.953 2.93 1 96.19 155 ARG B C 1
ATOM 2752 O O . ARG B 1 155 ? -4.445 17.125 3.012 1 96.19 155 ARG B O 1
ATOM 2759 N N . PRO B 1 156 ? -6.438 17.922 2.055 1 96.69 156 PRO B N 1
ATOM 2760 C CA . PRO B 1 156 ? -7.453 18.938 1.747 1 96.69 156 PRO B CA 1
ATOM 2761 C C . PRO B 1 156 ? -8.727 18.766 2.566 1 96.69 156 PRO B C 1
ATOM 2763 O O . PRO B 1 156 ? -9.664 19.562 2.439 1 96.69 156 PRO B O 1
ATOM 2766 N N . VAL B 1 157 ? -8.75 17.766 3.422 1 97 157 VAL B N 1
ATOM 2767 C CA . VAL B 1 157 ? -9.984 17.469 4.145 1 97 157 VAL B CA 1
ATOM 2768 C C . VAL B 1 157 ? -10.141 18.422 5.316 1 97 157 VAL B C 1
ATOM 2770 O O . VAL B 1 157 ? -11.188 19.062 5.48 1 97 157 VAL B O 1
ATOM 2773 N N . VAL B 1 158 ? -9.164 18.562 6.113 1 98.12 158 VAL B N 1
ATOM 2774 C CA . VAL B 1 158 ? -9.094 19.516 7.223 1 98.12 158 VAL B CA 1
ATOM 2775 C C . VAL B 1 158 ? -8.242 20.719 6.824 1 98.12 158 VAL B C 1
ATOM 2777 O O . VAL B 1 158 ? -7.047 20.594 6.57 1 98.12 158 VAL B O 1
ATOM 2780 N N . THR B 1 159 ? -8.836 21.938 6.793 1 96.56 159 THR B N 1
ATOM 2781 C CA . THR B 1 159 ? -8.125 23.078 6.215 1 96.56 159 THR B CA 1
ATOM 2782 C C . THR B 1 159 ? -7.746 24.078 7.301 1 96.56 159 THR B C 1
ATOM 2784 O O . THR B 1 159 ? -6.949 24.984 7.059 1 96.56 159 THR B O 1
ATOM 2787 N N . ASP B 1 160 ? -8.312 23.891 8.523 1 97.88 160 ASP B N 1
ATOM 2788 C CA . ASP B 1 160 ? -7.941 24.719 9.664 1 97.88 160 ASP B CA 1
ATOM 2789 C C . ASP B 1 160 ? -6.695 24.188 10.359 1 97.88 160 ASP B C 1
ATOM 2791 O O . ASP B 1 160 ? -6.711 23.078 10.906 1 97.88 160 ASP B O 1
ATOM 2795 N N . PRO B 1 161 ? -5.609 24.953 10.445 1 97.31 161 PRO B N 1
ATOM 2796 C CA . PRO B 1 161 ? -4.34 24.469 10.992 1 97.31 161 PRO B CA 1
ATOM 2797 C C . PRO B 1 161 ? -4.426 24.141 12.477 1 97.31 161 PRO B C 1
ATOM 2799 O O . PRO B 1 161 ? -3.541 23.469 13.023 1 97.31 161 PRO B O 1
ATOM 2802 N N . ALA B 1 162 ? -5.453 24.562 13.164 1 97.5 162 ALA B N 1
ATOM 2803 C CA . ALA B 1 162 ? -5.621 24.25 14.578 1 97.5 162 ALA B CA 1
ATOM 2804 C C . ALA B 1 162 ? -5.949 22.766 14.781 1 97.5 162 ALA B C 1
ATOM 2806 O O . ALA B 1 162 ? -5.84 22.25 15.891 1 97.5 162 ALA B O 1
ATOM 2807 N N . TYR B 1 163 ? -6.285 22.109 13.656 1 98.12 163 TYR B N 1
ATOM 2808 C CA . TYR B 1 163 ? -6.852 20.781 13.844 1 98.12 163 TYR B CA 1
ATOM 2809 C C . TYR B 1 163 ? -6.09 19.75 13.023 1 98.12 163 TYR B C 1
ATOM 2811 O O . TYR B 1 163 ? -6.57 18.625 12.812 1 98.12 163 TYR B O 1
ATOM 2819 N N . PHE B 1 164 ? -4.852 20.109 12.492 1 97.88 164 PHE B N 1
ATOM 2820 C CA . PHE B 1 164 ? -4.07 19.078 11.82 1 97.88 164 PHE B CA 1
ATOM 2821 C C . PHE B 1 164 ? -2.602 19.172 12.227 1 97.88 164 PHE B C 1
ATOM 2823 O O . PHE B 1 164 ? -2.193 20.125 12.898 1 97.88 164 PHE B O 1
ATOM 2830 N N . ASP B 1 165 ? -1.84 18.172 11.883 1 98.56 165 ASP B N 1
ATOM 2831 C CA . ASP B 1 165 ? -0.469 17.938 12.328 1 98.56 165 ASP B CA 1
ATOM 2832 C C . ASP B 1 165 ? 0.504 18.875 11.617 1 98.56 165 ASP B C 1
ATOM 2834 O O . ASP B 1 165 ? 0.762 18.719 10.422 1 98.56 165 ASP B O 1
ATOM 2838 N N . PRO B 1 166 ? 1.087 19.828 12.391 1 98.31 166 PRO B N 1
ATOM 2839 C CA . PRO B 1 166 ? 2.023 20.75 11.734 1 98.31 166 PRO B CA 1
ATOM 2840 C C . PRO B 1 166 ? 3.268 20.047 11.203 1 98.31 166 PRO B C 1
ATOM 2842 O O . PRO B 1 166 ? 3.855 20.484 10.211 1 98.31 166 PRO B O 1
ATOM 2845 N N . ALA B 1 167 ? 3.611 18.938 11.82 1 98.62 167 ALA B N 1
ATOM 2846 C CA . ALA B 1 167 ? 4.793 18.219 11.367 1 98.62 167 ALA B CA 1
ATOM 2847 C C . ALA B 1 167 ? 4.57 17.625 9.977 1 98.62 167 ALA B C 1
ATOM 2849 O O . ALA B 1 167 ? 5.434 17.719 9.109 1 98.62 167 ALA B O 1
ATOM 2850 N N . HIS B 1 168 ? 3.459 17.016 9.773 1 98.81 168 HIS B N 1
ATOM 2851 C CA . HIS B 1 168 ? 3.168 16.438 8.469 1 98.81 168 HIS B CA 1
ATOM 2852 C C . HIS B 1 168 ? 3.002 17.516 7.41 1 98.81 168 HIS B C 1
ATOM 2854 O O . HIS B 1 168 ? 3.445 17.359 6.27 1 98.81 168 HIS B O 1
ATOM 2860 N N . GLU B 1 169 ? 2.414 18.641 7.773 1 98.38 169 GLU B N 1
ATOM 2861 C CA . GLU B 1 169 ? 2.279 19.766 6.848 1 98.38 169 GLU B CA 1
ATOM 2862 C C . GLU B 1 169 ? 3.645 20.281 6.395 1 98.38 169 GLU B C 1
ATOM 2864 O O . GLU B 1 169 ? 3.846 20.562 5.211 1 98.38 169 GLU B O 1
ATOM 2869 N N . ALA B 1 170 ? 4.504 20.359 7.332 1 98.56 170 ALA B N 1
ATOM 2870 C CA . ALA B 1 170 ? 5.859 20.797 7.012 1 98.56 170 ALA B CA 1
ATOM 2871 C C . ALA B 1 170 ? 6.547 19.812 6.066 1 98.56 170 ALA B C 1
ATOM 2873 O O . ALA B 1 170 ? 7.262 20.219 5.152 1 98.56 170 ALA B O 1
ATOM 2874 N N . PHE B 1 171 ? 6.344 18.594 6.293 1 98.81 171 PHE B N 1
ATOM 2875 C CA . PHE B 1 171 ? 6.914 17.594 5.406 1 98.81 171 PHE B CA 1
ATOM 2876 C C . PHE B 1 171 ? 6.367 17.75 3.99 1 98.81 171 PHE B C 1
ATOM 2878 O O . PHE B 1 171 ? 7.125 17.688 3.018 1 98.81 171 PHE B O 1
ATOM 2885 N N . LYS B 1 172 ? 5.039 17.891 3.9 1 98.38 172 LYS B N 1
ATOM 2886 C CA . LYS B 1 172 ? 4.441 18.047 2.58 1 98.38 172 LYS B CA 1
ATOM 2887 C C . LYS B 1 172 ? 5.086 19.203 1.821 1 98.38 172 LYS B C 1
ATOM 2889 O O . LYS B 1 172 ? 5.426 19.062 0.645 1 98.38 172 LYS B O 1
ATOM 2894 N N . LYS B 1 173 ? 5.27 20.297 2.457 1 98.19 173 LYS B N 1
ATOM 2895 C CA . LYS B 1 173 ? 5.883 21.469 1.849 1 98.19 173 LYS B CA 1
ATOM 2896 C C . LYS B 1 173 ? 7.312 21.188 1.403 1 98.19 173 LYS B C 1
ATOM 2898 O O . LYS B 1 173 ? 7.715 21.562 0.304 1 98.19 173 LYS B O 1
ATOM 2903 N N . PHE B 1 174 ? 7.996 20.5 2.215 1 98.62 174 PHE B N 1
ATOM 2904 C CA . PHE B 1 174 ? 9.383 20.156 1.921 1 98.62 174 PHE B CA 1
ATOM 2905 C C . PHE B 1 174 ? 9.469 19.219 0.718 1 98.62 174 PHE B C 1
ATOM 2907 O O . PHE B 1 174 ? 10.312 19.406 -0.156 1 98.62 174 PHE B O 1
ATOM 2914 N N . ALA B 1 175 ? 8.547 18.219 0.663 1 98.56 175 ALA B N 1
ATOM 2915 C CA . ALA B 1 175 ? 8.664 17.125 -0.288 1 98.56 175 ALA B CA 1
ATOM 2916 C C . ALA B 1 175 ? 8.117 17.516 -1.658 1 98.56 175 ALA B C 1
ATOM 2918 O O . ALA B 1 175 ? 8.453 16.891 -2.67 1 98.56 175 ALA B O 1
ATOM 2919 N N . ALA B 1 176 ? 7.371 18.531 -1.754 1 97.75 176 ALA B N 1
ATOM 2920 C CA . ALA B 1 176 ? 6.582 18.906 -2.924 1 97.75 176 ALA B CA 1
ATOM 2921 C C . ALA B 1 176 ? 7.465 19.047 -4.16 1 97.75 176 ALA B C 1
ATOM 2923 O O . ALA B 1 176 ? 7.137 18.531 -5.23 1 97.75 176 ALA B O 1
ATOM 2924 N N . PRO B 1 177 ? 8.633 19.609 -4.039 1 97.88 177 PRO B N 1
ATOM 2925 C CA . PRO B 1 177 ? 9.43 19.812 -5.254 1 97.88 177 PRO B CA 1
ATOM 2926 C C . PRO B 1 177 ? 10.109 18.531 -5.727 1 97.88 177 PRO B C 1
ATOM 2928 O O . PRO B 1 177 ? 10.664 18.484 -6.828 1 97.88 177 PRO B O 1
ATOM 2931 N N . TYR B 1 178 ? 10.055 17.5 -4.93 1 98.5 178 TYR B N 1
ATOM 2932 C CA . TYR B 1 178 ? 10.82 16.297 -5.258 1 98.5 178 TYR B CA 1
ATOM 2933 C C . TYR B 1 178 ? 9.906 15.203 -5.785 1 98.5 178 TYR B C 1
ATOM 2935 O O . TYR B 1 178 ? 10.383 14.203 -6.324 1 98.5 178 TYR B O 1
ATOM 2943 N N . VAL B 1 179 ? 8.602 15.359 -5.629 1 98.38 179 VAL B N 1
ATOM 2944 C CA . VAL B 1 179 ? 7.648 14.281 -5.883 1 98.38 179 VAL B CA 1
ATOM 2945 C C . VAL B 1 179 ? 6.75 14.664 -7.059 1 98.38 179 VAL B C 1
ATOM 2947 O O . VAL B 1 179 ? 6.141 15.734 -7.066 1 98.38 179 VAL B O 1
ATOM 2950 N N . ILE B 1 180 ? 6.664 13.758 -8.047 1 96.81 180 ILE B N 1
ATOM 2951 C CA . ILE B 1 180 ? 5.883 14.109 -9.234 1 96.81 180 ILE B CA 1
ATOM 2952 C C . ILE B 1 180 ? 4.543 13.375 -9.195 1 96.81 180 ILE B C 1
ATOM 2954 O O . ILE B 1 180 ? 3.605 13.75 -9.906 1 96.81 180 ILE B O 1
ATOM 2958 N N . ALA B 1 181 ? 4.465 12.297 -8.469 1 96.88 181 ALA B N 1
ATOM 2959 C CA . ALA B 1 181 ? 3.191 11.602 -8.289 1 96.88 181 ALA B CA 1
ATOM 2960 C C . ALA B 1 181 ? 3.096 10.984 -6.898 1 96.88 181 ALA B C 1
ATOM 2962 O O . ALA B 1 181 ? 4.09 10.492 -6.363 1 96.88 181 ALA B O 1
ATOM 2963 N N . THR B 1 182 ? 1.916 11.109 -6.379 1 97.69 182 THR B N 1
ATOM 2964 C CA . THR B 1 182 ? 1.57 10.484 -5.109 1 97.69 182 THR B CA 1
ATOM 2965 C C . THR B 1 182 ? 0.287 9.664 -5.242 1 97.69 182 THR B C 1
ATOM 2967 O O . THR B 1 182 ? -0.691 10.133 -5.832 1 97.69 182 THR B O 1
ATOM 2970 N N . VAL B 1 183 ? 0.341 8.445 -4.789 1 98.06 183 VAL B N 1
ATOM 2971 C CA . VAL B 1 183 ? -0.855 7.621 -4.645 1 98.06 183 VAL B CA 1
ATOM 2972 C C . VAL B 1 183 ? -1.092 7.309 -3.17 1 98.06 183 VAL B C 1
ATOM 2974 O O . VAL B 1 183 ? -0.191 6.828 -2.479 1 98.06 183 VAL B O 1
ATOM 2977 N N . VAL B 1 184 ? -2.309 7.633 -2.76 1 98.56 184 VAL B N 1
ATOM 2978 C CA . VAL B 1 184 ? -2.656 7.383 -1.365 1 98.56 184 VAL B CA 1
ATOM 2979 C C . VAL B 1 184 ? -3.826 6.406 -1.292 1 98.56 184 VAL B C 1
ATOM 2981 O O . VAL B 1 184 ? -4.781 6.512 -2.066 1 98.56 184 VAL B O 1
ATOM 2984 N N . PHE B 1 185 ? -3.744 5.473 -0.4 1 98.69 185 PHE B N 1
ATOM 2985 C CA . PHE B 1 185 ? -4.805 4.52 -0.102 1 98.69 185 PHE B CA 1
ATOM 2986 C C . PHE B 1 185 ? -4.949 4.32 1.402 1 98.69 185 PHE B C 1
ATOM 2988 O O . PHE B 1 185 ? -3.986 3.947 2.078 1 98.69 185 PHE B O 1
ATOM 2995 N N . ASP B 1 186 ? -6.152 4.582 1.935 1 98.69 186 ASP B N 1
ATOM 2996 C CA . ASP B 1 186 ? -6.457 4.355 3.344 1 98.69 186 ASP B CA 1
ATOM 2997 C C . ASP B 1 186 ? -7.492 3.244 3.51 1 98.69 186 ASP B C 1
ATOM 2999 O O . ASP B 1 186 ? -8.469 3.18 2.756 1 98.69 186 ASP B O 1
ATOM 3003 N N . TYR B 1 187 ? -7.246 2.432 4.504 1 98.44 187 TYR B N 1
ATOM 3004 C CA . TYR B 1 187 ? -8.297 1.474 4.82 1 98.44 187 TYR B CA 1
ATOM 3005 C C . TYR B 1 187 ? -8.289 1.117 6.301 1 98.44 187 TYR B C 1
ATOM 3007 O O . TYR B 1 187 ? -7.25 1.22 6.961 1 98.44 187 TYR B O 1
ATOM 3015 N N . ALA B 1 188 ? -9.484 0.751 6.793 1 97.56 188 ALA B N 1
ATOM 3016 C CA . ALA B 1 188 ? -9.648 0.313 8.172 1 97.56 188 ALA B CA 1
ATOM 3017 C C . ALA B 1 188 ? -9.664 -1.21 8.273 1 97.56 188 ALA B C 1
ATOM 3019 O O . ALA B 1 188 ? -10.25 -1.885 7.422 1 97.56 188 ALA B O 1
ATOM 3020 N N . ILE B 1 189 ? -8.992 -1.725 9.242 1 94.69 189 ILE B N 1
ATOM 3021 C CA . ILE B 1 189 ? -9.023 -3.156 9.523 1 94.69 189 ILE B CA 1
ATOM 3022 C C . ILE B 1 189 ? -10.148 -3.467 10.508 1 94.69 189 ILE B C 1
ATOM 3024 O O . ILE B 1 189 ? -10.133 -2.977 11.641 1 94.69 189 ILE B O 1
ATOM 3028 N N . PRO B 1 190 ? -11.156 -4.203 10.023 1 78.94 190 PRO B N 1
ATOM 3029 C CA . PRO B 1 190 ? -12.25 -4.516 10.945 1 78.94 190 PRO B CA 1
ATOM 3030 C C . PRO B 1 190 ? -11.781 -5.305 12.164 1 78.94 190 PRO B C 1
ATOM 3032 O O . PRO B 1 190 ? -10.82 -6.07 12.078 1 78.94 190 PRO B O 1
ATOM 3035 N N . PRO B 1 191 ? -12.367 -4.922 13.227 1 72.69 191 PRO B N 1
ATOM 3036 C CA . PRO B 1 191 ? -12.008 -5.699 14.414 1 72.69 191 PRO B CA 1
ATOM 3037 C C . PRO B 1 191 ? -12.266 -7.195 14.234 1 72.69 191 PRO B C 1
ATOM 3039 O O . PRO B 1 191 ? -13.156 -7.59 13.477 1 72.69 191 PRO B O 1
ATOM 3042 N N . LYS B 1 192 ? -11.148 -7.949 14.352 1 59.25 192 LYS B N 1
ATOM 3043 C CA . LYS B 1 192 ? -11.328 -9.398 14.242 1 59.25 192 LYS B CA 1
ATOM 3044 C C . LYS B 1 192 ? -12.539 -9.859 15.055 1 59.25 192 LYS B C 1
ATOM 3046 O O . LYS B 1 192 ? -12.719 -9.438 16.203 1 59.25 192 LYS B O 1
ATOM 3051 N N . SER B 1 193 ? -13.648 -9.984 14.344 1 50.94 193 SER B N 1
ATOM 3052 C CA . SER B 1 193 ? -14.812 -10.484 15.07 1 50.94 193 SER B CA 1
ATOM 3053 C C . SER B 1 193 ? -14.422 -11.617 16.016 1 50.94 193 SER B C 1
ATOM 3055 O O . SER B 1 193 ? -13.773 -12.586 15.609 1 50.94 193 SER B O 1
ATOM 3057 N N . VAL B 1 194 ? -14.039 -11.352 17.094 1 46.69 194 VAL B N 1
ATOM 3058 C CA . VAL B 1 194 ? -13.969 -12.469 18.031 1 46.69 194 VAL B CA 1
ATOM 3059 C C . VAL B 1 194 ? -15.242 -13.297 17.938 1 46.69 194 VAL B C 1
ATOM 3061 O O . VAL B 1 194 ? -16.344 -12.781 18.156 1 46.69 194 VAL B O 1
ATOM 3064 N N . PRO B 1 195 ? -15.016 -14.391 17.219 1 41.59 195 PRO B N 1
ATOM 3065 C CA . PRO B 1 195 ? -16.25 -15.164 17.312 1 41.59 195 PRO B CA 1
ATOM 3066 C C . PRO B 1 195 ? -16.828 -15.211 18.719 1 41.59 195 PRO B C 1
ATOM 3068 O O . 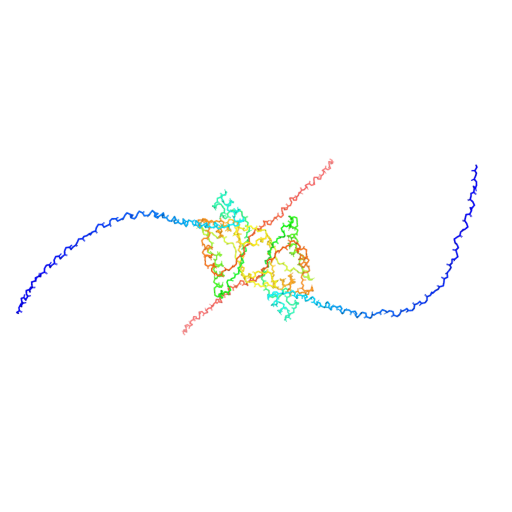PRO B 1 195 ? -16.094 -15.492 19.672 1 41.59 195 PRO B O 1
ATOM 3071 N N . ARG B 1 196 ? -17.766 -14.414 18.891 1 37.5 196 ARG B N 1
ATOM 3072 C CA . ARG B 1 196 ? -18.422 -14.633 20.188 1 37.5 196 ARG B CA 1
ATOM 3073 C C . ARG B 1 196 ? -18.703 -16.125 20.406 1 37.5 196 ARG B C 1
ATOM 3075 O O . ARG B 1 196 ? -19.344 -16.766 19.594 1 37.5 196 ARG B O 1
ATOM 3082 N N . LYS B 1 197 ? -17.844 -16.734 21.219 1 47.28 197 LYS B N 1
ATOM 3083 C CA . LYS B 1 197 ? -18.125 -18.078 21.688 1 47.28 197 LYS B CA 1
ATOM 3084 C C . LYS B 1 197 ? -19.625 -18.266 21.953 1 47.28 197 L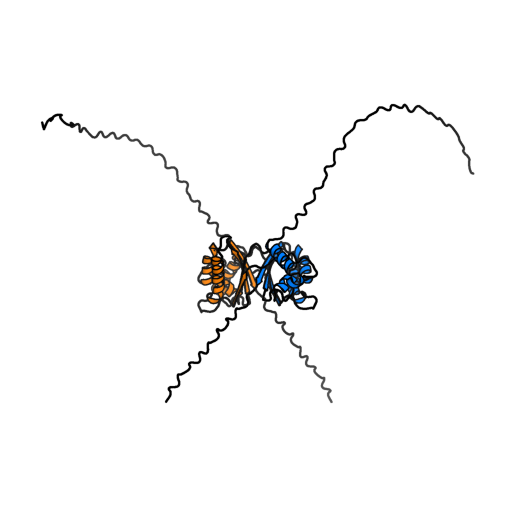YS B C 1
ATOM 3086 O O . LYS B 1 197 ? -20.234 -17.469 22.656 1 47.28 197 LYS B O 1
ATOM 3091 N N . ALA B 1 198 ? -20.125 -19 21.125 1 47.62 198 ALA B N 1
ATOM 3092 C CA . ALA B 1 198 ? -21.516 -19.312 21.438 1 47.62 198 ALA B CA 1
ATOM 3093 C C . ALA B 1 198 ? -21.688 -19.609 22.922 1 47.62 198 ALA B C 1
ATOM 3095 O O . ALA B 1 198 ? -20.828 -20.25 23.531 1 47.62 198 ALA B O 1
ATOM 3096 N N . PRO B 1 199 ? -22.547 -18.875 23.547 1 43.94 199 PRO B N 1
ATOM 3097 C CA . PRO B 1 199 ? -22.766 -19.25 24.938 1 43.94 199 PRO B CA 1
ATOM 3098 C C . PRO B 1 199 ? -22.953 -20.766 25.125 1 43.94 199 PRO B C 1
ATOM 3100 O O . PRO B 1 199 ? -23.688 -21.391 24.359 1 43.94 199 PRO B O 1
ATOM 3103 N N . VAL B 1 200 ? -22.031 -21.5 25.641 1 46.88 200 VAL B N 1
ATOM 3104 C CA . VAL B 1 200 ? -22.234 -22.875 26.031 1 46.88 200 VAL B CA 1
ATOM 3105 C C . VAL B 1 200 ? -23.562 -23.016 26.766 1 46.88 200 VAL B C 1
ATOM 3107 O O . VAL B 1 200 ? -23.781 -22.391 27.812 1 46.88 200 VAL B O 1
ATOM 3110 N N . ARG B 1 201 ? -24.625 -23.344 26.078 1 42.28 201 ARG B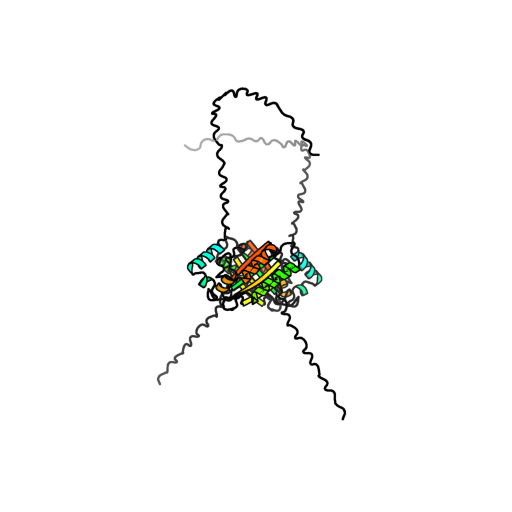 N 1
ATOM 3111 C CA . ARG B 1 201 ? -25.859 -23.703 26.766 1 42.28 201 ARG B CA 1
ATOM 3112 C C . ARG B 1 201 ? -25.594 -24.781 27.812 1 42.28 201 ARG B C 1
ATOM 3114 O O . ARG B 1 201 ? -25.234 -25.906 27.484 1 42.28 201 ARG B O 1
ATOM 3121 N N . THR B 1 202 ? -25.125 -24.453 28.984 1 48.75 202 THR B N 1
ATOM 3122 C CA . THR B 1 202 ? -25.156 -25.391 30.109 1 48.75 202 THR B CA 1
ATOM 3123 C C . THR B 1 202 ? -26.562 -25.953 30.312 1 48.75 202 THR B C 1
ATOM 3125 O O . THR B 1 202 ? -27.453 -25.234 30.766 1 48.75 202 THR B O 1
ATOM 3128 N N . GLY B 1 203 ? -27.125 -26.656 29.344 1 42.34 203 GLY 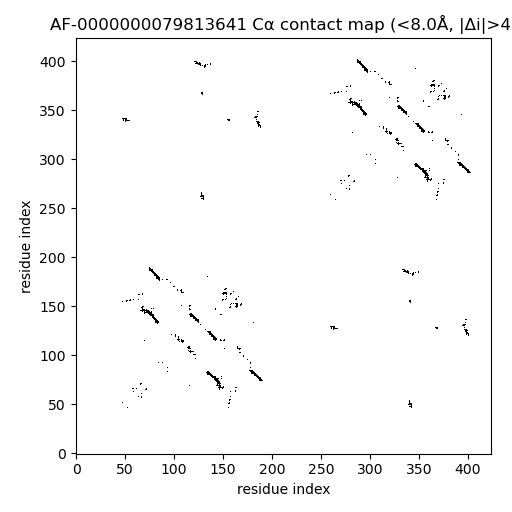B N 1
ATOM 3129 C CA . GLY B 1 203 ? -28.359 -27.391 29.609 1 42.34 203 GLY B CA 1
ATOM 3130 C C . GLY B 1 203 ? -28.328 -28.156 30.906 1 42.34 203 GLY B C 1
ATOM 3131 O O . GLY B 1 203 ? -27.484 -29.047 31.094 1 42.34 203 GLY B O 1
ATOM 3132 N N . ARG B 1 204 ? -28.812 -27.594 32.062 1 44.88 204 ARG B N 1
ATOM 3133 C CA . ARG B 1 204 ? -29.094 -28.281 33.312 1 44.88 204 ARG B CA 1
ATOM 3134 C C . ARG B 1 204 ? -29.969 -29.5 33.062 1 44.88 204 ARG B C 1
ATOM 3136 O O . ARG B 1 204 ? -31.109 -29.375 32.625 1 44.88 204 ARG B O 1
ATOM 3143 N N . VAL B 1 205 ? -29.438 -30.703 32.812 1 47.16 205 VAL B N 1
ATOM 3144 C CA . VAL B 1 205 ? -30.141 -31.984 32.844 1 47.16 205 VAL B CA 1
ATOM 3145 C C . VAL B 1 205 ? -30.906 -32.094 34.156 1 47.16 205 VAL B C 1
ATOM 3147 O O . VAL B 1 205 ? -30.297 -32.125 35.25 1 47.16 205 VAL B O 1
ATOM 3150 N N . GLN B 1 206 ? -32.094 -31.594 34.281 1 48.03 206 GLN B N 1
ATOM 3151 C CA . GLN B 1 206 ? -32.969 -31.906 35.406 1 48.03 206 GLN B CA 1
ATOM 3152 C C . GLN B 1 206 ? -33.25 -33.406 35.5 1 48.03 206 GLN B C 1
ATOM 3154 O O . GLN B 1 206 ? -33.844 -34 34.594 1 48.03 206 GLN B O 1
ATOM 3159 N N . VAL B 1 207 ? -32.531 -34.188 36.25 1 50.72 207 VAL B N 1
ATOM 3160 C CA . VAL B 1 207 ? -32.812 -35.594 36.625 1 50.72 207 VAL B CA 1
ATOM 3161 C C . VAL B 1 207 ? -34.156 -35.688 37.344 1 50.72 207 VAL B C 1
ATOM 3163 O O . VAL B 1 207 ? -34.406 -34.938 38.281 1 50.72 207 VAL B O 1
ATOM 3166 N N . PRO B 1 208 ? -35.125 -36.281 36.781 1 50.19 208 PRO B N 1
ATOM 3167 C CA . PRO B 1 208 ? -36.438 -36.5 37.438 1 50.19 208 PRO B CA 1
ATOM 3168 C C . PRO B 1 208 ? -36.281 -37.188 38.812 1 50.19 208 PRO B C 1
ATOM 3170 O O . PRO B 1 208 ? -35.531 -38.156 38.938 1 50.19 208 PRO B O 1
ATOM 3173 N N . GLN B 1 209 ? -36.438 -36.438 39.875 1 44.84 209 GLN B N 1
ATOM 3174 C CA . GLN B 1 209 ? -36.5 -37 41.188 1 44.84 209 GLN B CA 1
ATOM 3175 C C . GLN B 1 209 ? -37.562 -38.094 41.281 1 44.84 209 GLN B C 1
ATOM 3177 O O . GLN B 1 209 ? -38.75 -37.844 41.031 1 44.84 209 GLN B O 1
ATOM 3182 N N . LEU B 1 210 ? -37.25 -39.344 41.062 1 43.97 210 LEU B N 1
ATOM 3183 C CA . LEU B 1 210 ? -38.125 -40.469 41.375 1 43.97 210 LEU B CA 1
ATOM 3184 C C . LEU B 1 210 ? -38.656 -40.375 42.781 1 43.97 210 LEU B C 1
ATOM 3186 O O . LEU B 1 210 ? -37.906 -40.281 43.75 1 43.97 210 LEU B O 1
ATOM 3190 N N . GLN B 1 211 ? -39.844 -39.781 43 1 42.41 211 GLN B N 1
ATOM 3191 C CA . GLN B 1 211 ? -40.594 -39.906 44.219 1 42.41 211 GLN B CA 1
ATOM 3192 C C . GLN B 1 211 ? -40.594 -41.344 44.75 1 42.41 211 GLN B C 1
ATOM 3194 O O . GLN B 1 211 ? -40.938 -42.281 44.031 1 42.41 211 GLN B O 1
ATOM 3199 N N . GLY B 1 212 ? -39.844 -41.688 45.812 1 33.91 212 GLY B N 1
ATOM 3200 C CA . GLY B 1 212 ? -40.156 -42.844 46.625 1 33.91 212 GLY B CA 1
ATOM 3201 C C . GLY B 1 212 ? -41.594 -42.812 47.188 1 33.91 212 GLY B C 1
ATOM 3202 O O . GLY B 1 212 ? -42.219 -41.75 47.25 1 33.91 212 GLY B O 1
#